Protein AF-0000000080267706 (afdb_homodimer)

Nearest PDB structures (foldseek):
  5myb-assembly1_B  TM=6.342E-01  e=4.205E-02  Homo sapiens
  1ern-assembly1_A  TM=5.333E-01  e=1.547E-02  Homo sapiens
  5e55-assembly1_A  TM=4.746E-01  e=9.035E-02  Mus musculus
  3se4-assembly1_C  TM=5.587E-01  e=3.932E-01  Homo sapiens
  5utk-assembly1_A  TM=4.740E-01  e=2.436E+00  Homo sapiens

Organism: Selenomonas ruminantium (NCBI:txid971)

pLDDT: mean 90.67, std 13.97, range [18.16, 98.81]

Radius of gyration: 34.21 Å; Cα contacts (8 Å, |Δi|>4): 1105; chains: 2; bounding box: 70×123×65 Å

Structure (mmCIF, N/CA/C/O backbone):
data_AF-0000000080267706-model_v1
#
loop_
_entity.id
_entity.type
_entity.pdbx_description
1 polymer 'Uncharacterized protein'
#
loop_
_atom_site.group_PDB
_atom_site.id
_atom_site.type_symbol
_atom_site.label_atom_id
_atom_site.label_alt_id
_atom_site.label_comp_id
_atom_site.label_asym_id
_atom_site.label_entity_id
_atom_site.label_seq_id
_atom_site.pdbx_PDB_ins_code
_atom_site.Cartn_x
_atom_site.Cartn_y
_atom_site.Cartn_z
_atom_site.occupancy
_atom_site.B_iso_or_equiv
_atom_site.auth_seq_id
_atom_site.auth_comp_id
_atom_site.auth_asym_id
_atom_site.auth_atom_id
_atom_site.pdbx_PDB_model_num
ATOM 1 N N . MET A 1 1 ? 6.094 -30.906 -29.047 1 53.06 1 MET A N 1
ATOM 2 C CA . MET A 1 1 ? 6.418 -32.312 -29.234 1 53.06 1 MET A CA 1
ATOM 3 C C . MET A 1 1 ? 5.176 -33.125 -29.609 1 53.06 1 MET A C 1
ATOM 5 O O . MET A 1 1 ? 4.113 -32.938 -29 1 53.06 1 MET A O 1
ATOM 9 N N . ASP A 1 2 ? 4.891 -33.25 -30.828 1 56.31 2 ASP A N 1
ATOM 10 C CA . ASP A 1 2 ? 3.764 -34.062 -31.297 1 56.31 2 ASP A CA 1
ATOM 11 C C . ASP A 1 2 ? 4.047 -35.531 -31.094 1 56.31 2 ASP A C 1
ATOM 13 O O . ASP A 1 2 ? 4.949 -36.094 -31.734 1 56.31 2 ASP A O 1
ATOM 17 N N . ILE A 1 3 ? 3.691 -36.031 -29.812 1 57.41 3 ILE A N 1
ATOM 18 C CA . ILE A 1 3 ? 3.918 -37.438 -29.578 1 57.41 3 ILE A CA 1
ATOM 19 C C . ILE A 1 3 ? 2.904 -38.281 -30.375 1 57.41 3 ILE A C 1
ATOM 21 O O . ILE A 1 3 ? 1.705 -38.219 -30.094 1 57.41 3 ILE A O 1
ATOM 25 N N . LYS A 1 4 ? 3.148 -38.344 -31.734 1 56.53 4 LYS A N 1
ATOM 26 C CA . LYS A 1 4 ? 2.35 -39.25 -32.562 1 56.53 4 LYS A CA 1
ATOM 27 C C . LYS A 1 4 ? 2.631 -40.719 -32.25 1 56.53 4 LYS A C 1
ATOM 29 O O . LYS A 1 4 ? 3.547 -41.031 -31.469 1 56.53 4 LYS A O 1
ATOM 34 N N . TYR A 1 5 ? 1.851 -41.469 -32.906 1 54.31 5 TYR A N 1
ATOM 35 C CA . TYR A 1 5 ? 1.945 -42.906 -32.844 1 54.31 5 TYR A CA 1
ATOM 36 C C . TYR A 1 5 ? 3.396 -43.375 -32.938 1 54.31 5 TYR A C 1
ATOM 38 O O . TYR A 1 5 ? 4.121 -43 -33.875 1 54.31 5 TYR A O 1
ATOM 46 N N . ARG A 1 6 ? 4.09 -43.594 -31.672 1 66.56 6 ARG A N 1
ATOM 47 C CA . ARG A 1 6 ? 5.418 -44.188 -31.641 1 66.56 6 ARG A CA 1
ATOM 48 C C . ARG A 1 6 ? 5.367 -45.625 -31.078 1 66.56 6 ARG A C 1
ATOM 50 O O . ARG A 1 6 ? 4.594 -45.875 -30.156 1 66.56 6 ARG A O 1
ATOM 57 N N . LEU A 1 7 ? 5.867 -46.531 -31.797 1 67.69 7 LEU A N 1
ATOM 58 C CA . LEU A 1 7 ? 6.004 -47.906 -31.281 1 67.69 7 LEU A CA 1
ATOM 59 C C . LEU A 1 7 ? 7.188 -48 -30.312 1 67.69 7 LEU A C 1
ATOM 61 O O . LEU A 1 7 ? 8.273 -47.5 -30.609 1 67.69 7 LEU A O 1
ATOM 65 N N . TYR A 1 8 ? 6.84 -48.406 -29.078 1 79.88 8 TYR A N 1
ATOM 66 C CA . TYR A 1 8 ? 7.871 -48.625 -28.078 1 79.88 8 TYR A CA 1
ATOM 67 C C . TYR A 1 8 ? 8.156 -50.125 -27.922 1 79.88 8 TYR A C 1
ATOM 69 O O . TYR A 1 8 ? 7.27 -50.969 -28.125 1 79.88 8 TYR A O 1
ATOM 77 N N . PRO A 1 9 ? 9.336 -50.5 -27.641 1 82.81 9 PRO A N 1
ATOM 78 C CA . PRO A 1 9 ? 9.68 -51.906 -27.453 1 82.81 9 PRO A CA 1
ATOM 79 C C . PRO A 1 9 ? 9.18 -52.469 -26.125 1 82.81 9 PRO A C 1
ATOM 81 O O . PRO A 1 9 ? 9.523 -53.594 -25.75 1 82.81 9 PRO A O 1
ATOM 84 N N . TYR A 1 10 ? 8.43 -51.812 -25.359 1 89.25 10 TYR A N 1
ATOM 85 C CA . TYR A 1 10 ? 7.789 -52.156 -24.094 1 89.25 10 TYR A CA 1
ATOM 86 C C . TYR A 1 10 ? 6.426 -51.5 -23.969 1 89.25 10 TYR A C 1
ATOM 88 O O . TYR A 1 10 ? 6.113 -50.562 -24.703 1 89.25 10 TYR A O 1
ATOM 96 N N . PRO A 1 11 ? 5.574 -52.094 -23.141 1 92.31 11 PRO A N 1
ATOM 97 C CA . PRO A 1 11 ? 4.227 -51.531 -23.047 1 92.31 11 PRO A CA 1
ATOM 98 C C . PRO A 1 11 ? 4.215 -50.125 -22.453 1 92.31 11 PRO A C 1
ATOM 100 O O . PRO A 1 11 ? 4.863 -49.844 -21.438 1 92.31 11 PRO A O 1
ATOM 103 N N . VAL A 1 12 ? 3.555 -49.25 -23.094 1 94.25 12 VAL A N 1
ATOM 104 C CA . VAL A 1 12 ? 3.342 -47.875 -22.656 1 94.25 12 VAL A CA 1
ATOM 105 C C . VAL A 1 12 ? 1.846 -47.562 -22.625 1 94.25 12 VAL A C 1
ATOM 107 O O . VAL A 1 12 ? 1.141 -47.781 -23.609 1 94.25 12 VAL A O 1
ATOM 110 N N . LEU A 1 13 ? 1.404 -47.094 -21.484 1 95.62 13 LEU A N 1
ATOM 111 C CA . LEU A 1 13 ? -0.002 -46.719 -21.391 1 95.62 13 LEU A CA 1
ATOM 112 C C . LEU A 1 13 ? -0.268 -45.406 -22.156 1 95.62 13 LEU A C 1
ATOM 114 O O . LEU A 1 13 ? 0.279 -44.375 -21.812 1 95.62 13 LEU A O 1
ATOM 118 N N . ALA A 1 14 ? -1.062 -45.5 -23.203 1 93.5 14 ALA A N 1
ATOM 119 C CA . ALA A 1 14 ? -1.422 -44.344 -24 1 93.5 14 ALA A CA 1
ATOM 120 C C . ALA A 1 14 ? -2.773 -44.531 -24.672 1 93.5 14 ALA A C 1
ATOM 122 O O . ALA A 1 14 ? -3.211 -45.656 -24.891 1 93.5 14 ALA A O 1
ATOM 123 N N . SER A 1 15 ? -3.363 -43.438 -25.031 1 89.88 15 SER A N 1
ATOM 124 C CA . SER A 1 15 ? -4.688 -43.531 -25.641 1 89.88 15 SER A CA 1
ATOM 125 C C . SER A 1 15 ? -4.602 -43.969 -27.094 1 89.88 15 SER A C 1
ATOM 127 O O . SER A 1 15 ? -5.586 -44.438 -27.672 1 89.88 15 SER A O 1
ATOM 129 N N . PHE A 1 16 ? -3.451 -43.844 -27.672 1 87.12 16 PHE A N 1
ATOM 130 C CA . PHE A 1 16 ? -3.338 -44.094 -29.109 1 87.12 16 PHE A CA 1
ATOM 131 C C . PHE A 1 16 ? -2.848 -45.531 -29.359 1 87.12 16 PHE A C 1
ATOM 133 O O . PHE A 1 16 ? -2.617 -45.906 -30.5 1 87.12 16 PHE A O 1
ATOM 140 N N . ASN A 1 17 ? -2.594 -46.344 -28.297 1 86.75 17 ASN A N 1
ATOM 141 C CA . ASN A 1 17 ? -2.205 -47.719 -28.453 1 86.75 17 ASN A CA 1
ATOM 142 C C . ASN A 1 17 ? -3.061 -48.656 -27.594 1 86.75 17 ASN A C 1
ATOM 144 O O . ASN A 1 17 ? -3.99 -48.188 -26.922 1 86.75 17 ASN A O 1
ATOM 148 N N . ASP A 1 18 ? -2.811 -49.969 -27.703 1 89.69 18 ASP A N 1
ATOM 149 C CA . ASP A 1 18 ? -3.613 -50.938 -26.969 1 89.69 18 ASP A CA 1
ATOM 150 C C . ASP A 1 18 ? -2.738 -51.812 -26.062 1 89.69 18 ASP A C 1
ATOM 152 O O . ASP A 1 18 ? -3.037 -52.969 -25.828 1 89.69 18 ASP A O 1
ATOM 156 N N . ASP A 1 19 ? -1.651 -51.156 -25.609 1 91.44 19 ASP A N 1
ATOM 157 C CA . ASP A 1 19 ? -0.747 -51.906 -24.734 1 91.44 19 ASP A CA 1
ATOM 158 C C . ASP A 1 19 ? -1.441 -52.281 -23.422 1 91.44 19 ASP A C 1
ATOM 160 O O . ASP A 1 19 ? -1.049 -53.25 -22.781 1 91.44 19 ASP A O 1
ATOM 164 N N . TYR A 1 20 ? -2.424 -51.562 -23.094 1 94.56 20 TYR A N 1
ATOM 165 C CA . TYR A 1 20 ? -3.258 -51.812 -21.922 1 94.56 20 TYR A CA 1
ATOM 166 C C . TYR A 1 20 ? -4.715 -52 -22.328 1 94.56 20 TYR A C 1
ATOM 168 O O . TYR A 1 20 ? -5.18 -51.406 -23.297 1 94.56 20 TYR A O 1
ATOM 176 N N . ASN A 1 21 ? -5.348 -52.844 -21.578 1 93.94 21 ASN A N 1
ATOM 177 C CA . ASN A 1 21 ? -6.711 -53.188 -21.953 1 93.94 21 ASN A CA 1
ATOM 178 C C . ASN A 1 21 ? -7.719 -52.156 -21.5 1 93.94 21 ASN A C 1
ATOM 180 O O . ASN A 1 21 ? -8.602 -51.75 -22.25 1 93.94 21 ASN A O 1
ATOM 184 N N . SER A 1 22 ? -7.699 -51.719 -20.203 1 94.19 22 SER A N 1
ATOM 185 C CA . SER A 1 22 ? -8.758 -50.875 -19.672 1 94.19 22 SER A CA 1
ATOM 186 C C . SER A 1 22 ? -8.18 -49.688 -18.938 1 94.19 22 SER A C 1
ATOM 188 O O . SER A 1 22 ? -8.914 -48.781 -18.531 1 94.19 22 SER A O 1
ATOM 190 N N . SER A 1 23 ? -6.902 -49.594 -18.781 1 96.38 23 SER A N 1
ATOM 191 C CA . SER A 1 23 ? -6.254 -48.5 -18.047 1 96.38 23 SER A CA 1
ATOM 192 C C . SER A 1 23 ? -6.32 -47.188 -18.812 1 96.38 23 SER A C 1
ATOM 194 O O . SER A 1 23 ? -6.465 -47.188 -20.031 1 96.38 23 SER A O 1
ATOM 196 N N . LYS A 1 24 ? -6.297 -46.094 -18.016 1 96.25 24 LYS A N 1
ATOM 197 C CA . LYS A 1 24 ? -6.367 -44.75 -18.609 1 96.25 24 LYS A CA 1
ATOM 198 C C . LYS A 1 24 ? -5.438 -43.781 -17.891 1 96.25 24 LYS A C 1
ATOM 200 O O . LYS A 1 24 ? -5.289 -43.844 -16.672 1 96.25 24 LYS A O 1
ATOM 205 N N . PHE A 1 25 ? -4.773 -42.969 -18.641 1 97.56 25 PHE A N 1
ATOM 206 C CA . PHE A 1 25 ? -4.016 -41.812 -18.156 1 97.56 25 PHE A CA 1
ATOM 207 C C . PHE A 1 25 ? -4.418 -40.562 -18.891 1 97.56 25 PHE A C 1
ATOM 209 O O . PHE A 1 25 ? -4.074 -40.375 -20.062 1 97.56 25 PHE A O 1
ATOM 216 N N . HIS A 1 26 ? -5.227 -39.75 -18.25 1 97.5 26 HIS A N 1
ATOM 217 C CA . HIS A 1 26 ? -5.77 -38.5 -18.828 1 97.5 26 HIS A CA 1
ATOM 218 C C . HIS A 1 26 ? -5.559 -37.344 -17.891 1 97.5 26 HIS A C 1
ATOM 220 O O . HIS A 1 26 ? -5.734 -37.469 -16.672 1 97.5 26 HIS A O 1
ATOM 226 N N . VAL A 1 27 ? -5.098 -36.188 -18.438 1 98 27 VAL A N 1
ATOM 227 C CA . VAL A 1 27 ? -4.883 -35 -17.641 1 98 27 VAL A CA 1
ATOM 228 C C . VAL A 1 27 ? -5.828 -33.906 -18.094 1 98 27 VAL A C 1
ATOM 230 O O . VAL A 1 27 ? -5.84 -33.531 -19.281 1 98 27 VAL A O 1
ATOM 233 N N . ASN A 1 28 ? -6.68 -33.5 -17.156 1 97.94 28 ASN A N 1
ATOM 234 C CA . ASN A 1 28 ? -7.445 -32.281 -17.375 1 97.94 28 ASN A CA 1
ATOM 235 C C . ASN A 1 28 ? -6.656 -31.031 -16.953 1 97.94 28 ASN A C 1
ATOM 237 O O . ASN A 1 28 ? -6.223 -30.922 -15.805 1 97.94 28 ASN A O 1
ATOM 241 N N . ALA A 1 29 ? -6.391 -30.172 -17.953 1 97.69 29 ALA A N 1
ATOM 242 C CA . ALA A 1 29 ? -5.617 -28.984 -17.609 1 97.69 29 ALA A CA 1
ATOM 243 C C . ALA A 1 29 ? -6.227 -27.734 -18.25 1 97.69 29 ALA A C 1
ATOM 245 O O . ALA A 1 29 ? -6.777 -27.797 -19.359 1 97.69 29 ALA A O 1
ATOM 246 N N . GLU A 1 30 ? -6.234 -26.703 -17.484 1 96.5 30 GLU A N 1
ATOM 247 C CA . GLU A 1 30 ? -6.672 -25.391 -17.969 1 96.5 30 GLU A CA 1
ATOM 248 C C . GLU A 1 30 ? -5.559 -24.359 -17.844 1 96.5 30 GLU A C 1
ATOM 250 O O . GLU A 1 30 ? -4.887 -24.281 -16.812 1 96.5 30 GLU A O 1
ATOM 255 N N . CYS A 1 31 ? -5.348 -23.672 -18.922 1 94.06 31 CYS A N 1
ATOM 256 C CA . CYS A 1 31 ? -4.352 -22.609 -18.953 1 94.06 31 CYS A CA 1
ATOM 257 C C . CYS A 1 31 ? -5.008 -21.25 -18.766 1 94.06 31 CYS A C 1
ATOM 259 O O . CYS A 1 31 ? -5.855 -20.844 -19.562 1 94.06 31 CYS A O 1
ATOM 261 N N . VAL A 1 32 ? -4.609 -20.547 -17.672 1 92.25 32 VAL A N 1
ATOM 262 C CA . VAL A 1 32 ? -5.23 -19.266 -17.359 1 92.25 32 VAL A CA 1
ATOM 263 C C . VAL A 1 32 ? -4.156 -18.188 -17.203 1 92.25 32 VAL A C 1
ATOM 265 O O . VAL A 1 32 ? -3.082 -18.453 -16.672 1 92.25 32 VAL A O 1
ATOM 268 N N . LEU A 1 33 ? -4.547 -17 -17.719 1 91.25 33 LEU A N 1
ATOM 269 C CA . LEU A 1 33 ? -3.674 -15.852 -17.5 1 91.25 33 LEU A CA 1
ATOM 270 C C . LEU A 1 33 ? -3.908 -15.242 -16.125 1 91.25 33 LEU A C 1
ATOM 272 O O . LEU A 1 33 ? -5.055 -15.102 -15.695 1 91.25 33 LEU A O 1
ATOM 276 N N . ASP A 1 34 ? -2.838 -14.93 -15.391 1 92.88 34 ASP A N 1
ATOM 277 C CA . ASP A 1 34 ? -2.883 -14.281 -14.078 1 92.88 34 ASP A CA 1
ATOM 278 C C . ASP A 1 34 ? -1.888 -13.125 -14 1 92.88 34 ASP A C 1
ATOM 280 O O . ASP A 1 34 ? -0.873 -13.219 -13.305 1 92.88 34 ASP A O 1
ATOM 284 N N . GLY A 1 35 ? -2.371 -12.055 -14.57 1 92.25 35 GLY A N 1
ATOM 285 C CA . GLY A 1 35 ? -1.444 -10.945 -14.727 1 92.25 35 GLY A CA 1
ATOM 286 C C . GLY A 1 35 ? -0.396 -11.188 -15.789 1 92.25 35 GLY A C 1
ATOM 287 O O . GLY A 1 35 ? -0.73 -11.406 -16.953 1 92.25 35 GLY A O 1
ATOM 288 N N . PHE A 1 36 ? 0.81 -11.266 -15.344 1 91.31 36 PHE A N 1
ATOM 289 C CA . PHE A 1 36 ? 1.905 -11.477 -16.281 1 91.31 36 PHE A CA 1
ATOM 290 C C . PHE A 1 36 ? 2.379 -12.922 -16.25 1 91.31 36 PHE A C 1
ATOM 292 O O . PHE A 1 36 ? 3.271 -13.305 -17 1 91.31 36 PHE A O 1
ATOM 299 N N . ASP A 1 37 ? 1.694 -13.672 -15.422 1 91.12 37 ASP A N 1
ATOM 300 C CA . ASP A 1 37 ? 2.037 -15.086 -15.305 1 91.12 37 ASP A CA 1
ATOM 301 C C . ASP A 1 37 ? 1.01 -15.961 -16.016 1 91.12 37 ASP A C 1
ATOM 303 O O . ASP A 1 37 ? -0.119 -15.531 -16.25 1 91.12 37 ASP A O 1
ATOM 307 N N . ILE A 1 38 ? 1.513 -17.109 -16.391 1 91.75 38 ILE A N 1
ATOM 308 C CA . ILE A 1 38 ? 0.639 -18.156 -16.922 1 91.75 38 ILE A CA 1
ATOM 309 C C . ILE A 1 38 ? 0.467 -19.266 -15.883 1 91.75 38 ILE A C 1
ATOM 311 O O . ILE A 1 38 ? 1.45 -19.766 -15.344 1 91.75 38 ILE A O 1
ATOM 315 N N . CYS A 1 39 ? -0.798 -19.609 -15.641 1 93.44 39 CYS A N 1
ATOM 316 C CA . CYS A 1 39 ? -1.1 -20.641 -14.664 1 93.44 39 CYS A CA 1
ATOM 317 C C . CYS A 1 39 ? -1.785 -21.828 -15.328 1 93.44 39 CYS A C 1
ATOM 319 O O . CYS A 1 39 ? -2.754 -21.656 -16.078 1 93.44 39 CYS A O 1
ATOM 321 N N . ILE A 1 40 ? -1.241 -22.984 -15.086 1 95.62 40 ILE A N 1
ATOM 322 C CA . ILE A 1 40 ? -1.851 -24.219 -15.578 1 95.62 40 ILE A CA 1
ATOM 323 C C . ILE A 1 40 ? -2.393 -25.031 -14.414 1 95.62 40 ILE A C 1
ATOM 325 O O . ILE A 1 40 ? -1.624 -25.562 -13.609 1 95.62 40 ILE A O 1
ATOM 329 N N . ASN A 1 41 ? -3.695 -25.094 -14.328 1 97 41 ASN A N 1
ATOM 330 C CA . ASN A 1 41 ? -4.336 -25.969 -13.352 1 97 41 ASN A CA 1
ATOM 331 C C . ASN A 1 41 ? -4.59 -27.359 -13.93 1 97 41 ASN A C 1
ATOM 333 O O . ASN A 1 41 ? -5.191 -27.5 -14.992 1 97 41 ASN A O 1
ATOM 337 N N . TYR A 1 42 ? -4.113 -28.375 -13.188 1 97.75 42 TYR A N 1
ATOM 338 C CA . TYR A 1 42 ? -4.254 -29.719 -13.766 1 97.75 42 TYR A CA 1
ATOM 339 C C . TYR A 1 42 ? -4.898 -30.672 -12.773 1 97.75 42 TYR A C 1
ATOM 341 O O . TYR A 1 42 ? -4.816 -30.469 -11.562 1 97.75 42 TYR A O 1
ATOM 349 N N . SER A 1 43 ? -5.562 -31.625 -13.281 1 98.38 43 SER A N 1
ATOM 350 C CA . SER A 1 43 ? -6.113 -32.781 -12.586 1 98.38 43 SER A CA 1
ATOM 351 C C . SER A 1 43 ? -5.84 -34.062 -13.359 1 98.38 43 SER A C 1
ATOM 353 O O . SER A 1 43 ? -6.266 -34.219 -14.508 1 98.38 43 SER A O 1
ATOM 355 N N . VAL A 1 44 ? -5.18 -34.969 -12.68 1 98 44 VAL A N 1
ATOM 356 C CA . VAL A 1 44 ? -4.742 -36.219 -13.336 1 98 44 VAL A CA 1
ATOM 357 C C . VAL A 1 44 ? -5.738 -37.344 -13.055 1 98 44 VAL A C 1
ATOM 359 O O . VAL A 1 44 ? -6.082 -37.594 -11.891 1 98 44 VAL A O 1
ATOM 362 N N . GLU A 1 45 ? -6.215 -37.906 -14.109 1 97.75 45 GLU A N 1
ATOM 363 C CA . GLU A 1 45 ? -7.004 -39.125 -14.039 1 97.75 45 GLU A CA 1
ATOM 364 C C . GLU A 1 45 ? -6.172 -40.344 -14.438 1 97.75 45 GLU A C 1
ATOM 366 O O . GLU A 1 45 ? -5.855 -40.531 -15.609 1 97.75 45 GLU A O 1
ATOM 371 N N . LEU A 1 46 ? -5.836 -41.125 -13.43 1 97.5 46 LEU A N 1
ATOM 372 C CA . LEU A 1 46 ? -5.051 -42.312 -13.648 1 97.5 46 LEU A CA 1
ATOM 373 C C . LEU A 1 46 ? -5.801 -43.562 -13.164 1 97.5 46 LEU A C 1
ATOM 375 O O . LEU A 1 46 ? -6 -43.719 -11.961 1 97.5 46 LEU A O 1
ATOM 379 N N . GLU A 1 47 ? -6.219 -44.344 -14.164 1 96.88 47 GLU A N 1
ATOM 380 C CA . GLU A 1 47 ? -6.922 -45.594 -13.852 1 96.88 47 GLU A CA 1
ATOM 381 C C . GLU A 1 47 ? -6.012 -46.812 -14.023 1 96.88 47 GLU A C 1
ATOM 383 O O . GLU A 1 47 ? -6.129 -47.531 -15.008 1 96.88 47 GLU A O 1
ATOM 388 N N . ASN A 1 48 ? -5.164 -47.125 -13.133 1 97.06 48 ASN A N 1
ATOM 389 C CA . ASN A 1 48 ? -4.246 -48.25 -13.023 1 97.06 48 ASN A CA 1
ATOM 390 C C . ASN A 1 48 ? -3.582 -48.281 -11.648 1 97.06 48 ASN A C 1
ATOM 392 O O . ASN A 1 48 ? -2.672 -47.5 -11.367 1 97.06 48 ASN A O 1
ATOM 396 N N . ASP A 1 49 ? -3.994 -49.156 -10.82 1 96.81 49 ASP A N 1
ATOM 397 C CA . ASP A 1 49 ? -3.562 -49.219 -9.43 1 96.81 49 ASP A CA 1
ATOM 398 C C . ASP A 1 49 ? -2.068 -49.5 -9.328 1 96.81 49 ASP A C 1
ATOM 400 O O . ASP A 1 49 ? -1.39 -49 -8.438 1 96.81 49 ASP A O 1
ATOM 404 N N . GLN A 1 50 ? -1.658 -50.281 -10.234 1 96.69 50 GLN A N 1
ATOM 405 C CA . GLN A 1 50 ? -0.249 -50.656 -10.164 1 96.69 50 GLN A CA 1
ATOM 406 C C . GLN A 1 50 ? 0.65 -49.469 -10.492 1 96.69 50 GLN A C 1
ATOM 408 O O . GLN A 1 50 ? 1.693 -49.281 -9.867 1 96.69 50 GLN A O 1
ATOM 413 N N . ILE A 1 51 ? 0.215 -48.719 -11.469 1 97.56 51 ILE A N 1
ATOM 414 C CA . ILE A 1 51 ? 0.98 -47.5 -11.805 1 97.56 51 ILE A CA 1
ATOM 415 C C . ILE A 1 51 ? 0.88 -46.5 -10.664 1 97.56 51 ILE A C 1
ATOM 417 O O . ILE A 1 51 ? 1.874 -45.875 -10.289 1 97.56 51 ILE A O 1
ATOM 421 N N . ARG A 1 52 ? -0.241 -46.344 -10.07 1 97.5 52 ARG A N 1
ATOM 422 C CA . ARG A 1 52 ? -0.436 -45.469 -8.93 1 97.5 52 ARG A CA 1
ATOM 423 C C . ARG A 1 52 ? 0.479 -45.844 -7.77 1 97.5 52 ARG A C 1
ATOM 425 O O . ARG A 1 52 ? 1.022 -44.969 -7.086 1 97.5 52 ARG A O 1
ATOM 432 N N . GLU A 1 53 ? 0.585 -47.094 -7.582 1 97 53 GLU A N 1
ATOM 433 C CA . GLU A 1 53 ? 1.442 -47.625 -6.516 1 97 53 GLU A CA 1
ATOM 434 C C . GLU A 1 53 ? 2.906 -47.25 -6.77 1 97 53 GLU A C 1
ATOM 436 O O . GLU A 1 53 ? 3.65 -46.969 -5.836 1 97 53 GLU A O 1
ATOM 441 N N . LEU A 1 54 ? 3.314 -47.375 -8.047 1 97.44 54 LEU A N 1
ATOM 442 C CA . LEU A 1 54 ? 4.68 -47 -8.398 1 97.44 54 LEU A CA 1
ATOM 443 C C . LEU A 1 54 ? 4.957 -45.531 -8.047 1 97.44 54 LEU A C 1
ATOM 445 O O . LEU A 1 54 ? 6.023 -45.219 -7.523 1 97.44 54 LEU A O 1
ATOM 449 N N . ILE A 1 55 ? 4.008 -44.656 -8.305 1 97.88 55 ILE A N 1
ATOM 450 C CA . ILE A 1 55 ? 4.148 -43.219 -8.016 1 97.88 55 ILE A CA 1
ATOM 451 C C . ILE A 1 55 ? 4.176 -43 -6.508 1 97.88 55 ILE A C 1
ATOM 453 O O . ILE A 1 55 ? 5.027 -42.25 -6 1 97.88 55 ILE A O 1
ATOM 457 N N . ALA A 1 56 ? 3.295 -43.688 -5.832 1 97 56 ALA A N 1
ATOM 458 C CA . ALA A 1 56 ? 3.191 -43.531 -4.383 1 97 56 ALA A CA 1
ATOM 459 C C . ALA A 1 56 ? 4.48 -43.969 -3.695 1 97 56 ALA A C 1
ATOM 461 O O . ALA A 1 56 ? 4.883 -43.406 -2.686 1 97 56 ALA A O 1
ATOM 462 N N . LYS A 1 57 ? 5.129 -45 -4.242 1 96.81 57 LYS A N 1
ATOM 463 C CA . LYS A 1 57 ? 6.352 -45.562 -3.66 1 96.81 57 LYS A CA 1
ATOM 464 C C . LYS A 1 57 ? 7.578 -44.75 -4.105 1 96.81 57 LYS A C 1
ATOM 466 O O . LYS A 1 57 ? 8.703 -45.094 -3.717 1 96.81 57 LYS A O 1
ATOM 471 N N . GLY A 1 58 ? 7.383 -43.844 -4.977 1 97.12 58 GLY A N 1
ATOM 472 C CA . GLY A 1 58 ? 8.477 -43 -5.43 1 97.12 58 GLY A CA 1
ATOM 473 C C . GLY A 1 58 ? 9.289 -43.625 -6.551 1 97.12 58 GLY A C 1
ATOM 474 O O . GLY A 1 58 ? 10.352 -43.125 -6.914 1 97.12 58 GLY A O 1
ATOM 475 N N . LYS A 1 59 ? 8.82 -44.719 -7.133 1 97.75 59 LYS A N 1
ATOM 476 C CA . LYS A 1 59 ? 9.531 -45.438 -8.195 1 97.75 59 LYS A CA 1
ATOM 477 C C . LYS A 1 59 ? 9.219 -44.812 -9.562 1 97.75 59 LYS A C 1
ATOM 479 O O . LYS A 1 59 ? 9.945 -45.031 -10.531 1 97.75 59 LYS A O 1
ATOM 484 N N . ALA A 1 60 ? 8.094 -44.094 -9.672 1 98.06 60 ALA A N 1
ATOM 485 C CA . ALA A 1 60 ? 7.68 -43.344 -10.859 1 98.06 60 ALA A CA 1
ATOM 486 C C . ALA A 1 60 ? 7.156 -41.969 -10.492 1 98.06 60 ALA A C 1
ATOM 488 O O . ALA A 1 60 ? 6.914 -41.656 -9.32 1 98.06 60 ALA A O 1
ATOM 489 N N . CYS A 1 61 ? 7.098 -41.062 -11.438 1 98.31 61 CYS A N 1
ATOM 490 C CA . CYS A 1 61 ? 6.535 -39.719 -11.195 1 98.31 61 CYS A CA 1
ATOM 491 C C . CYS A 1 61 ? 5.836 -39.188 -12.445 1 98.31 61 CYS A C 1
ATOM 493 O O . CYS A 1 61 ? 6.035 -39.719 -13.547 1 98.31 61 CYS A O 1
ATOM 495 N N . ILE A 1 62 ? 5.008 -38.312 -12.203 1 98.38 62 ILE A N 1
ATOM 496 C CA . ILE A 1 62 ? 4.375 -37.594 -13.297 1 98.38 62 ILE A CA 1
ATOM 497 C C . ILE A 1 62 ? 5.289 -36.469 -13.758 1 98.38 62 ILE A C 1
ATOM 499 O O . ILE A 1 62 ? 5.883 -35.75 -12.93 1 98.38 62 ILE A O 1
ATOM 503 N N . VAL A 1 63 ? 5.441 -36.344 -15.055 1 98 63 VAL A N 1
ATOM 504 C CA . VAL A 1 63 ? 6.238 -35.25 -15.617 1 98 63 VAL A CA 1
ATOM 505 C C . VAL A 1 63 ? 5.395 -34.469 -16.625 1 98 63 VAL A C 1
ATOM 507 O O . VAL A 1 63 ? 4.82 -35.031 -17.547 1 98 63 VAL A O 1
ATOM 510 N N . PHE A 1 64 ? 5.316 -33.188 -16.359 1 97.56 64 PHE A N 1
ATOM 511 C CA . PHE A 1 64 ? 4.703 -32.312 -17.344 1 97.56 64 PHE A CA 1
ATOM 512 C C . PHE A 1 64 ? 5.766 -31.625 -18.188 1 97.56 64 PHE A C 1
ATOM 514 O O . PHE A 1 64 ? 6.547 -30.812 -17.688 1 97.56 64 PHE A O 1
ATOM 521 N N . HIS A 1 65 ? 5.758 -32 -19.422 1 96.69 65 HIS A N 1
ATOM 522 C CA . HIS A 1 65 ? 6.664 -31.359 -20.375 1 96.69 65 HIS A CA 1
ATOM 523 C C . HIS A 1 65 ? 6.023 -30.141 -21.016 1 96.69 65 HIS A C 1
ATOM 525 O O . HIS A 1 65 ? 4.977 -30.234 -21.656 1 96.69 65 HIS A O 1
ATOM 531 N N . LEU A 1 66 ? 6.621 -28.969 -20.797 1 95.12 66 LEU A N 1
ATOM 532 C CA . LEU A 1 66 ? 6.156 -27.703 -21.344 1 95.12 66 LEU A CA 1
ATOM 533 C C . LEU A 1 66 ? 7.137 -27.172 -22.375 1 95.12 66 LEU A C 1
ATOM 535 O O . LEU A 1 66 ? 8.344 -27.141 -22.141 1 95.12 66 LEU A O 1
ATOM 539 N N . GLU A 1 67 ? 6.52 -26.797 -23.516 1 93.81 67 GLU A N 1
ATOM 540 C CA . GLU A 1 67 ? 7.398 -26.297 -24.578 1 93.81 67 GLU A CA 1
ATOM 541 C C . GLU A 1 67 ? 6.715 -25.203 -25.391 1 93.81 67 GLU A C 1
ATOM 543 O O . GLU A 1 67 ? 5.516 -25.281 -25.656 1 93.81 67 GLU A O 1
ATOM 548 N N . SER A 1 68 ? 7.434 -24.219 -25.688 1 91.19 68 SER A N 1
ATOM 549 C CA . SER A 1 68 ? 7.066 -23.203 -26.672 1 91.19 68 SER A CA 1
ATOM 550 C C . SER A 1 68 ? 8.133 -23.078 -27.75 1 91.19 68 SER A C 1
ATOM 552 O O . SER A 1 68 ? 9.203 -22.516 -27.516 1 91.19 68 SER A O 1
ATOM 554 N N . ALA A 1 69 ? 7.824 -23.5 -28.922 1 87.62 69 ALA A N 1
ATOM 555 C CA . ALA A 1 69 ? 8.797 -23.562 -30.016 1 87.62 69 ALA A CA 1
ATOM 556 C C . ALA A 1 69 ? 9.273 -22.156 -30.391 1 87.62 69 ALA A C 1
ATOM 558 O O . ALA A 1 69 ? 10.461 -21.953 -30.656 1 87.62 69 ALA A O 1
ATOM 559 N N . ARG A 1 70 ? 8.453 -21.188 -30.375 1 86.62 70 ARG A N 1
ATOM 560 C CA . ARG A 1 70 ? 8.742 -19.828 -30.812 1 86.62 70 ARG A CA 1
ATOM 561 C C . ARG A 1 70 ? 9.805 -19.188 -29.938 1 86.62 70 ARG A C 1
ATOM 563 O O . ARG A 1 70 ? 10.688 -18.469 -30.438 1 86.62 70 ARG A O 1
ATOM 570 N N . THR A 1 71 ? 9.867 -19.438 -28.656 1 87.94 71 THR A N 1
ATOM 571 C CA . THR A 1 71 ? 10.781 -18.797 -27.734 1 87.94 71 THR A CA 1
ATOM 572 C C . THR A 1 71 ? 11.898 -19.75 -27.328 1 87.94 71 THR A C 1
ATOM 574 O O . THR A 1 71 ? 12.836 -19.344 -26.625 1 87.94 71 THR A O 1
ATOM 577 N N . GLY A 1 72 ? 11.766 -20.953 -27.688 1 89.69 72 GLY A N 1
ATOM 578 C CA . GLY A 1 72 ? 12.742 -21.953 -27.266 1 89.69 72 GLY A CA 1
ATOM 579 C C . GLY A 1 72 ? 12.57 -22.375 -25.828 1 89.69 72 GLY A C 1
ATOM 580 O O . GLY A 1 72 ? 13.445 -23.047 -25.266 1 89.69 72 GLY A O 1
ATOM 581 N N . TYR A 1 73 ? 11.516 -22.031 -25.25 1 91.31 73 TYR A N 1
ATOM 582 C CA . TYR A 1 73 ? 11.227 -22.406 -23.875 1 91.31 73 TYR A CA 1
ATOM 583 C C . TYR A 1 73 ? 10.938 -23.891 -23.75 1 91.31 73 TYR A C 1
ATOM 585 O O . TYR A 1 73 ? 10.164 -24.438 -24.531 1 91.31 73 TYR A O 1
ATOM 593 N N . ARG A 1 74 ? 11.609 -24.547 -22.75 1 93.31 74 ARG A N 1
ATOM 594 C CA . ARG A 1 74 ? 11.375 -25.953 -22.422 1 93.31 74 ARG A CA 1
ATOM 595 C C . ARG A 1 74 ? 11.578 -26.219 -20.938 1 93.31 74 ARG A C 1
ATOM 597 O O . ARG A 1 74 ? 12.562 -25.766 -20.359 1 93.31 74 ARG A O 1
ATOM 604 N N . GLU A 1 75 ? 10.555 -26.844 -20.438 1 94 75 GLU A N 1
ATOM 605 C CA . GLU A 1 75 ? 10.648 -27.172 -19.016 1 94 75 GLU A CA 1
ATOM 606 C C . GLU A 1 75 ? 9.953 -28.5 -18.703 1 94 75 GLU A C 1
ATOM 608 O O . GLU A 1 75 ? 8.914 -28.812 -19.281 1 94 75 GLU A O 1
ATOM 613 N N . ALA A 1 76 ? 10.555 -29.344 -17.875 1 96 76 ALA A N 1
ATOM 614 C CA . ALA A 1 76 ? 9.953 -30.547 -17.344 1 96 76 ALA A CA 1
ATOM 615 C C . ALA A 1 76 ? 9.648 -30.406 -15.852 1 96 76 ALA A C 1
ATOM 617 O O . ALA A 1 76 ? 10.555 -30.203 -15.039 1 96 76 ALA A O 1
ATOM 618 N N . ARG A 1 77 ? 8.398 -30.484 -15.523 1 96 77 ARG A N 1
ATOM 619 C CA . ARG A 1 77 ? 7.988 -30.375 -14.133 1 96 77 ARG A CA 1
ATOM 620 C C . ARG A 1 77 ? 7.57 -31.719 -13.57 1 96 77 ARG A C 1
ATOM 622 O O . ARG A 1 77 ? 6.609 -32.344 -14.047 1 96 77 ARG A O 1
ATOM 629 N N . GLU A 1 78 ? 8.258 -32.156 -12.539 1 96.94 78 GLU A N 1
ATOM 630 C CA . GLU A 1 78 ? 7.957 -33.438 -11.914 1 96.94 78 GLU A CA 1
ATOM 631 C C . GLU A 1 78 ? 7.012 -33.25 -10.734 1 96.94 78 GLU A C 1
ATOM 633 O O . GLU A 1 78 ? 7.109 -32.281 -9.992 1 96.94 78 GLU A O 1
ATOM 638 N N . THR A 1 79 ? 6.105 -34.188 -10.617 1 96.75 79 THR A N 1
ATOM 639 C CA . THR A 1 79 ? 5.215 -34.156 -9.461 1 96.75 79 THR A CA 1
ATOM 640 C C . THR A 1 79 ? 4.676 -35.531 -9.148 1 96.75 79 THR A C 1
ATOM 642 O O . THR A 1 79 ? 4.719 -36.438 -9.992 1 96.75 79 THR A O 1
ATOM 645 N N . ASP A 1 80 ? 4.32 -35.75 -7.934 1 96.44 80 ASP A N 1
ATOM 646 C CA . ASP A 1 80 ? 3.625 -36.969 -7.523 1 96.44 80 ASP A CA 1
ATOM 647 C C . ASP A 1 80 ? 2.17 -36.688 -7.164 1 96.44 80 ASP A C 1
ATOM 649 O O . ASP A 1 80 ? 1.435 -37.594 -6.758 1 96.44 80 ASP A O 1
ATOM 653 N N . LYS A 1 81 ? 1.81 -35.375 -7.414 1 94.88 81 LYS A N 1
ATOM 654 C CA . LYS A 1 81 ? 0.458 -34.969 -7.055 1 94.88 81 LYS A CA 1
ATOM 655 C C . LYS A 1 81 ? -0.496 -35.125 -8.242 1 94.88 81 LYS A C 1
ATOM 657 O O . LYS A 1 81 ? -0.127 -34.812 -9.383 1 94.88 81 LYS A O 1
ATOM 662 N N . LEU A 1 82 ? -1.721 -35.531 -7.926 1 96 82 LEU A N 1
ATOM 663 C CA . LEU A 1 82 ? -2.719 -35.75 -8.969 1 96 82 LEU A CA 1
ATOM 664 C C . LEU A 1 82 ? -3.455 -34.469 -9.297 1 96 82 LEU A C 1
ATOM 666 O O . LEU A 1 82 ? -4.133 -34.375 -10.32 1 96 82 LEU A O 1
ATOM 670 N N . ASN A 1 83 ? -3.385 -33.562 -8.406 1 96.75 83 ASN A N 1
ATOM 671 C CA . ASN A 1 83 ? -3.928 -32.219 -8.633 1 96.75 83 ASN A CA 1
ATOM 672 C C . ASN A 1 83 ? -2.932 -31.141 -8.227 1 96.75 83 ASN A C 1
ATOM 674 O O . ASN A 1 83 ? -2.143 -31.328 -7.301 1 96.75 83 ASN A O 1
ATOM 678 N N . GLY A 1 84 ? -2.973 -30.062 -9.016 1 95.75 84 GLY A N 1
ATOM 679 C CA . GLY A 1 84 ? -2.07 -28.984 -8.648 1 95.75 84 GLY A CA 1
ATOM 680 C C . GLY A 1 84 ? -2.061 -27.844 -9.648 1 95.75 84 GLY A C 1
ATOM 681 O O . GLY A 1 84 ? -3.006 -27.688 -10.422 1 95.75 84 GLY A O 1
ATOM 682 N N . LYS A 1 85 ? -1.024 -26.984 -9.43 1 95.56 85 LYS A N 1
ATOM 683 C CA . LYS A 1 85 ? -0.897 -25.781 -10.234 1 95.56 85 LYS A CA 1
ATOM 684 C C . LYS A 1 85 ? 0.551 -25.547 -10.656 1 95.56 85 LYS A C 1
ATOM 686 O O . LYS A 1 85 ? 1.473 -25.75 -9.859 1 95.56 85 LYS A O 1
ATOM 691 N N . ILE A 1 86 ? 0.709 -25.203 -11.961 1 94.69 86 ILE A N 1
ATOM 692 C CA . ILE A 1 86 ? 2.01 -24.812 -12.492 1 94.69 86 ILE A CA 1
ATOM 693 C C . ILE A 1 86 ? 1.981 -23.344 -12.898 1 94.69 86 ILE A C 1
ATOM 695 O O . ILE A 1 86 ? 1.065 -22.891 -13.594 1 94.69 86 ILE A O 1
ATOM 699 N N . VAL A 1 87 ? 2.936 -22.609 -12.406 1 93.38 87 VAL A N 1
ATOM 700 C CA . VAL A 1 87 ? 3 -21.188 -12.75 1 93.38 87 VAL A CA 1
ATOM 701 C C . VAL A 1 87 ? 4.258 -20.906 -13.57 1 93.38 87 VAL A C 1
ATOM 703 O O . VAL A 1 87 ? 5.355 -21.328 -13.195 1 93.38 87 VAL A O 1
ATOM 706 N N . ILE A 1 88 ? 4.07 -20.297 -14.703 1 91.06 88 ILE A N 1
ATOM 707 C CA . ILE A 1 88 ? 5.168 -19.891 -15.578 1 91.06 88 ILE A CA 1
ATOM 708 C C . ILE A 1 88 ? 5.234 -18.359 -15.656 1 91.06 88 ILE A C 1
ATOM 710 O O . ILE A 1 88 ? 4.234 -17.703 -15.961 1 91.06 88 ILE A O 1
ATOM 714 N N . LYS A 1 89 ? 6.395 -17.812 -15.43 1 82.19 89 LYS A N 1
ATOM 715 C CA . LYS A 1 89 ? 6.566 -16.375 -15.508 1 82.19 89 LYS A CA 1
ATOM 716 C C . LYS A 1 89 ? 6.562 -15.891 -16.953 1 82.19 89 LYS A C 1
ATOM 718 O O . LYS A 1 89 ? 7.062 -16.578 -17.844 1 82.19 89 LYS A O 1
ATOM 723 N N . ASP A 1 90 ? 5.773 -14.875 -17.328 1 68.88 90 ASP A N 1
ATOM 724 C CA . ASP A 1 90 ? 5.461 -14.391 -18.672 1 68.88 90 ASP A CA 1
ATOM 725 C C . ASP A 1 90 ? 6.738 -14.102 -19.469 1 68.88 90 ASP A C 1
ATOM 727 O O . ASP A 1 90 ? 6.797 -14.344 -20.672 1 68.88 90 ASP A O 1
ATOM 731 N N . SER A 1 91 ? 7.676 -13.844 -18.891 1 64.94 91 SER A N 1
ATOM 732 C CA . SER A 1 91 ? 8.781 -13.312 -19.688 1 64.94 91 SER A CA 1
ATOM 733 C C . SER A 1 91 ? 9.289 -14.336 -20.688 1 64.94 91 SER A C 1
ATOM 735 O O . SER A 1 91 ? 9.906 -13.977 -21.703 1 64.94 91 SER A O 1
ATOM 737 N N . VAL A 1 92 ? 8.688 -15.445 -20.672 1 69.25 92 VAL A N 1
ATOM 738 C CA . VAL A 1 92 ? 9.438 -16.438 -21.422 1 69.25 92 VAL A CA 1
ATOM 739 C C . VAL A 1 92 ? 8.539 -17.078 -22.469 1 69.25 92 VAL A C 1
ATOM 741 O O . VAL A 1 92 ? 8.977 -17.953 -23.234 1 69.25 92 VAL A O 1
ATOM 744 N N . LEU A 1 93 ? 7.316 -16.609 -22.594 1 81.81 93 LEU A N 1
ATOM 745 C CA . LEU A 1 93 ? 6.422 -17.375 -23.453 1 81.81 93 LEU A CA 1
ATOM 746 C C . LEU A 1 93 ? 5.793 -16.469 -24.516 1 81.81 93 LEU A C 1
ATOM 748 O O . LEU A 1 93 ? 5.363 -15.352 -24.203 1 81.81 93 LEU A O 1
ATOM 752 N N . ASN A 1 94 ? 5.957 -16.812 -25.703 1 83.31 94 ASN A N 1
ATOM 753 C CA . ASN A 1 94 ? 5.25 -16.234 -26.844 1 83.31 94 ASN A CA 1
ATOM 754 C C . ASN A 1 94 ? 4.898 -17.281 -27.875 1 83.31 94 ASN A C 1
ATOM 756 O O . ASN A 1 94 ? 5.75 -18.094 -28.266 1 83.31 94 ASN A O 1
ATOM 760 N N . GLY A 1 95 ? 3.617 -17.312 -28.219 1 87.75 95 GLY A N 1
ATOM 761 C CA . GLY A 1 95 ? 3.168 -18.328 -29.156 1 87.75 95 GLY A CA 1
ATOM 762 C C . GLY A 1 95 ? 2.518 -19.516 -28.484 1 87.75 95 GLY A C 1
ATOM 763 O O . GLY A 1 95 ? 1.996 -19.406 -27.375 1 87.75 95 GLY A O 1
ATOM 764 N N . ASP A 1 96 ? 2.637 -20.625 -29.172 1 92.31 96 ASP A N 1
ATOM 765 C CA . ASP A 1 96 ? 1.951 -21.828 -28.703 1 92.31 96 ASP A CA 1
ATOM 766 C C . ASP A 1 96 ? 2.711 -22.469 -27.547 1 92.31 96 ASP A C 1
ATOM 768 O O . ASP A 1 96 ? 3.936 -22.609 -27.594 1 92.31 96 ASP A O 1
ATOM 772 N N . LEU A 1 97 ? 2.039 -22.75 -2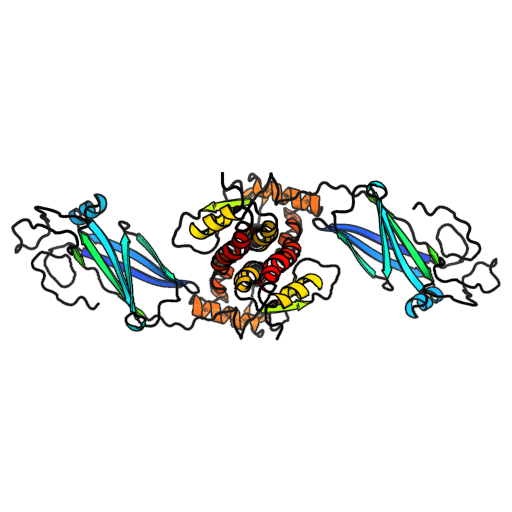6.5 1 93.75 97 LEU A N 1
ATOM 773 C CA . LEU A 1 97 ? 2.574 -23.531 -25.391 1 93.75 97 LEU A CA 1
ATOM 774 C C . LEU A 1 97 ? 2.057 -24.953 -25.422 1 93.75 97 LEU A C 1
ATOM 776 O O . LEU A 1 97 ? 0.852 -25.188 -25.312 1 93.75 97 LEU A O 1
ATOM 780 N N . SER A 1 98 ? 2.943 -25.844 -25.625 1 95.12 98 SER A N 1
ATOM 781 C CA . SER A 1 98 ? 2.605 -27.266 -25.641 1 95.12 98 SER A CA 1
ATOM 782 C C . SER A 1 98 ? 2.742 -27.875 -24.25 1 95.12 98 SER A C 1
ATOM 784 O O . SER A 1 98 ? 3.725 -27.625 -23.547 1 95.12 98 SER A O 1
ATOM 786 N N . PHE A 1 99 ? 1.739 -28.578 -23.859 1 96.25 99 PHE A N 1
ATOM 787 C CA . PHE A 1 99 ? 1.671 -29.266 -22.578 1 96.25 99 PHE A CA 1
ATOM 788 C C . PHE A 1 99 ? 1.503 -30.766 -22.797 1 96.25 99 PHE A C 1
ATOM 790 O O . PHE A 1 99 ? 0.471 -31.219 -23.297 1 96.25 99 PHE A O 1
ATOM 797 N N . CYS A 1 100 ? 2.562 -31.531 -22.391 1 96 100 CYS A N 1
ATOM 798 C CA . CYS A 1 100 ? 2.561 -32.969 -22.625 1 96 100 CYS A CA 1
ATOM 799 C C . CYS A 1 100 ? 2.809 -33.75 -21.328 1 96 100 CYS A C 1
ATOM 801 O O . CYS A 1 100 ? 3.947 -33.812 -20.859 1 96 100 CYS A O 1
ATOM 803 N N . PRO A 1 101 ? 1.821 -34.375 -20.828 1 97.56 101 PRO A N 1
ATOM 804 C CA . PRO A 1 101 ? 1.982 -35.156 -19.594 1 97.56 101 PRO A CA 1
ATOM 805 C C . PRO A 1 101 ? 2.592 -36.562 -19.859 1 97.56 101 PRO A C 1
ATOM 807 O O . PRO A 1 101 ? 2.242 -37.219 -20.844 1 97.56 101 PRO A O 1
ATOM 810 N N . PHE A 1 102 ? 3.48 -36.969 -18.938 1 97.38 102 PHE A N 1
ATOM 811 C CA . PHE A 1 102 ? 4.09 -38.281 -18.953 1 97.38 102 PHE A CA 1
ATOM 812 C C . PHE A 1 102 ? 4.141 -38.875 -17.562 1 97.38 102 PHE A C 1
ATOM 814 O O . PHE A 1 102 ? 3.994 -38.156 -16.562 1 97.38 102 PHE A O 1
ATOM 821 N N . ILE A 1 103 ? 4.203 -40.156 -17.516 1 97.94 103 ILE A N 1
ATOM 822 C CA . ILE A 1 103 ? 4.676 -40.875 -16.344 1 97.94 103 ILE A CA 1
ATOM 823 C C . ILE A 1 103 ? 5.984 -41.562 -16.656 1 97.94 103 ILE A C 1
ATOM 825 O O . ILE A 1 103 ? 6.062 -42.344 -17.625 1 97.94 103 ILE A O 1
ATOM 829 N N . ILE A 1 104 ? 6.992 -41.312 -15.812 1 97.56 104 ILE A N 1
ATOM 830 C CA . ILE A 1 104 ? 8.312 -41.844 -16.109 1 97.56 104 ILE A CA 1
ATOM 831 C C . ILE A 1 104 ? 8.836 -42.625 -14.914 1 97.56 104 ILE A C 1
ATOM 833 O O . ILE A 1 104 ? 8.453 -42.375 -13.773 1 97.56 104 ILE A O 1
ATOM 837 N N . ALA A 1 105 ? 9.711 -43.625 -15.219 1 97.62 105 ALA A N 1
ATOM 838 C CA . ALA A 1 105 ? 10.383 -44.375 -14.164 1 97.62 105 ALA A CA 1
ATOM 839 C C . ALA A 1 105 ? 11.5 -43.562 -13.523 1 97.62 105 ALA A C 1
ATOM 841 O O . ALA A 1 105 ? 12.367 -43.031 -14.227 1 97.62 105 ALA A O 1
ATOM 842 N N . LYS A 1 106 ? 11.461 -43.406 -12.242 1 97.56 106 LYS A N 1
ATOM 843 C CA . LYS A 1 106 ? 12.477 -42.625 -11.523 1 97.56 106 LYS A CA 1
ATOM 844 C C . LYS A 1 106 ? 13.688 -43.5 -11.195 1 97.56 106 LYS A C 1
ATOM 846 O O . LYS A 1 106 ? 14.758 -42.969 -10.883 1 97.56 106 LYS A O 1
ATOM 851 N N . GLU A 1 107 ? 13.539 -44.781 -11.219 1 97.56 107 GLU A N 1
ATOM 852 C CA . GLU A 1 107 ? 14.586 -45.781 -11.008 1 97.56 107 GLU A CA 1
ATOM 853 C C . GLU A 1 107 ? 14.344 -47.031 -11.859 1 97.56 107 GLU A C 1
ATOM 855 O O . GLU A 1 107 ? 13.312 -47.125 -12.523 1 97.56 107 GLU A O 1
ATOM 860 N N . ASN A 1 108 ? 15.312 -47.906 -11.852 1 97.25 108 ASN A N 1
ATOM 861 C CA . ASN A 1 108 ? 15.094 -49.188 -12.508 1 97.25 108 ASN A CA 1
ATOM 862 C C . ASN A 1 108 ? 14.023 -50 -11.805 1 97.25 108 ASN A C 1
ATOM 864 O O . ASN A 1 108 ? 14.039 -50.125 -10.578 1 97.25 108 ASN A O 1
ATOM 868 N N . ILE A 1 109 ? 13.055 -50.5 -12.578 1 96.5 109 ILE A N 1
ATOM 869 C CA . ILE A 1 109 ? 11.977 -51.344 -12.062 1 96.5 109 ILE A CA 1
ATOM 870 C C . ILE A 1 109 ? 12.023 -52.719 -12.719 1 96.5 109 ILE A C 1
ATOM 872 O O . ILE A 1 109 ? 11.422 -52.938 -13.773 1 96.5 109 ILE A O 1
ATOM 876 N N . PRO A 1 110 ? 12.68 -53.594 -12.031 1 95.25 110 PRO A N 1
ATOM 877 C CA . PRO A 1 110 ? 12.812 -54.906 -12.617 1 95.25 110 PRO A CA 1
ATOM 878 C C . PRO A 1 110 ? 11.547 -55.75 -12.484 1 95.25 110 PRO A C 1
ATOM 880 O O . PRO A 1 110 ? 10.852 -55.656 -11.469 1 95.25 110 PRO A O 1
ATOM 883 N N . GLY A 1 111 ? 11.328 -56.594 -13.484 1 94.06 111 GLY A N 1
ATOM 884 C CA . GLY A 1 111 ? 10.273 -57.594 -13.438 1 94.06 111 GLY A CA 1
ATOM 885 C C . GLY A 1 111 ? 8.883 -57 -13.297 1 94.06 111 GLY A C 1
ATOM 886 O O . GLY A 1 111 ? 8.055 -57.5 -12.547 1 94.06 111 GLY A O 1
ATOM 887 N N . TYR A 1 112 ? 8.641 -55.875 -13.969 1 94.94 112 TYR A N 1
ATOM 888 C CA . TYR A 1 112 ? 7.344 -55.219 -13.867 1 94.94 112 TYR A CA 1
ATOM 889 C C . TYR A 1 112 ? 6.301 -55.938 -14.711 1 94.94 112 TYR A C 1
ATOM 891 O O . TYR A 1 112 ? 6.555 -56.281 -15.867 1 94.94 112 TYR A O 1
ATOM 899 N N . PHE A 1 113 ? 5.262 -56.281 -14.086 1 94.56 113 PHE A N 1
ATOM 900 C CA . PHE A 1 113 ? 4.109 -56.844 -14.789 1 94.56 11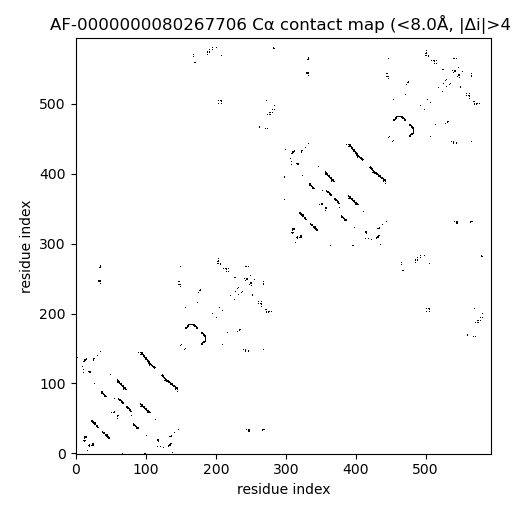3 PHE A CA 1
ATOM 901 C C . PHE A 1 113 ? 2.826 -56.125 -14.375 1 94.56 113 PHE A C 1
ATOM 903 O O . PHE A 1 113 ? 2.666 -55.75 -13.211 1 94.56 113 PHE A O 1
ATOM 910 N N . ASN A 1 114 ? 1.98 -55.875 -15.352 1 95.69 114 ASN A N 1
ATOM 911 C CA . ASN A 1 114 ? 0.695 -55.25 -15.102 1 95.69 114 ASN A CA 1
ATOM 912 C C . ASN A 1 114 ? -0.47 -56.125 -15.516 1 95.69 114 ASN A C 1
ATOM 914 O O . ASN A 1 114 ? -0.498 -56.656 -16.625 1 95.69 114 ASN A O 1
ATOM 918 N N . ASN A 1 115 ? -1.356 -56.25 -14.625 1 94.12 115 ASN A N 1
ATOM 919 C CA . ASN A 1 115 ? -2.477 -57.156 -14.844 1 94.12 115 ASN A CA 1
ATOM 920 C C . ASN A 1 115 ? -3.334 -56.719 -16.031 1 94.12 115 ASN A C 1
ATOM 922 O O . ASN A 1 115 ? -4.094 -57.5 -16.578 1 94.12 115 ASN A O 1
ATOM 926 N N . ASP A 1 116 ? -3.143 -55.438 -16.406 1 95.81 116 ASP A N 1
ATOM 927 C CA . ASP A 1 116 ? -4 -54.906 -17.453 1 95.81 116 ASP A CA 1
ATOM 928 C C . ASP A 1 116 ? -3.285 -54.906 -18.812 1 95.81 116 ASP A C 1
ATOM 930 O O . ASP A 1 116 ? -3.777 -54.312 -19.781 1 95.81 116 ASP A O 1
ATOM 934 N N . PHE A 1 117 ? -2.154 -55.531 -18.844 1 94.12 117 PHE A N 1
ATOM 935 C CA . PHE A 1 117 ? -1.429 -55.625 -20.094 1 94.12 117 PHE A CA 1
ATOM 936 C C . PHE A 1 117 ? -2.262 -56.344 -21.156 1 94.12 117 PHE A C 1
ATOM 938 O O . PHE A 1 117 ? -3.02 -57.25 -20.844 1 94.12 117 PHE A O 1
ATOM 945 N N . ASN A 1 118 ? -2.064 -55.844 -22.344 1 92.69 118 ASN A N 1
ATOM 946 C CA . ASN A 1 118 ? -2.596 -56.594 -23.484 1 92.69 118 ASN A CA 1
ATOM 947 C C . ASN A 1 118 ? -2.045 -58.031 -23.516 1 92.69 118 ASN A C 1
ATOM 949 O O . ASN A 1 118 ? -0.944 -58.281 -23.016 1 92.69 118 ASN A O 1
ATOM 953 N N . GLU A 1 119 ? -2.752 -58.938 -24.156 1 90.31 119 GLU A N 1
ATOM 954 C CA . GLU A 1 119 ? -2.418 -60.375 -24.172 1 90.31 119 GLU A CA 1
ATOM 955 C C . GLU A 1 119 ? -1.081 -60.594 -24.875 1 90.31 119 GLU A C 1
ATOM 957 O O . GLU A 1 119 ? -0.43 -61.625 -24.641 1 90.31 119 GLU A O 1
ATOM 962 N N . ASP A 1 120 ? -0.712 -59.594 -25.641 1 88.06 120 ASP A N 1
ATOM 963 C CA . ASP A 1 120 ? 0.549 -59.719 -26.375 1 88.06 120 ASP A CA 1
ATOM 964 C C . ASP A 1 120 ? 1.74 -59.625 -25.422 1 88.06 120 ASP A C 1
ATOM 966 O O . ASP A 1 120 ? 2.844 -60.062 -25.75 1 88.06 120 ASP A O 1
ATOM 970 N N . TYR A 1 121 ? 1.429 -59.125 -24.25 1 89.12 121 TYR A N 1
ATOM 971 C CA . TYR A 1 121 ? 2.482 -59 -23.25 1 89.12 121 TYR A CA 1
ATOM 972 C C . TYR A 1 121 ? 2.316 -60.031 -22.141 1 89.12 121 TYR A C 1
ATOM 974 O O . TYR A 1 121 ? 1.572 -59.781 -21.188 1 89.12 121 TYR A O 1
ATOM 982 N N . THR A 1 122 ? 3.061 -61.094 -22.203 1 86 122 THR A N 1
ATOM 983 C CA . THR A 1 122 ? 2.848 -62.219 -21.281 1 86 122 THR A CA 1
ATOM 984 C C . THR A 1 122 ? 3.959 -62.281 -20.25 1 86 122 THR A C 1
ATOM 986 O O . THR A 1 122 ? 3.816 -62.938 -19.219 1 86 122 THR A O 1
ATOM 989 N N . GLU A 1 123 ? 5.039 -61.562 -20.531 1 88.62 123 GLU A N 1
ATOM 990 C CA . GLU A 1 123 ? 6.176 -61.625 -19.625 1 88.62 123 GLU A CA 1
ATOM 991 C C . GLU A 1 123 ? 6.434 -60.25 -18.984 1 88.62 123 GLU A C 1
ATOM 993 O O . GLU A 1 123 ? 6.094 -59.219 -19.562 1 88.62 123 GLU A O 1
ATOM 998 N N . PRO A 1 124 ? 6.992 -60.406 -17.812 1 92.44 124 PRO A N 1
ATOM 999 C CA . PRO A 1 124 ? 7.367 -59.125 -17.172 1 92.44 124 PRO A CA 1
ATOM 1000 C C . PRO A 1 124 ? 8.43 -58.375 -17.969 1 92.44 124 PRO A C 1
ATOM 1002 O O . PRO A 1 124 ? 9.148 -58.969 -18.766 1 92.44 124 PRO A O 1
ATOM 1005 N N . PHE A 1 125 ? 8.445 -57.062 -17.719 1 91.88 125 PHE A N 1
ATOM 1006 C CA . PHE A 1 125 ? 9.414 -56.188 -18.375 1 91.88 125 PHE A CA 1
ATOM 1007 C C . PHE A 1 125 ? 10.258 -55.438 -17.344 1 91.88 125 PHE A C 1
ATOM 1009 O O . PHE A 1 125 ? 9.828 -55.25 -16.203 1 91.88 125 PHE A O 1
ATOM 1016 N N . ASN A 1 126 ? 11.453 -55.062 -17.812 1 93.31 126 ASN A N 1
ATOM 1017 C CA . ASN A 1 126 ? 12.32 -54.219 -17 1 93.31 126 ASN A CA 1
ATOM 1018 C C . ASN A 1 126 ? 12.289 -52.781 -17.469 1 93.31 126 ASN A C 1
ATOM 1020 O O . ASN A 1 126 ? 12.797 -52.469 -18.547 1 93.31 126 ASN A O 1
ATOM 1024 N N . PHE A 1 127 ? 11.664 -51.969 -16.594 1 93.88 127 PHE A N 1
ATOM 1025 C CA . PHE A 1 127 ? 11.742 -50.531 -16.906 1 93.88 127 PHE A CA 1
ATOM 1026 C C . PHE A 1 127 ? 13.078 -49.938 -16.453 1 93.88 127 PHE A C 1
ATOM 1028 O O . PHE A 1 127 ? 13.461 -50.094 -15.289 1 93.88 127 PHE A O 1
ATOM 1035 N N . GLU A 1 128 ? 13.781 -49.281 -17.359 1 95.19 128 GLU A N 1
ATOM 1036 C CA . GLU A 1 128 ? 14.969 -48.531 -16.953 1 95.19 128 GLU A CA 1
ATOM 1037 C C . GLU A 1 128 ? 14.594 -47.125 -16.5 1 95.19 128 GLU A C 1
ATOM 1039 O O . GLU A 1 128 ? 13.555 -46.594 -16.891 1 95.19 128 GLU A O 1
ATOM 1044 N N . LYS A 1 129 ? 15.508 -46.562 -15.664 1 96.44 129 LYS A N 1
ATOM 1045 C CA . LYS A 1 129 ? 15.305 -45.156 -15.258 1 96.44 129 LYS A CA 1
ATOM 1046 C C . LYS A 1 129 ? 15.117 -44.281 -16.469 1 96.44 129 LYS A C 1
ATOM 1048 O O . LYS A 1 129 ? 15.875 -44.375 -17.438 1 96.44 129 LYS A O 1
ATOM 1053 N N . GLY A 1 130 ? 14.094 -43.438 -16.406 1 95.06 130 GLY A N 1
ATOM 1054 C CA . GLY A 1 130 ? 13.844 -42.5 -17.484 1 95.06 130 GLY A CA 1
ATOM 1055 C C . GLY A 1 130 ? 12.875 -43.031 -18.531 1 95.06 130 GLY A C 1
ATOM 1056 O O . GLY A 1 130 ? 12.391 -42.281 -19.375 1 95.06 130 GLY A O 1
ATOM 1057 N N . TYR A 1 131 ? 12.516 -44.344 -18.484 1 94.94 131 TYR A N 1
ATOM 1058 C CA . TYR A 1 131 ? 11.586 -44.938 -19.453 1 94.94 131 TYR A CA 1
ATOM 1059 C C . TYR A 1 131 ? 10.18 -44.375 -19.266 1 94.94 131 TYR A C 1
ATOM 1061 O O . TYR A 1 131 ? 9.758 -44.125 -18.125 1 94.94 131 TYR A O 1
ATOM 1069 N N . LEU A 1 132 ? 9.414 -44.312 -20.375 1 95.5 132 LEU A N 1
ATOM 1070 C CA . LEU A 1 132 ? 8.023 -43.875 -20.359 1 95.5 132 LEU A CA 1
ATOM 1071 C C . LEU A 1 132 ? 7.098 -45 -19.938 1 95.5 132 LEU A C 1
ATOM 1073 O O . LEU A 1 132 ? 7.098 -46.062 -20.562 1 95.5 132 LEU A O 1
ATOM 1077 N N . ILE A 1 133 ? 6.418 -44.688 -18.922 1 96.38 133 ILE A N 1
ATOM 1078 C CA . ILE A 1 133 ? 5.434 -45.656 -18.453 1 96.38 133 ILE A CA 1
ATOM 1079 C C . ILE A 1 133 ? 4.066 -45.344 -19.062 1 96.38 133 ILE A C 1
ATOM 1081 O O . ILE A 1 133 ? 3.32 -46.25 -19.438 1 96.38 133 ILE A O 1
ATOM 1085 N N . ALA A 1 134 ? 3.785 -44.094 -19.109 1 96.69 134 ALA A N 1
ATOM 1086 C CA . ALA A 1 134 ? 2.516 -43.656 -19.672 1 96.69 134 ALA A CA 1
ATOM 1087 C C . ALA A 1 134 ? 2.672 -42.312 -20.375 1 96.69 134 ALA A C 1
ATOM 1089 O O . ALA A 1 134 ? 3.555 -41.531 -20.031 1 96.69 134 ALA A O 1
ATOM 1090 N N . ILE A 1 135 ? 1.881 -42.094 -21.359 1 95.69 135 ILE A N 1
ATOM 1091 C CA . ILE A 1 135 ? 1.799 -40.844 -22.094 1 95.69 135 ILE A CA 1
ATOM 1092 C C . ILE A 1 135 ? 0.365 -40.312 -22.062 1 95.69 135 ILE A C 1
ATOM 1094 O O . ILE A 1 135 ? -0.566 -41 -22.484 1 95.69 135 ILE A O 1
ATOM 1098 N N . GLY A 1 136 ? 0.256 -39.062 -21.531 1 95.31 136 GLY A N 1
ATOM 1099 C CA . GLY A 1 136 ? -1.063 -38.438 -21.453 1 95.31 136 GLY A CA 1
ATOM 1100 C C . GLY A 1 136 ? -1.438 -37.656 -22.688 1 95.31 136 GLY A C 1
ATOM 1101 O O . GLY A 1 136 ? -0.695 -37.656 -23.672 1 95.31 136 GLY A O 1
ATOM 1102 N N . ASN A 1 137 ? -2.725 -37.125 -22.672 1 95.19 137 ASN A N 1
ATOM 1103 C CA . ASN A 1 137 ? -3.193 -36.312 -23.781 1 95.19 137 ASN A CA 1
ATOM 1104 C C . ASN A 1 137 ? -2.412 -35 -23.891 1 95.19 137 ASN A C 1
ATOM 1106 O O . ASN A 1 137 ? -2.121 -34.375 -22.875 1 95.19 137 ASN A O 1
ATOM 1110 N N . GLN A 1 138 ? -2.082 -34.688 -25.047 1 94.44 138 GLN A N 1
ATOM 1111 C CA . GLN A 1 138 ? -1.358 -33.438 -25.297 1 94.44 138 GLN A CA 1
ATOM 1112 C C . GLN A 1 138 ? -2.32 -32.281 -25.469 1 94.44 138 GLN A C 1
ATOM 1114 O O . GLN A 1 138 ? -3.422 -32.438 -26 1 94.44 138 GLN A O 1
ATOM 1119 N N . MET A 1 139 ? -1.909 -31.156 -24.953 1 95.94 139 MET A N 1
ATOM 1120 C CA . MET A 1 139 ? -2.67 -29.922 -25.125 1 95.94 139 MET A CA 1
ATOM 1121 C C . MET A 1 139 ? -1.772 -28.797 -25.625 1 95.94 139 MET A C 1
ATOM 1123 O O . MET A 1 139 ? -0.571 -28.781 -25.359 1 95.94 139 MET A O 1
ATOM 1127 N N . VAL A 1 140 ? -2.381 -27.938 -26.406 1 95.19 140 VAL A N 1
ATOM 1128 C CA . VAL A 1 140 ? -1.675 -26.75 -26.891 1 95.19 140 VAL A CA 1
ATOM 1129 C C . VAL A 1 140 ? -2.527 -25.5 -26.672 1 95.19 140 VAL A C 1
ATOM 1131 O O . VAL A 1 140 ? -3.723 -25.5 -26.984 1 95.19 140 VAL A O 1
ATOM 1134 N N . TRP A 1 141 ? -1.909 -24.516 -26.062 1 94.12 141 TRP A N 1
ATOM 1135 C CA . TRP A 1 141 ? -2.6 -23.25 -25.844 1 94.12 141 TRP A CA 1
ATOM 1136 C C . TRP A 1 141 ? -1.874 -22.109 -26.547 1 94.12 141 TRP A C 1
ATOM 1138 O O . TRP A 1 141 ? -0.647 -22 -26.469 1 94.12 141 TRP A O 1
ATOM 1148 N N . PRO A 1 142 ? -2.648 -21.312 -27.266 1 92.19 142 PRO A N 1
ATOM 1149 C CA . PRO A 1 142 ? -2.029 -20.109 -27.812 1 92.19 142 PRO A CA 1
ATOM 1150 C C . PRO A 1 142 ? -1.788 -19.031 -26.766 1 92.19 142 PRO A C 1
ATOM 1152 O O . PRO A 1 142 ? -2.713 -18.656 -26.031 1 92.19 142 PRO A O 1
ATOM 1155 N N . ILE A 1 143 ? -0.532 -18.641 -26.656 1 88.94 143 ILE A N 1
ATOM 1156 C CA . ILE A 1 143 ? -0.159 -17.578 -25.719 1 88.94 143 ILE A CA 1
ATOM 1157 C C . ILE A 1 143 ? 0.224 -16.312 -26.5 1 88.94 143 ILE A C 1
ATOM 1159 O O . ILE A 1 143 ? 1.088 -16.359 -27.391 1 88.94 143 ILE A O 1
ATOM 1163 N N . THR A 1 144 ? -0.498 -15.258 -26.281 1 81.38 144 THR A N 1
ATOM 1164 C CA . THR A 1 144 ? -0.169 -13.984 -26.922 1 81.38 144 THR A CA 1
ATOM 1165 C C . THR A 1 144 ? 0.398 -13 -25.891 1 81.38 144 THR A C 1
ATOM 1167 O O . THR A 1 144 ? -0.137 -12.867 -24.797 1 81.38 144 THR A O 1
ATOM 1170 N N . LYS A 1 145 ? 1.555 -12.445 -26.203 1 75.94 145 LYS A N 1
ATOM 1171 C CA . LYS A 1 145 ? 2.18 -11.453 -25.328 1 75.94 145 LYS A CA 1
ATOM 1172 C C . LYS A 1 145 ? 1.574 -10.07 -25.547 1 75.94 145 LYS A C 1
ATOM 1174 O O . LYS A 1 145 ? 2.176 -9.219 -26.219 1 75.94 145 LYS A O 1
ATOM 1179 N N . ASN A 1 146 ? 0.388 -9.805 -25.266 1 79.44 146 ASN A N 1
ATOM 1180 C CA . ASN A 1 146 ? -0.232 -8.492 -25.406 1 79.44 146 ASN A CA 1
ATOM 1181 C C . ASN A 1 146 ? -0.655 -7.922 -24.062 1 79.44 146 ASN A C 1
ATOM 1183 O O . ASN A 1 146 ? -1.695 -7.27 -23.953 1 79.44 146 ASN A O 1
ATOM 1187 N N . ASN A 1 147 ? 0.227 -8.258 -23.141 1 84 147 ASN A N 1
ATOM 1188 C CA . ASN A 1 147 ? -0.077 -7.746 -21.812 1 84 147 ASN A CA 1
ATOM 1189 C C . ASN A 1 147 ? 0.11 -6.23 -21.734 1 84 147 ASN A C 1
ATOM 1191 O O . ASN A 1 147 ? 0.938 -5.668 -22.453 1 84 147 ASN A O 1
ATOM 1195 N N . ILE A 1 148 ? -0.691 -5.699 -20.984 1 87.31 148 ILE A N 1
ATOM 1196 C CA . ILE A 1 148 ? -0.571 -4.266 -20.734 1 87.31 148 ILE A CA 1
ATOM 1197 C C . ILE A 1 148 ? 0.198 -4.031 -19.438 1 87.31 148 ILE A C 1
ATOM 1199 O O . ILE A 1 148 ? -0.199 -4.523 -18.375 1 87.31 148 ILE A O 1
ATOM 1203 N N . ASP A 1 149 ? 1.29 -3.393 -19.562 1 90.88 149 ASP A N 1
ATOM 1204 C CA . ASP A 1 149 ? 2.105 -2.979 -18.438 1 90.88 149 ASP A CA 1
ATOM 1205 C C . ASP A 1 149 ? 1.749 -1.563 -17.984 1 90.88 149 ASP A C 1
ATOM 1207 O O . ASP A 1 149 ? 2.119 -0.588 -18.641 1 90.88 149 ASP A O 1
ATOM 1211 N N . LEU A 1 150 ? 1.173 -1.423 -16.812 1 95 150 LEU A N 1
ATOM 1212 C CA . LEU A 1 150 ? 0.655 -0.146 -16.328 1 95 150 LEU A CA 1
ATOM 1213 C C . LEU A 1 150 ? 1.791 0.771 -15.891 1 95 150 LEU A C 1
ATOM 1215 O O . LEU A 1 150 ? 1.589 1.975 -15.711 1 95 150 LEU A O 1
ATOM 1219 N N . LEU A 1 151 ? 2.982 0.322 -15.75 1 91.19 151 LEU A N 1
ATOM 1220 C CA . LEU A 1 151 ? 4.098 1.113 -15.242 1 91.19 151 LEU A CA 1
ATOM 1221 C C . LEU A 1 151 ? 4.902 1.717 -16.391 1 91.19 151 LEU A C 1
ATOM 1223 O O . LEU A 1 151 ? 5.82 2.508 -16.156 1 91.19 151 LEU A O 1
ATOM 1227 N N . ASN A 1 152 ? 4.555 1.592 -17.562 1 84 152 ASN A N 1
ATOM 1228 C CA . ASN A 1 152 ? 5.328 2.061 -18.719 1 84 152 ASN A CA 1
ATOM 1229 C C . ASN A 1 152 ? 4.688 3.285 -19.359 1 84 152 ASN A C 1
ATOM 1231 O O . ASN A 1 152 ? 3.902 3.99 -18.719 1 84 152 ASN A O 1
ATOM 1235 N N . SER A 1 153 ? 5 3.727 -20.516 1 69.25 153 SER A N 1
ATOM 1236 C CA . SER A 1 153 ? 4.797 5.008 -21.188 1 69.25 153 SER A CA 1
ATOM 1237 C C . SER A 1 153 ? 3.324 5.406 -21.172 1 69.25 153 SER A C 1
ATOM 1239 O O . SER A 1 153 ? 2.998 6.594 -21.078 1 69.25 153 SER A O 1
ATOM 1241 N N . SER A 1 154 ? 2.441 4.637 -21.141 1 83.69 154 SER A N 1
ATOM 1242 C CA . SER A 1 154 ? 1.041 5.027 -21.016 1 83.69 154 SER A CA 1
ATOM 1243 C C . SER A 1 154 ? 0.484 4.652 -19.656 1 83.69 154 SER A C 1
ATOM 1245 O O . SER A 1 154 ? -0.611 4.098 -19.547 1 83.69 154 SER A O 1
ATOM 1247 N N . SER A 1 155 ? 1.307 5.18 -18.781 1 91.38 155 SER A N 1
ATOM 1248 C CA . SER A 1 155 ? 0.964 4.812 -17.406 1 91.38 155 SER A CA 1
ATOM 1249 C C . SER A 1 155 ? -0.248 5.598 -16.906 1 91.38 155 SER A C 1
ATOM 1251 O O . SER A 1 155 ? -0.347 6.805 -17.141 1 91.38 155 SER A O 1
ATOM 1253 N N . PRO A 1 156 ? -1.172 4.98 -16.297 1 97.38 156 PRO A N 1
ATOM 1254 C CA . PRO A 1 156 ? -2.326 5.68 -15.719 1 97.38 156 PRO A CA 1
ATOM 1255 C C . PRO A 1 156 ? -1.978 6.461 -14.453 1 97.38 156 PRO A C 1
ATOM 1257 O O . PRO A 1 156 ? -2.85 7.098 -13.859 1 97.38 156 PRO A O 1
ATOM 1260 N N . PHE A 1 157 ? -0.714 6.5 -14.047 1 97.81 157 PHE A N 1
ATOM 1261 C CA . PHE A 1 157 ? -0.315 7.137 -12.797 1 97.81 157 PHE A CA 1
ATOM 1262 C C . PHE A 1 157 ? 0.462 8.422 -13.07 1 97.81 157 PHE A C 1
ATOM 1264 O O . PHE A 1 157 ? 1.195 8.508 -14.055 1 97.81 157 PHE A O 1
ATOM 1271 N N . LYS A 1 158 ? 0.268 9.336 -12.258 1 96.75 158 LYS A N 1
ATOM 1272 C CA . LYS A 1 158 ? 1.058 10.562 -12.258 1 96.75 158 LYS A CA 1
ATOM 1273 C C . LYS A 1 158 ? 1.432 10.969 -10.836 1 96.75 158 LYS A C 1
ATOM 1275 O O . LYS A 1 158 ? 0.564 11.07 -9.961 1 96.75 158 LYS A O 1
ATOM 1280 N N . ILE A 1 159 ? 2.688 11.094 -10.57 1 97.69 159 ILE A N 1
ATOM 1281 C CA . ILE A 1 159 ? 3.162 11.531 -9.258 1 97.69 159 ILE A CA 1
ATOM 1282 C C . ILE A 1 159 ? 3.404 13.039 -9.273 1 97.69 159 ILE A C 1
ATOM 1284 O O . ILE A 1 159 ? 4.008 13.57 -10.211 1 97.69 159 ILE A O 1
ATOM 1288 N N . GLY A 1 160 ? 2.855 13.727 -8.305 1 97.81 160 GLY A N 1
ATOM 1289 C CA . GLY A 1 160 ? 2.982 15.18 -8.289 1 97.81 160 GLY A CA 1
ATOM 1290 C C . GLY A 1 160 ? 2.977 15.758 -6.887 1 97.81 160 GLY A C 1
ATOM 1291 O O . GLY A 1 160 ? 3.064 15.023 -5.902 1 97.81 160 GLY A O 1
ATOM 1292 N N . LEU A 1 161 ? 2.898 17.078 -6.855 1 98.25 161 LEU A N 1
ATOM 1293 C CA . LEU A 1 161 ? 2.996 17.828 -5.613 1 98.25 161 LEU A CA 1
ATOM 1294 C C . LEU A 1 161 ? 1.636 17.938 -4.93 1 98.25 161 LEU A C 1
ATOM 1296 O O . LEU A 1 161 ? 0.626 18.203 -5.586 1 98.25 161 LEU A O 1
ATOM 1300 N N . ASN A 1 162 ? 1.568 17.609 -3.67 1 97.94 162 ASN A N 1
ATOM 1301 C CA . ASN A 1 162 ? 0.427 18 -2.852 1 97.94 162 ASN A CA 1
ATOM 1302 C C . ASN A 1 162 ? 0.508 19.469 -2.451 1 97.94 162 ASN A C 1
ATOM 1304 O O . ASN A 1 162 ? 1.422 19.875 -1.729 1 97.94 162 ASN A O 1
ATOM 1308 N N . PRO A 1 163 ? -0.421 20.234 -2.885 1 94.88 163 PRO A N 1
ATOM 1309 C CA . PRO A 1 163 ? -0.351 21.656 -2.568 1 94.88 163 PRO A CA 1
ATOM 1310 C C . PRO A 1 163 ? -0.585 21.953 -1.087 1 94.88 163 PRO A C 1
ATOM 1312 O O . PRO A 1 163 ? -0.213 23.016 -0.596 1 94.88 163 PRO A O 1
ATOM 1315 N N . ASP A 1 164 ? -1.235 21.031 -0.396 1 93.81 164 ASP A N 1
ATOM 1316 C CA . ASP A 1 164 ? -1.464 21.219 1.035 1 93.81 164 ASP A CA 1
ATOM 1317 C C . ASP A 1 164 ? -0.214 20.859 1.839 1 93.81 164 ASP A C 1
ATOM 1319 O O . ASP A 1 164 ? 0.059 19.688 2.09 1 93.81 164 ASP A O 1
ATOM 1323 N N . GLU A 1 165 ? 0.44 21.828 2.381 1 90.62 165 GLU A N 1
ATOM 1324 C CA . GLU A 1 165 ? 1.724 21.656 3.057 1 90.62 165 GLU A CA 1
ATOM 1325 C C . GLU A 1 165 ? 1.546 21 4.422 1 90.62 165 GLU A C 1
ATOM 1327 O O . GLU A 1 165 ? 2.518 20.547 5.027 1 90.62 165 GLU A O 1
ATOM 1332 N N . THR A 1 166 ? 0.345 20.969 4.883 1 89.56 166 THR A N 1
ATOM 1333 C CA . THR A 1 166 ? 0.098 20.406 6.207 1 89.56 166 THR A CA 1
ATOM 1334 C C . THR A 1 166 ? -0 18.891 6.141 1 89.56 166 THR A C 1
ATOM 1336 O O . THR A 1 166 ? -0.003 18.203 7.172 1 89.56 166 THR A O 1
ATOM 1339 N N . ILE A 1 167 ? -0.033 18.344 4.918 1 94 167 ILE A N 1
ATOM 1340 C CA . ILE A 1 167 ? -0.184 16.906 4.715 1 94 167 ILE A CA 1
ATOM 1341 C C . ILE A 1 167 ? 1.161 16.297 4.328 1 94 167 ILE A C 1
ATOM 1343 O O . ILE A 1 167 ? 1.767 16.688 3.33 1 94 167 ILE A O 1
ATOM 1347 N N . SER A 1 168 ? 1.603 15.359 5.16 1 93.44 168 SER A N 1
ATOM 1348 C CA . SER A 1 168 ? 2.912 14.766 4.895 1 93.44 168 SER A CA 1
ATOM 1349 C C . SER A 1 168 ? 2.779 13.391 4.258 1 93.44 168 SER A C 1
ATOM 1351 O O . SER A 1 168 ? 3.721 12.898 3.635 1 93.44 168 SER A O 1
ATOM 1353 N N . ASN A 1 169 ? 1.641 12.742 4.496 1 97.31 169 ASN A N 1
ATOM 1354 C CA . ASN A 1 169 ? 1.423 11.43 3.895 1 97.31 169 ASN A CA 1
ATOM 1355 C C . ASN A 1 169 ? 1.089 11.547 2.41 1 97.31 169 ASN A C 1
ATOM 1357 O O . ASN A 1 169 ? 0.762 12.633 1.925 1 97.31 169 ASN A O 1
ATOM 1361 N N . MET A 1 170 ? 1.173 10.453 1.676 1 98.5 170 MET A N 1
ATOM 1362 C CA . MET A 1 170 ? 0.735 10.43 0.283 1 98.5 170 MET A CA 1
ATOM 1363 C C . MET A 1 170 ? -0.784 10.523 0.188 1 98.5 170 MET A C 1
ATOM 1365 O O . MET A 1 170 ? -1.499 9.961 1.017 1 98.5 170 MET A O 1
ATOM 1369 N N . VAL A 1 171 ? -1.203 11.203 -0.799 1 98.56 171 VAL A N 1
ATOM 1370 C CA . VAL A 1 171 ? -2.625 11.344 -1.097 1 98.56 171 VAL A CA 1
ATOM 1371 C C . VAL A 1 171 ? -2.895 10.93 -2.541 1 98.56 171 VAL A C 1
ATOM 1373 O O . VAL A 1 171 ? -2.078 11.188 -3.43 1 98.56 171 VAL A O 1
ATOM 1376 N N . VAL A 1 172 ? -4.031 10.258 -2.752 1 98.69 172 VAL A N 1
ATOM 1377 C CA . VAL A 1 172 ? -4.395 9.828 -4.098 1 98.69 172 VAL A CA 1
ATOM 1378 C C . VAL A 1 172 ? -5.633 10.586 -4.566 1 98.69 172 VAL A C 1
ATOM 1380 O O . VAL A 1 172 ? -6.637 10.648 -3.852 1 98.69 172 VAL A O 1
ATOM 1383 N N . ASP A 1 173 ? -5.488 11.234 -5.641 1 97.88 173 ASP A N 1
ATOM 1384 C CA . ASP A 1 173 ? -6.578 11.945 -6.309 1 97.88 173 ASP A CA 1
ATOM 1385 C C . ASP A 1 173 ? -6.875 11.336 -7.676 1 97.88 173 ASP A C 1
ATOM 1387 O O . ASP A 1 173 ? -6.062 11.43 -8.594 1 97.88 173 ASP A O 1
ATOM 1391 N N . PHE A 1 174 ? -8.164 10.727 -7.816 1 97.62 174 PHE A N 1
ATOM 1392 C CA . PHE A 1 174 ? -8.383 10.008 -9.07 1 97.62 174 PHE A CA 1
ATOM 1393 C C . PHE A 1 174 ? -9.805 10.227 -9.57 1 97.62 174 PHE A C 1
ATOM 1395 O O . PHE A 1 174 ? -10.086 10.023 -10.758 1 97.62 174 PHE A O 1
ATOM 1402 N N . GLU A 1 175 ? -10.758 10.609 -8.805 1 94.81 175 GLU A N 1
ATOM 1403 C CA . GLU A 1 175 ? -12.188 10.586 -9.102 1 94.81 175 GLU A CA 1
ATOM 1404 C C . GLU A 1 175 ? -12.516 11.469 -10.305 1 94.81 175 GLU A C 1
ATOM 1406 O O . GLU A 1 175 ? -13.391 11.141 -11.102 1 94.81 175 GLU A O 1
ATOM 1411 N N . SER A 1 176 ? -11.859 12.602 -10.414 1 93.62 176 SER A N 1
ATOM 1412 C CA . SER A 1 176 ? -12.18 13.508 -11.508 1 93.62 176 SER A CA 1
ATOM 1413 C C . SER A 1 176 ? -10.938 13.828 -12.336 1 93.62 176 SER A C 1
ATOM 1415 O O . SER A 1 176 ? -10.883 14.859 -13.016 1 93.62 176 SER A O 1
ATOM 1417 N N . GLN A 1 177 ? -9.969 12.969 -12.305 1 94 177 GLN A N 1
ATOM 1418 C CA . GLN A 1 177 ? -8.711 13.195 -13.008 1 94 177 GLN A CA 1
ATOM 1419 C C . GLN A 1 177 ? -8.516 12.18 -14.125 1 94 177 GLN A C 1
ATOM 1421 O O . GLN A 1 177 ? -8.984 11.039 -14.023 1 94 177 GLN A O 1
ATOM 1426 N N . PRO A 1 178 ? -7.879 12.602 -15.195 1 96.44 178 PRO A N 1
ATOM 1427 C CA . PRO A 1 178 ? -7.602 11.641 -16.266 1 96.44 178 PRO A CA 1
ATOM 1428 C C . PRO A 1 178 ? -6.637 10.539 -15.828 1 96.44 178 PRO A C 1
ATOM 1430 O O . PRO A 1 178 ? -6.672 9.43 -16.375 1 96.44 178 PRO A O 1
ATOM 1433 N N . LYS A 1 179 ? -5.793 10.852 -14.875 1 97.75 179 LYS A N 1
ATOM 1434 C CA . LYS A 1 179 ? -4.84 9.891 -14.32 1 97.75 179 LYS A CA 1
ATOM 1435 C C . LYS A 1 179 ? -4.988 9.773 -12.812 1 97.75 179 LYS A C 1
ATOM 1437 O O . LYS A 1 179 ? -5.566 10.656 -12.164 1 97.75 179 LYS A O 1
ATOM 1442 N N . ILE A 1 180 ? -4.57 8.664 -12.297 1 98.5 180 ILE A N 1
ATOM 1443 C CA . ILE A 1 180 ? -4.453 8.516 -10.844 1 98.5 180 ILE A CA 1
ATOM 1444 C C . ILE A 1 180 ? -3.289 9.359 -10.336 1 98.5 180 ILE A C 1
ATOM 1446 O O . ILE A 1 180 ? -2.123 9.016 -10.547 1 98.5 180 ILE A O 1
ATOM 1450 N N . ARG A 1 181 ? -3.588 10.406 -9.672 1 98.38 181 ARG A N 1
ATOM 1451 C CA . ARG A 1 181 ? -2.549 11.297 -9.164 1 98.38 181 ARG A CA 1
ATOM 1452 C C . ARG A 1 181 ? -2.121 10.906 -7.758 1 98.38 181 ARG A C 1
ATOM 1454 O O . ARG A 1 181 ? -2.947 10.852 -6.844 1 98.38 181 ARG A O 1
ATOM 1461 N N . ILE A 1 182 ? -0.883 10.594 -7.617 1 98.69 182 ILE A N 1
ATOM 1462 C CA . ILE A 1 182 ? -0.283 10.352 -6.309 1 98.69 182 ILE A CA 1
ATOM 1463 C C . ILE A 1 182 ? 0.458 11.609 -5.848 1 98.69 182 ILE A C 1
ATOM 1465 O O . ILE A 1 182 ? 1.491 11.969 -6.414 1 98.69 182 ILE A O 1
ATOM 1469 N N . LEU A 1 183 ? -0.033 12.227 -4.84 1 98.81 183 LEU A N 1
ATOM 1470 C CA . LEU A 1 183 ? 0.466 13.523 -4.402 1 98.81 183 LEU A CA 1
ATOM 1471 C C . LEU A 1 183 ? 1.398 13.375 -3.205 1 98.81 183 LEU A C 1
ATOM 1473 O O . LEU A 1 183 ? 1.044 12.734 -2.213 1 98.81 183 LEU A O 1
ATOM 1477 N N . LEU A 1 184 ? 2.539 13.938 -3.355 1 98.5 184 LEU A N 1
ATOM 1478 C CA . LEU A 1 184 ? 3.578 13.883 -2.332 1 98.5 184 LEU A CA 1
ATOM 1479 C C . LEU A 1 184 ? 3.869 15.273 -1.778 1 98.5 184 LEU A C 1
ATOM 1481 O O . LEU A 1 184 ? 3.555 16.281 -2.418 1 98.5 184 LEU A O 1
ATOM 1485 N N . SER A 1 185 ? 4.414 15.305 -0.538 1 97.25 185 SER A N 1
ATOM 1486 C CA . SER A 1 185 ? 4.93 16.562 -0.024 1 97.25 185 SER A CA 1
ATOM 1487 C C . SER A 1 185 ? 6.055 17.109 -0.901 1 97.25 185 SER A C 1
ATOM 1489 O O . SER A 1 185 ? 6.648 16.359 -1.683 1 97.25 185 SER A O 1
ATOM 1491 N N . ALA A 1 186 ? 6.391 18.328 -0.748 1 97 186 ALA A N 1
ATOM 1492 C CA . ALA A 1 186 ? 7.434 18.953 -1.56 1 97 186 ALA A CA 1
ATOM 1493 C C . ALA A 1 186 ? 8.773 18.234 -1.377 1 97 186 ALA A C 1
ATOM 1495 O O . ALA A 1 186 ? 9.469 17.953 -2.354 1 97 186 ALA A O 1
ATOM 1496 N N . LYS A 1 187 ? 9.055 17.984 -0.2 1 96.38 187 LYS A N 1
ATOM 1497 C CA . LYS A 1 187 ? 10.312 17.312 0.104 1 96.38 187 LYS A CA 1
ATOM 1498 C C . LYS A 1 187 ? 10.352 15.914 -0.521 1 96.38 187 LYS A C 1
ATOM 1500 O O . LYS A 1 187 ? 11.336 15.547 -1.17 1 96.38 187 LYS A O 1
ATOM 1505 N N . ASP A 1 188 ? 9.344 15.172 -0.348 1 97.75 188 ASP A N 1
ATOM 1506 C CA . ASP A 1 188 ? 9.281 13.812 -0.867 1 97.75 188 ASP A CA 1
ATOM 1507 C C . ASP A 1 188 ? 9.305 13.805 -2.393 1 97.75 188 ASP A C 1
ATOM 1509 O O . ASP A 1 188 ? 9.938 12.945 -3.004 1 97.75 188 ASP A O 1
ATOM 1513 N N . LEU A 1 189 ? 8.586 14.742 -2.949 1 98.06 189 LEU A N 1
ATOM 1514 C CA . LEU A 1 189 ? 8.562 14.82 -4.406 1 98.06 189 LEU A CA 1
ATOM 1515 C C . LEU A 1 189 ? 9.953 15.102 -4.957 1 98.06 189 LEU A C 1
ATOM 1517 O O . LEU A 1 189 ? 10.352 14.523 -5.977 1 98.06 189 LEU A O 1
ATOM 1521 N N . SER A 1 190 ? 10.641 16 -4.309 1 97.19 190 SER A N 1
ATOM 1522 C CA . SER A 1 190 ? 12.008 16.297 -4.719 1 97.19 190 SER A CA 1
ATOM 1523 C C . SER A 1 190 ? 12.875 15.047 -4.684 1 97.19 190 SER A C 1
ATOM 1525 O O . SER A 1 190 ? 13.648 14.789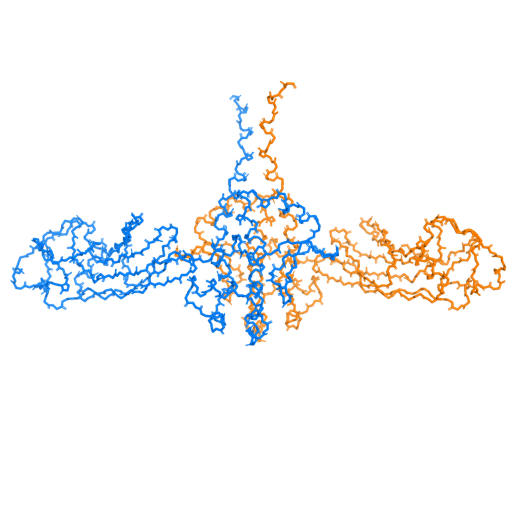 -5.609 1 97.19 190 SER A O 1
ATOM 1527 N N . CYS A 1 191 ? 12.766 14.266 -3.668 1 96.44 191 CYS A N 1
ATOM 1528 C CA . CYS A 1 191 ? 13.492 13.008 -3.562 1 96.44 191 CYS A CA 1
ATOM 1529 C C . CYS A 1 191 ? 13.094 12.055 -4.68 1 96.44 191 CYS A C 1
ATOM 1531 O O . CYS A 1 191 ? 13.953 11.469 -5.34 1 96.44 191 CYS A O 1
ATOM 1533 N N . TYR A 1 192 ? 11.844 11.969 -4.902 1 96.88 192 TYR A N 1
ATOM 1534 C CA . TYR A 1 192 ? 11.312 11.07 -5.918 1 96.88 192 TYR A CA 1
ATOM 1535 C C . TYR A 1 192 ? 11.859 11.414 -7.297 1 96.88 192 TYR A C 1
ATOM 1537 O O . TYR A 1 192 ? 12.305 10.539 -8.039 1 96.88 192 TYR A O 1
ATOM 1545 N N . ILE A 1 193 ? 11.797 12.695 -7.629 1 95.25 193 ILE A N 1
ATOM 1546 C CA . ILE A 1 193 ? 12.227 13.156 -8.945 1 95.25 193 ILE A CA 1
ATOM 1547 C C . ILE A 1 193 ? 13.703 12.82 -9.156 1 95.25 193 ILE A C 1
ATOM 1549 O O . ILE A 1 193 ? 14.102 12.438 -10.258 1 95.25 193 ILE A O 1
ATOM 1553 N N . ASN A 1 194 ? 14.422 12.852 -8.133 1 92.75 194 ASN A N 1
ATOM 1554 C CA . ASN A 1 194 ? 15.859 12.602 -8.219 1 92.75 194 ASN A CA 1
ATOM 1555 C C . ASN A 1 194 ? 16.156 11.117 -8.398 1 92.75 194 ASN A C 1
ATOM 1557 O O . ASN A 1 194 ? 17.234 10.758 -8.875 1 92.75 194 ASN A O 1
ATOM 1561 N N . MET A 1 195 ? 15.148 10.312 -8.062 1 93.62 195 MET A N 1
ATOM 1562 C CA . MET A 1 195 ? 15.438 8.883 -8.008 1 93.62 195 MET A CA 1
ATOM 1563 C C . MET A 1 195 ? 14.656 8.125 -9.078 1 93.62 195 MET A C 1
ATOM 1565 O O . MET A 1 195 ? 15 6.996 -9.43 1 93.62 195 MET A O 1
ATOM 1569 N N . LYS A 1 196 ? 13.656 8.656 -9.633 1 90.12 196 LYS A N 1
ATOM 1570 C CA . LYS A 1 196 ? 12.656 7.953 -10.43 1 90.12 196 LYS A CA 1
ATOM 1571 C C . LYS A 1 196 ? 13.297 7.316 -11.664 1 90.12 196 LYS A C 1
ATOM 1573 O O . LYS A 1 196 ? 12.789 6.324 -12.188 1 90.12 196 LYS A O 1
ATOM 1578 N N . ASN A 1 197 ? 14.438 7.832 -12.125 1 89.44 197 ASN A N 1
ATOM 1579 C CA . ASN A 1 197 ? 15.062 7.316 -13.336 1 89.44 197 ASN A CA 1
ATOM 1580 C C . ASN A 1 197 ? 16.188 6.344 -13.016 1 89.44 197 ASN A C 1
ATOM 1582 O O . ASN A 1 197 ? 16.844 5.824 -13.922 1 89.44 197 ASN A O 1
ATOM 1586 N N . THR A 1 198 ? 16.453 6.086 -11.75 1 90 198 THR A N 1
ATOM 1587 C CA . THR A 1 198 ? 17.422 5.078 -11.344 1 90 198 THR A CA 1
ATOM 1588 C C . THR A 1 198 ? 16.812 3.682 -11.406 1 90 198 THR A C 1
ATOM 1590 O O . THR A 1 198 ? 15.898 3.361 -10.656 1 90 198 THR A O 1
ATOM 1593 N N . PRO A 1 199 ? 17.328 2.842 -12.227 1 89.62 199 PRO A N 1
ATOM 1594 C CA . PRO A 1 199 ? 16.703 1.54 -12.484 1 89.62 199 PRO A CA 1
ATOM 1595 C C . PRO A 1 199 ? 16.578 0.693 -11.219 1 89.62 199 PRO A C 1
ATOM 1597 O O . PRO A 1 199 ? 15.531 0.073 -11 1 89.62 199 PRO A O 1
ATOM 1600 N N . GLU A 1 200 ? 17.578 0.732 -10.344 1 88.94 200 GLU A N 1
ATOM 1601 C CA . GLU A 1 200 ? 17.594 -0.108 -9.148 1 88.94 200 GLU A CA 1
ATOM 1602 C C . GLU A 1 200 ? 16.562 0.363 -8.125 1 88.94 200 GLU A C 1
ATOM 1604 O O . GLU A 1 200 ? 16.219 -0.371 -7.199 1 88.94 200 GLU A O 1
ATOM 1609 N N . LEU A 1 201 ? 16.094 1.585 -8.367 1 94.5 201 LEU A N 1
ATOM 1610 C CA . LEU A 1 201 ? 15.195 2.145 -7.371 1 94.5 201 LEU A CA 1
ATOM 1611 C C . LEU A 1 201 ? 13.75 2.086 -7.855 1 94.5 201 LEU A C 1
ATOM 1613 O O . LEU A 1 201 ? 12.82 2.266 -7.066 1 94.5 201 LEU A O 1
ATOM 1617 N N . LYS A 1 202 ? 13.539 1.76 -9.094 1 94.62 202 LYS A N 1
ATOM 1618 C CA . LYS A 1 202 ? 12.211 1.765 -9.703 1 94.62 202 LYS A CA 1
ATOM 1619 C C . LYS A 1 202 ? 11.289 0.748 -9.031 1 94.62 202 LYS A C 1
ATOM 1621 O O . LYS A 1 202 ? 10.148 1.06 -8.711 1 94.62 202 LYS A O 1
ATOM 1626 N N . SER A 1 203 ? 11.812 -0.465 -8.867 1 96.69 203 SER A N 1
ATOM 1627 C CA . SER A 1 203 ? 11.008 -1.519 -8.258 1 96.69 203 SER A CA 1
ATOM 1628 C C . SER A 1 203 ? 10.625 -1.158 -6.824 1 96.69 203 SER A C 1
ATOM 1630 O O . SER A 1 203 ? 9.508 -1.446 -6.391 1 96.69 203 SER A O 1
ATOM 1632 N N . ILE A 1 204 ? 11.508 -0.49 -6.133 1 97.12 204 ILE A N 1
ATOM 1633 C CA . ILE A 1 204 ? 11.281 -0.084 -4.75 1 97.12 204 ILE A CA 1
ATOM 1634 C C . ILE A 1 204 ? 10.211 1.007 -4.703 1 97.12 204 ILE A C 1
ATOM 1636 O O . ILE A 1 204 ? 9.258 0.914 -3.93 1 97.12 204 ILE A O 1
ATOM 1640 N N . LEU A 1 205 ? 10.367 1.997 -5.582 1 97.44 205 LEU A N 1
ATOM 1641 C CA . LEU A 1 205 ? 9.414 3.102 -5.645 1 97.44 205 LEU A CA 1
ATOM 1642 C C . LEU A 1 205 ? 8.039 2.605 -6.066 1 97.44 205 LEU A C 1
ATOM 1644 O O . LEU A 1 205 ? 7.023 3.016 -5.492 1 97.44 205 LEU A O 1
ATOM 1648 N N . ASN A 1 206 ? 7.98 1.741 -7.016 1 97.75 206 ASN A N 1
ATOM 1649 C CA . ASN A 1 206 ? 6.703 1.178 -7.441 1 97.75 206 ASN A CA 1
ATOM 1650 C C . ASN A 1 206 ? 6.031 0.396 -6.32 1 97.75 206 ASN A C 1
ATOM 1652 O O . ASN A 1 206 ? 4.816 0.496 -6.129 1 97.75 206 ASN A O 1
ATOM 1656 N N . SER A 1 207 ? 6.797 -0.37 -5.547 1 98.31 207 SER A N 1
ATOM 1657 C CA . SER A 1 207 ? 6.262 -1.182 -4.461 1 98.31 207 SER A CA 1
ATOM 1658 C C . SER A 1 207 ? 5.738 -0.308 -3.324 1 98.31 207 SER A C 1
ATOM 1660 O O . SER A 1 207 ? 4.699 -0.606 -2.732 1 98.31 207 SER A O 1
ATOM 1662 N N . ALA A 1 208 ? 6.445 0.805 -3.068 1 98.31 208 ALA A N 1
ATOM 1663 C CA . ALA A 1 208 ? 6.152 1.61 -1.886 1 98.31 208 ALA A CA 1
ATOM 1664 C C . ALA A 1 208 ? 5.141 2.707 -2.207 1 98.31 208 ALA A C 1
ATOM 1666 O O . ALA A 1 208 ? 4.453 3.209 -1.314 1 98.31 208 ALA A O 1
ATOM 1667 N N . VAL A 1 209 ? 5.023 3.104 -3.467 1 98.44 209 VAL A N 1
ATOM 1668 C CA . VAL A 1 209 ? 4.227 4.277 -3.818 1 98.44 209 VAL A CA 1
ATOM 1669 C C . VAL A 1 209 ? 3.066 3.863 -4.719 1 98.44 209 VAL A C 1
ATOM 1671 O O . VAL A 1 209 ? 1.901 4.082 -4.379 1 98.44 209 VAL A O 1
ATOM 1674 N N . VAL A 1 210 ? 3.357 3.129 -5.758 1 98.44 210 VAL A N 1
ATOM 1675 C CA . VAL A 1 210 ? 2.367 2.922 -6.809 1 98.44 210 VAL A CA 1
ATOM 1676 C C . VAL A 1 210 ? 1.437 1.774 -6.422 1 98.44 210 VAL A C 1
ATOM 1678 O O . VAL A 1 210 ? 0.221 1.861 -6.613 1 98.44 210 VAL A O 1
ATOM 1681 N N . VAL A 1 211 ? 1.981 0.686 -5.852 1 98.69 211 VAL A N 1
ATOM 1682 C CA . VAL A 1 211 ? 1.182 -0.485 -5.512 1 98.69 211 VAL A CA 1
ATOM 1683 C C . VAL A 1 211 ? 0.112 -0.1 -4.488 1 98.69 211 VAL A C 1
ATOM 1685 O O . VAL A 1 211 ? -1.077 -0.348 -4.703 1 98.69 211 VAL A O 1
ATOM 1688 N N . PRO A 1 212 ? 0.484 0.576 -3.396 1 98.69 212 PRO A N 1
ATOM 1689 C CA . PRO A 1 212 ? -0.574 0.946 -2.453 1 98.69 212 PRO A CA 1
ATOM 1690 C C . PRO A 1 212 ? -1.576 1.934 -3.047 1 98.69 212 PRO A C 1
ATOM 1692 O O . PRO A 1 212 ? -2.762 1.896 -2.707 1 98.69 212 PRO A O 1
ATOM 1695 N N . ALA A 1 213 ? -1.143 2.838 -3.908 1 98.62 213 ALA A N 1
ATOM 1696 C CA . ALA A 1 213 ? -2.062 3.764 -4.562 1 98.62 213 ALA A CA 1
ATOM 1697 C C . ALA A 1 213 ? -3.078 3.014 -5.418 1 98.62 213 ALA A C 1
ATOM 1699 O O . ALA A 1 213 ? -4.281 3.285 -5.352 1 98.62 213 ALA A O 1
ATOM 1700 N N . LEU A 1 214 ? -2.572 2.084 -6.227 1 98.62 214 LEU A N 1
ATOM 1701 C CA . LEU A 1 214 ? -3.471 1.286 -7.055 1 98.62 214 LEU A CA 1
ATOM 1702 C C . LEU A 1 214 ? -4.426 0.469 -6.191 1 98.62 214 LEU A C 1
ATOM 1704 O O . LEU A 1 214 ? -5.609 0.351 -6.508 1 98.62 214 LEU A O 1
ATOM 1708 N N . MET A 1 215 ? -3.9 -0.158 -5.16 1 98.5 215 MET A N 1
ATOM 1709 C CA . MET A 1 215 ? -4.727 -0.915 -4.223 1 98.5 215 MET A CA 1
ATOM 1710 C C . MET A 1 215 ? -5.887 -0.067 -3.713 1 98.5 215 MET A C 1
ATOM 1712 O O . MET A 1 215 ? -7.02 -0.544 -3.627 1 98.5 215 MET A O 1
ATOM 1716 N N . TYR A 1 216 ? -5.582 1.168 -3.34 1 98.38 216 TYR A N 1
ATOM 1717 C CA . TYR A 1 216 ? -6.605 2.078 -2.84 1 98.38 216 TYR A CA 1
ATOM 1718 C C . TYR A 1 216 ? -7.676 2.326 -3.895 1 98.38 216 TYR A C 1
ATOM 1720 O O . TYR A 1 216 ? -8.875 2.234 -3.609 1 98.38 216 TYR A O 1
ATOM 1728 N N . VAL A 1 217 ? -7.266 2.656 -5.102 1 98.25 217 VAL A N 1
ATOM 1729 C CA . VAL A 1 217 ? -8.195 2.943 -6.191 1 98.25 217 VAL A CA 1
ATOM 1730 C C . VAL A 1 217 ? -9.078 1.724 -6.457 1 98.25 217 VAL A C 1
ATOM 1732 O O . VAL A 1 217 ? -10.289 1.849 -6.605 1 98.25 217 VAL A O 1
ATOM 1735 N N . LEU A 1 218 ? -8.453 0.505 -6.488 1 97.88 218 LEU A N 1
ATOM 1736 C CA . LEU A 1 218 ? -9.211 -0.723 -6.711 1 97.88 218 LEU A CA 1
ATOM 1737 C C . LEU A 1 218 ? -10.219 -0.953 -5.59 1 97.88 218 LEU A C 1
ATOM 1739 O O . LEU A 1 218 ? -11.336 -1.411 -5.84 1 97.88 218 LEU A O 1
ATOM 1743 N N . SER A 1 219 ? -9.828 -0.656 -4.367 1 96.62 219 SER A N 1
ATOM 1744 C CA . SER A 1 219 ? -10.742 -0.793 -3.234 1 96.62 219 SER A CA 1
ATOM 1745 C C . SER A 1 219 ? -11.93 0.145 -3.369 1 96.62 219 SER A C 1
ATOM 1747 O O . SER A 1 219 ? -13.062 -0.229 -3.049 1 96.62 219 SER A O 1
ATOM 1749 N N . GLU A 1 220 ? -11.695 1.388 -3.814 1 95 220 GLU A N 1
ATOM 1750 C CA . GLU A 1 220 ? -12.766 2.354 -4.031 1 95 220 GLU A CA 1
ATOM 1751 C C . GLU A 1 220 ? -13.688 1.907 -5.16 1 95 220 GLU A C 1
ATOM 1753 O O . GLU A 1 220 ? -14.906 2.068 -5.074 1 95 220 GLU A O 1
ATOM 1758 N N . LEU A 1 221 ? -13.086 1.351 -6.203 1 96.06 221 LEU A N 1
ATOM 1759 C CA . LEU A 1 221 ? -13.875 0.837 -7.32 1 96.06 221 LEU A CA 1
ATOM 1760 C C . LEU A 1 221 ? -14.797 -0.293 -6.863 1 96.06 221 LEU A C 1
ATOM 1762 O O . LEU A 1 221 ? -15.945 -0.376 -7.293 1 96.06 221 LEU A O 1
ATOM 1766 N N . LYS A 1 222 ? -14.227 -1.15 -6.004 1 93.19 222 LYS A N 1
ATOM 1767 C CA . LYS A 1 222 ? -14.992 -2.281 -5.48 1 93.19 222 LYS A CA 1
ATOM 1768 C C . LYS A 1 222 ? -16.25 -1.812 -4.754 1 93.19 222 LYS A C 1
ATOM 1770 O O . LYS A 1 222 ? -17.266 -2.51 -4.746 1 93.19 222 LYS A O 1
ATOM 1775 N N . GLN A 1 223 ? -16.219 -0.624 -4.199 1 89.44 223 GLN A N 1
ATOM 1776 C CA . GLN A 1 223 ? -17.328 -0.077 -3.426 1 89.44 223 GLN A CA 1
ATOM 1777 C C . GLN A 1 223 ? -18.281 0.727 -4.312 1 89.44 223 GLN A C 1
ATOM 1779 O O . GLN A 1 223 ? -19.375 1.093 -3.889 1 89.44 223 GLN A O 1
ATOM 1784 N N . CYS A 1 224 ? -17.828 0.96 -5.535 1 91.12 224 CYS A N 1
ATOM 1785 C CA . CYS A 1 224 ? -18.625 1.769 -6.453 1 91.12 224 CYS A CA 1
ATOM 1786 C C . CYS A 1 224 ? -19.719 0.934 -7.109 1 91.12 224 CYS A C 1
ATOM 1788 O O . CYS A 1 224 ? -19.438 -0.129 -7.668 1 91.12 224 CYS A O 1
ATOM 1790 N N . GLU A 1 225 ? -20.938 1.334 -7.059 1 88 225 GLU A N 1
ATOM 1791 C CA . GLU A 1 225 ? -22.062 0.588 -7.609 1 88 225 GLU A CA 1
ATOM 1792 C C . GLU A 1 225 ? -22.016 0.557 -9.133 1 88 225 GLU A C 1
ATOM 1794 O O . GLU A 1 225 ? -22.25 -0.487 -9.75 1 88 225 GLU A O 1
ATOM 1799 N N . ASP A 1 226 ? -21.75 1.704 -9.742 1 93.31 226 ASP A N 1
ATOM 1800 C CA . ASP A 1 226 ? -21.688 1.8 -11.203 1 93.31 226 ASP A CA 1
ATOM 1801 C C . ASP A 1 226 ? -20.391 2.475 -11.641 1 93.31 226 ASP A C 1
ATOM 1803 O O . ASP A 1 226 ? -20.375 3.67 -11.945 1 93.31 226 ASP A O 1
ATOM 1807 N N . MET A 1 227 ? -19.406 1.669 -11.875 1 94 227 MET A N 1
ATOM 1808 C CA . MET A 1 227 ? -18.078 2.162 -12.195 1 94 227 MET A CA 1
ATOM 1809 C C . MET A 1 227 ? -18.062 2.842 -13.562 1 94 227 MET A C 1
ATOM 1811 O O . MET A 1 227 ? -17.375 3.85 -13.75 1 94 227 MET A O 1
ATOM 1815 N N . GLU A 1 228 ? -18.812 2.307 -14.516 1 94.44 228 GLU A N 1
ATOM 1816 C CA . GLU A 1 228 ? -18.812 2.828 -15.875 1 94.44 228 GLU A CA 1
ATOM 1817 C C . GLU A 1 228 ? -19.375 4.246 -15.93 1 94.44 228 GLU A C 1
ATOM 1819 O O . GLU A 1 228 ? -18.844 5.102 -16.641 1 94.44 228 GLU A O 1
ATOM 1824 N N . THR A 1 229 ? -20.406 4.461 -15.18 1 95.31 229 THR A N 1
ATOM 1825 C CA . THR A 1 229 ? -21.016 5.785 -15.125 1 95.31 229 THR A CA 1
ATOM 1826 C C . THR A 1 229 ? -20.109 6.762 -14.375 1 95.31 229 THR A C 1
ATOM 1828 O O . THR A 1 229 ? -19.969 7.914 -14.789 1 95.31 229 THR A O 1
ATOM 1831 N N . ALA A 1 230 ? -19.484 6.293 -13.312 1 95.62 230 ALA A N 1
ATOM 1832 C CA . ALA A 1 230 ? -18.688 7.164 -12.453 1 95.62 230 ALA A CA 1
ATOM 1833 C C . ALA A 1 230 ? -17.344 7.5 -13.094 1 95.62 230 ALA A C 1
ATOM 1835 O O . ALA A 1 230 ? -16.875 8.641 -13.008 1 95.62 230 ALA A O 1
ATOM 1836 N N . PHE A 1 231 ? -16.734 6.441 -13.82 1 96.81 231 PHE A N 1
ATOM 1837 C CA . PHE A 1 231 ? -15.344 6.633 -14.203 1 96.81 231 PHE A CA 1
ATOM 1838 C C . PHE A 1 231 ? -15.125 6.27 -15.664 1 96.81 231 PHE A C 1
ATOM 1840 O O . PHE A 1 231 ? -14.023 6.422 -16.188 1 96.81 231 PHE A O 1
ATOM 1847 N N . GLY A 1 232 ? -16.094 5.848 -16.422 1 95.75 232 GLY A N 1
ATOM 1848 C CA . GLY A 1 232 ? -15.992 5.246 -17.734 1 95.75 232 GLY A CA 1
ATOM 1849 C C . GLY A 1 232 ? -15.328 6.156 -18.766 1 95.75 232 GLY A C 1
ATOM 1850 O O . GLY A 1 232 ? -14.82 5.688 -19.781 1 95.75 232 GLY A O 1
ATOM 1851 N N . SER A 1 233 ? -15.297 7.461 -18.578 1 95.81 233 SER A N 1
ATOM 1852 C CA . SER A 1 233 ? -14.727 8.406 -19.531 1 95.81 233 SER A CA 1
ATOM 1853 C C . SER A 1 233 ? -13.297 8.766 -19.156 1 95.81 233 SER A C 1
ATOM 1855 O O . SER A 1 233 ? -12.609 9.477 -19.891 1 95.81 233 SER A O 1
ATOM 1857 N N . LEU A 1 234 ? -12.828 8.328 -18 1 96.88 234 LEU A N 1
ATOM 1858 C CA . LEU A 1 234 ? -11.5 8.703 -17.516 1 96.88 234 LEU A CA 1
ATOM 1859 C C . LEU A 1 234 ? -10.438 7.738 -18.047 1 96.88 234 LEU A C 1
ATOM 1861 O O . LEU A 1 234 ? -10.648 6.523 -18.062 1 96.88 234 LEU A O 1
ATOM 1865 N N . SER A 1 235 ? -9.312 8.266 -18.438 1 97.12 235 SER A N 1
ATOM 1866 C CA . SER A 1 235 ? -8.258 7.496 -19.078 1 97.12 235 SER A CA 1
ATOM 1867 C C . SER A 1 235 ? -7.688 6.43 -18.156 1 97.12 235 SER A C 1
ATOM 1869 O O . SER A 1 235 ? -7.391 5.312 -18.578 1 97.12 235 SER A O 1
ATOM 1871 N N . TRP A 1 236 ? -7.512 6.801 -16.891 1 97.94 236 TRP A N 1
ATOM 1872 C CA . TRP A 1 236 ? -6.926 5.828 -15.984 1 97.94 236 TRP A CA 1
ATOM 1873 C C . TRP A 1 236 ? -7.828 4.605 -15.844 1 97.94 236 TRP A C 1
ATOM 1875 O O . TRP A 1 236 ? -7.34 3.473 -15.773 1 97.94 236 TRP A O 1
ATOM 1885 N N . TYR A 1 237 ? -9.133 4.793 -15.836 1 97.81 237 TYR A N 1
ATOM 1886 C CA . TYR A 1 237 ? -10.086 3.699 -15.695 1 97.81 237 TYR A CA 1
ATOM 1887 C C . TYR A 1 237 ? -10.047 2.779 -16.906 1 97.81 237 TYR A C 1
ATOM 1889 O O . TYR A 1 237 ? -10.039 1.554 -16.766 1 97.81 237 TYR A O 1
ATOM 1897 N N . LEU A 1 238 ? -9.977 3.393 -18.031 1 97 238 LEU A N 1
ATOM 1898 C CA . LEU A 1 238 ? -9.914 2.627 -19.266 1 97 238 LEU A CA 1
ATOM 1899 C C . LEU A 1 238 ? -8.641 1.786 -19.312 1 97 238 LEU A C 1
ATOM 1901 O O . LEU A 1 238 ? -8.672 0.637 -19.766 1 97 238 LEU A O 1
ATOM 1905 N N . SER A 1 239 ? -7.578 2.348 -18.859 1 96.75 239 SER A N 1
ATOM 1906 C CA . SER A 1 239 ? -6.312 1.627 -18.828 1 96.75 239 SER A CA 1
ATOM 1907 C C . SER A 1 239 ? -6.379 0.424 -17.891 1 96.75 239 SER A C 1
ATOM 1909 O O . SER A 1 239 ? -5.914 -0.664 -18.234 1 96.75 239 SER A O 1
ATOM 1911 N N . ILE A 1 240 ? -6.934 0.598 -16.719 1 97.12 240 ILE A N 1
ATOM 1912 C CA . ILE A 1 240 ? -7.062 -0.471 -15.734 1 97.12 240 ILE A CA 1
ATOM 1913 C C . ILE A 1 240 ? -7.996 -1.557 -16.266 1 97.12 240 ILE A C 1
ATOM 1915 O O . ILE A 1 240 ? -7.688 -2.748 -16.172 1 97.12 240 ILE A O 1
ATOM 1919 N N . LYS A 1 241 ? -9.117 -1.097 -16.828 1 96.81 241 LYS A N 1
ATOM 1920 C CA . LYS A 1 241 ? -10.094 -2.012 -17.406 1 96.81 241 LYS A CA 1
ATOM 1921 C C . LYS A 1 241 ? -9.469 -2.865 -18.516 1 96.81 241 LYS A C 1
ATOM 1923 O O . LYS A 1 241 ? -9.641 -4.086 -18.531 1 96.81 241 LYS A O 1
ATOM 1928 N N . GLU A 1 242 ? -8.727 -2.227 -19.359 1 95.81 242 GLU A N 1
ATOM 1929 C CA . GLU A 1 242 ? -8.078 -2.936 -20.453 1 95.81 242 GLU A CA 1
ATOM 1930 C C . GLU A 1 242 ? -7.016 -3.9 -19.938 1 95.81 242 GLU A C 1
ATOM 1932 O O . GLU A 1 242 ? -6.91 -5.031 -20.422 1 95.81 242 GLU A O 1
ATOM 1937 N N . SER A 1 243 ? -6.191 -3.461 -19.031 1 95.62 243 SER A N 1
ATOM 1938 C CA . SER A 1 243 ? -5.168 -4.316 -18.438 1 95.62 243 SER A CA 1
ATOM 1939 C C . SER A 1 243 ? -5.789 -5.547 -17.781 1 95.62 243 SER A C 1
ATOM 1941 O O . SER A 1 243 ? -5.285 -6.66 -17.938 1 95.62 243 SER A O 1
ATOM 1943 N N . TYR A 1 244 ? -6.879 -5.32 -17.062 1 96.38 244 TYR A N 1
ATOM 1944 C CA . TYR A 1 244 ? -7.574 -6.402 -16.375 1 96.38 244 TYR A CA 1
ATOM 1945 C C . TYR A 1 244 ? -8.117 -7.418 -17.375 1 96.38 244 TYR A C 1
ATOM 1947 O O . TYR A 1 244 ? -8 -8.625 -17.172 1 96.38 244 TYR A O 1
ATOM 1955 N N . LEU A 1 245 ? -8.656 -6.926 -18.438 1 95.38 245 LEU A N 1
ATOM 1956 C CA . LEU A 1 245 ? -9.219 -7.773 -19.484 1 95.38 245 LEU A CA 1
ATOM 1957 C C . LEU A 1 245 ? -8.117 -8.547 -20.203 1 95.38 245 LEU A C 1
ATOM 1959 O O . LEU A 1 245 ? -8.227 -9.758 -20.391 1 95.38 245 LEU A O 1
ATOM 1963 N N . LYS A 1 246 ? -7.09 -7.902 -20.547 1 93.44 246 LYS A N 1
ATOM 1964 C CA . LYS A 1 246 ? -6.047 -8.508 -21.359 1 93.44 246 LYS A CA 1
ATOM 1965 C C . LYS A 1 246 ? -5.16 -9.43 -20.531 1 93.44 246 LYS A C 1
ATOM 1967 O O . LYS A 1 246 ? -4.77 -10.508 -21 1 93.44 246 LYS A O 1
ATOM 1972 N N . ASN A 1 247 ? -4.84 -9.008 -19.328 1 93.69 247 ASN A N 1
ATOM 1973 C CA . ASN A 1 247 ? -3.859 -9.742 -18.531 1 93.69 247 ASN A CA 1
ATOM 1974 C C . ASN A 1 247 ? -4.516 -10.852 -17.719 1 93.69 247 ASN A C 1
ATOM 1976 O O . ASN A 1 247 ? -3.846 -11.797 -17.312 1 93.69 247 ASN A O 1
ATOM 1980 N N . PHE A 1 248 ? -5.824 -10.727 -17.484 1 94.06 248 PHE A N 1
ATOM 1981 C CA . PHE A 1 248 ? -6.477 -11.695 -16.609 1 94.06 248 PHE A CA 1
ATOM 1982 C C . PHE A 1 248 ? -7.672 -12.336 -17.312 1 94.06 248 PHE A C 1
ATOM 1984 O O . PHE A 1 248 ? -8.266 -13.289 -16.797 1 94.06 248 PHE A O 1
ATOM 1991 N N . LYS A 1 249 ? -8.047 -11.805 -18.469 1 92.88 249 LYS A N 1
ATOM 1992 C CA . LYS A 1 249 ? -9.219 -12.242 -19.219 1 92.88 249 LYS A CA 1
ATOM 1993 C C . LYS A 1 249 ? -10.484 -12.141 -18.375 1 92.88 249 LYS A C 1
ATOM 1995 O O . LYS A 1 249 ? -11.312 -13.055 -18.359 1 92.88 249 LYS A O 1
ATOM 2000 N N . LYS A 1 250 ? -10.547 -11.047 -17.656 1 95.44 250 LYS A N 1
ATOM 2001 C CA . LYS A 1 250 ? -11.688 -10.797 -16.766 1 95.44 250 LYS A CA 1
ATOM 2002 C C . LYS A 1 250 ? -12.258 -9.398 -17 1 95.44 250 LYS A C 1
ATOM 2004 O O . LYS A 1 250 ? -11.578 -8.523 -17.531 1 95.44 250 LYS A O 1
ATOM 2009 N N . ASP A 1 251 ? -13.484 -9.273 -16.672 1 96.44 251 ASP A N 1
ATOM 2010 C CA . ASP A 1 251 ? -14.18 -7.992 -16.75 1 96.44 251 ASP A CA 1
ATOM 2011 C C . ASP A 1 251 ? -14.25 -7.312 -15.383 1 96.44 251 ASP A C 1
ATOM 2013 O O . ASP A 1 251 ? -14.867 -7.832 -14.453 1 96.44 251 ASP A O 1
ATOM 2017 N N . ILE A 1 252 ? -13.695 -6.199 -15.25 1 96.06 252 ILE A N 1
ATOM 2018 C CA . ILE A 1 252 ? -13.531 -5.523 -13.969 1 96.06 252 ILE A CA 1
ATOM 2019 C C . ILE A 1 252 ? -14.906 -5.223 -13.367 1 96.06 252 ILE A C 1
ATOM 2021 O O . ILE A 1 252 ? -15.07 -5.246 -12.148 1 96.06 252 ILE A O 1
ATOM 2025 N N . THR A 1 253 ? -15.953 -4.926 -14.195 1 94.94 253 THR A N 1
ATOM 2026 C CA . THR A 1 253 ? -17.281 -4.566 -13.711 1 94.94 253 THR A CA 1
ATOM 2027 C C . THR A 1 253 ? -17.984 -5.773 -13.086 1 94.94 253 THR A C 1
ATOM 2029 O O . THR A 1 253 ? -18.875 -5.617 -12.266 1 94.94 253 THR A O 1
ATOM 2032 N N . VAL A 1 254 ? -17.5 -6.961 -13.422 1 94.75 254 VAL A N 1
ATOM 2033 C CA . VAL A 1 254 ? -18.156 -8.18 -12.969 1 94.75 254 VAL A CA 1
ATOM 2034 C C . VAL A 1 254 ? -17.266 -8.891 -11.945 1 94.75 254 VAL A C 1
ATOM 2036 O O . VAL A 1 254 ? -17.75 -9.312 -10.891 1 94.75 254 VAL A O 1
ATOM 2039 N N . ASP A 1 255 ? -15.977 -8.914 -12.18 1 95.94 255 ASP A N 1
ATOM 2040 C CA . ASP A 1 255 ? -15.094 -9.844 -11.477 1 95.94 255 ASP A CA 1
ATOM 2041 C C . ASP A 1 255 ? -14.422 -9.172 -10.289 1 95.94 255 ASP A C 1
ATOM 2043 O O . ASP A 1 255 ? -13.953 -9.844 -9.367 1 95.94 255 ASP A O 1
ATOM 2047 N N . LEU A 1 256 ? -14.383 -7.832 -10.242 1 96.56 256 LEU A N 1
ATOM 2048 C CA . LEU A 1 256 ? -13.609 -7.129 -9.227 1 96.56 256 LEU A CA 1
ATOM 2049 C C . LEU A 1 256 ? -14.188 -7.367 -7.84 1 96.56 256 LEU A C 1
ATOM 2051 O O . LEU A 1 256 ? -13.445 -7.43 -6.855 1 96.56 256 LEU A O 1
ATOM 2055 N N . ALA A 1 257 ? -15.508 -7.52 -7.723 1 92.62 257 ALA A N 1
ATOM 2056 C CA . ALA A 1 257 ? -16.203 -7.676 -6.445 1 92.62 257 ALA A CA 1
ATOM 2057 C C . ALA A 1 257 ? -15.633 -8.844 -5.652 1 92.62 257 ALA A C 1
ATOM 2059 O O . ALA A 1 257 ? -15.602 -8.812 -4.418 1 92.62 257 ALA A O 1
ATOM 2060 N N . ASN A 1 258 ? -15.109 -9.82 -6.301 1 92.81 258 ASN A N 1
ATOM 2061 C CA . ASN A 1 258 ? -14.641 -11.031 -5.633 1 92.81 258 ASN A CA 1
ATOM 2062 C C . ASN A 1 258 ? -13.117 -11.086 -5.57 1 92.81 258 ASN A C 1
ATOM 2064 O O . ASN A 1 258 ? -12.547 -12.07 -5.086 1 92.81 258 ASN A O 1
ATOM 2068 N N . GLU A 1 259 ? -12.492 -10.039 -5.965 1 95.81 259 GLU A N 1
ATOM 2069 C CA . GLU A 1 259 ? -11.031 -10.039 -6.031 1 95.81 259 GLU A CA 1
ATOM 2070 C C . GLU A 1 259 ? -10.422 -9.625 -4.699 1 95.81 259 GLU A C 1
ATOM 2072 O O . GLU A 1 259 ? -11.008 -8.828 -3.963 1 95.81 259 GLU A O 1
ATOM 2077 N N . ASN A 1 260 ? -9.336 -10.219 -4.359 1 96.81 260 ASN A N 1
ATOM 2078 C CA . ASN A 1 260 ? -8.422 -9.68 -3.354 1 96.81 260 ASN A CA 1
ATOM 2079 C C . ASN A 1 260 ? -7.594 -8.523 -3.908 1 96.81 260 ASN A C 1
ATOM 2081 O O . ASN A 1 260 ? -6.637 -8.742 -4.652 1 96.81 260 ASN A O 1
ATOM 2085 N N . VAL A 1 261 ? -7.922 -7.312 -3.508 1 96.94 261 VAL A N 1
ATOM 2086 C CA . VAL A 1 261 ? -7.359 -6.125 -4.145 1 96.94 261 VAL A CA 1
ATOM 2087 C C . VAL A 1 261 ? -5.871 -6.02 -3.816 1 96.94 261 VAL A C 1
ATOM 2089 O O . VAL A 1 261 ? -5.098 -5.449 -4.59 1 96.94 261 VAL A O 1
ATOM 2092 N N . PHE A 1 262 ? -5.473 -6.57 -2.654 1 98.38 262 PHE A N 1
ATOM 2093 C CA . PHE A 1 262 ? -4.066 -6.559 -2.271 1 98.38 262 PHE A CA 1
ATOM 2094 C C . PHE A 1 262 ? -3.232 -7.367 -3.256 1 98.38 262 PHE A C 1
ATOM 2096 O O . PHE A 1 262 ? -2.201 -6.895 -3.738 1 98.38 262 PHE A O 1
ATOM 2103 N N . GLU A 1 263 ? -3.623 -8.516 -3.58 1 98.06 263 GLU A N 1
ATOM 2104 C CA . GLU A 1 263 ? -2.922 -9.391 -4.516 1 98.06 263 GLU A CA 1
ATOM 2105 C C . GLU A 1 263 ? -3.053 -8.883 -5.949 1 98.06 263 GLU A C 1
ATOM 2107 O O . GLU A 1 263 ? -2.08 -8.891 -6.703 1 98.06 263 GLU A O 1
ATOM 2112 N N . LEU A 1 264 ? -4.266 -8.469 -6.301 1 98.12 264 LEU A N 1
ATOM 2113 C CA . LEU A 1 264 ? -4.543 -8.008 -7.656 1 98.12 264 LEU A CA 1
ATOM 2114 C C . LEU A 1 264 ? -3.652 -6.824 -8.023 1 98.12 264 LEU A C 1
ATOM 2116 O O . LEU A 1 264 ? -3.068 -6.789 -9.109 1 98.12 264 LEU A O 1
ATOM 2120 N N . ALA A 1 265 ? -3.537 -5.812 -7.109 1 98.5 265 ALA A N 1
ATOM 2121 C CA . ALA A 1 265 ? -2.736 -4.621 -7.383 1 98.5 265 ALA A CA 1
ATOM 2122 C C . ALA A 1 265 ? -1.282 -4.992 -7.664 1 98.5 265 ALA A C 1
ATOM 2124 O O . ALA A 1 265 ? -0.655 -4.426 -8.562 1 98.5 265 ALA A O 1
ATOM 2125 N N . GLN A 1 266 ? -0.79 -5.891 -6.898 1 98.25 266 GLN A N 1
ATOM 2126 C CA . GLN A 1 266 ? 0.582 -6.34 -7.113 1 98.25 266 GLN A CA 1
ATOM 2127 C C . GLN A 1 266 ? 0.744 -6.969 -8.492 1 98.25 266 GLN A C 1
ATOM 2129 O O . GLN A 1 266 ? 1.643 -6.594 -9.25 1 98.25 266 GLN A O 1
ATOM 2134 N N . LYS A 1 267 ? -0.122 -7.891 -8.828 1 96.5 267 LYS A N 1
ATOM 2135 C CA . LYS A 1 267 ? -0.027 -8.648 -10.078 1 96.5 267 LYS A CA 1
ATOM 2136 C C . LYS A 1 267 ? -0.211 -7.738 -11.289 1 96.5 267 LYS A C 1
ATOM 2138 O O . LYS A 1 267 ? 0.447 -7.922 -12.312 1 96.5 267 LYS A O 1
ATOM 2143 N N . MET A 1 268 ? -1.109 -6.762 -11.141 1 96.81 268 MET A N 1
ATOM 2144 C CA . MET A 1 268 ? -1.356 -5.832 -12.242 1 96.81 268 MET A CA 1
ATOM 2145 C C . MET A 1 268 ? -0.109 -5.012 -12.555 1 96.81 268 MET A C 1
ATOM 2147 O O . MET A 1 268 ? 0.051 -4.516 -13.672 1 96.81 268 MET A O 1
ATOM 2151 N N . LEU A 1 269 ? 0.746 -4.918 -11.531 1 96.69 269 LEU A N 1
ATOM 2152 C CA . LEU A 1 269 ? 1.955 -4.121 -11.711 1 96.69 269 LEU A CA 1
ATOM 2153 C C . LEU A 1 269 ? 3.189 -5.012 -11.773 1 96.69 269 LEU A C 1
ATOM 2155 O O . LEU A 1 269 ? 4.289 -4.582 -11.414 1 96.69 269 LEU A O 1
ATOM 2159 N N . LYS A 1 270 ? 3.021 -6.227 -12.078 1 93.75 270 LYS A N 1
ATOM 2160 C CA . LYS A 1 270 ? 4.09 -7.199 -12.297 1 93.75 270 LYS A CA 1
ATOM 2161 C C . LYS A 1 270 ? 4.84 -7.492 -11.008 1 93.75 270 LYS A C 1
ATOM 2163 O O . LYS A 1 270 ? 6.055 -7.715 -11.023 1 93.75 270 LYS A O 1
ATOM 2168 N N . THR A 1 271 ? 4.191 -7.309 -9.844 1 96 271 THR A N 1
ATOM 2169 C CA . THR A 1 271 ? 4.676 -7.66 -8.516 1 96 271 THR A CA 1
ATOM 2170 C C . THR A 1 271 ? 6.07 -7.09 -8.273 1 96 271 THR A C 1
ATOM 2172 O O . THR A 1 271 ? 7.016 -7.832 -8.008 1 96 271 THR A O 1
ATOM 2175 N N . PRO A 1 272 ? 6.141 -5.824 -8.25 1 97.06 272 PRO A N 1
ATOM 2176 C CA . PRO A 1 272 ? 7.461 -5.191 -8.195 1 97.06 272 PRO A CA 1
ATOM 2177 C C . PRO A 1 272 ? 8.211 -5.5 -6.898 1 97.06 272 PRO A C 1
ATOM 2179 O O . PRO A 1 272 ? 9.43 -5.324 -6.824 1 97.06 272 PRO A O 1
ATOM 2182 N N . ILE A 1 273 ? 7.523 -5.98 -5.855 1 98 273 ILE A N 1
ATOM 2183 C CA . ILE A 1 273 ? 8.133 -6.195 -4.543 1 98 273 ILE A CA 1
ATOM 2184 C C . ILE A 1 273 ? 9.25 -7.23 -4.652 1 98 273 ILE A C 1
ATOM 2186 O O . ILE A 1 273 ? 10.234 -7.168 -3.916 1 98 273 ILE A O 1
ATOM 2190 N N . ASN A 1 274 ? 9.125 -8.18 -5.59 1 96.75 274 ASN A N 1
ATOM 2191 C CA . ASN A 1 274 ? 10.156 -9.195 -5.766 1 96.75 274 ASN A CA 1
ATOM 2192 C C . ASN A 1 274 ? 11.484 -8.578 -6.195 1 96.75 274 ASN A C 1
ATOM 2194 O O . ASN A 1 274 ? 12.523 -8.852 -5.594 1 96.75 274 ASN A O 1
ATOM 2198 N N . ASP A 1 275 ? 11.391 -7.727 -7.215 1 96.25 275 ASP A N 1
ATOM 2199 C CA . ASP A 1 275 ? 12.586 -7.035 -7.684 1 96.25 275 ASP A CA 1
ATOM 2200 C C . ASP A 1 275 ? 13.094 -6.047 -6.637 1 96.25 275 ASP A C 1
ATOM 2202 O O . ASP A 1 275 ? 14.305 -5.84 -6.508 1 96.25 275 ASP A O 1
ATOM 2206 N N . ALA A 1 276 ? 12.164 -5.469 -5.922 1 97.12 276 ALA A N 1
ATOM 2207 C CA . ALA A 1 276 ? 12.547 -4.504 -4.895 1 97.12 276 ALA A CA 1
ATOM 2208 C C . ALA A 1 276 ? 13.43 -5.156 -3.834 1 97.12 276 ALA A C 1
ATOM 2210 O O . ALA A 1 276 ? 14.438 -4.582 -3.422 1 97.12 276 ALA A O 1
ATOM 2211 N N . PHE A 1 277 ? 13.047 -6.324 -3.404 1 97.12 277 PHE A N 1
ATOM 2212 C CA . PHE A 1 277 ? 13.836 -7.043 -2.414 1 97.12 277 PHE A CA 1
ATOM 2213 C C . PHE A 1 277 ? 15.242 -7.324 -2.943 1 97.12 277 PHE A C 1
ATOM 2215 O O . PHE A 1 277 ? 16.234 -7.148 -2.227 1 97.12 277 PHE A O 1
ATOM 2222 N N . GLU A 1 278 ? 15.328 -7.699 -4.152 1 94.94 278 GLU A N 1
ATOM 2223 C CA . GLU A 1 278 ? 16.625 -7.98 -4.762 1 94.94 278 GLU A CA 1
ATOM 2224 C C . GLU A 1 278 ? 17.469 -6.711 -4.879 1 94.94 278 GLU A C 1
ATOM 2226 O O . GLU A 1 278 ? 18.656 -6.715 -4.555 1 94.94 278 GLU A O 1
ATOM 2231 N N . ASP A 1 279 ? 16.828 -5.68 -5.34 1 94.38 279 ASP A N 1
ATOM 2232 C CA . ASP A 1 279 ? 17.5 -4.402 -5.527 1 94.38 279 ASP A CA 1
ATOM 2233 C C . ASP A 1 279 ? 18.016 -3.85 -4.199 1 94.38 279 ASP A C 1
ATOM 2235 O O . ASP A 1 279 ? 19.125 -3.318 -4.125 1 94.38 279 ASP A O 1
ATOM 2239 N N . LEU A 1 280 ? 17.234 -3.98 -3.168 1 93.88 280 LEU A N 1
ATOM 2240 C CA . LEU A 1 280 ? 17.625 -3.486 -1.849 1 93.88 280 LEU A CA 1
ATOM 2241 C C . LEU A 1 280 ? 18.812 -4.258 -1.299 1 93.88 280 LEU A C 1
ATOM 2243 O O . LEU A 1 280 ? 19.672 -3.686 -0.627 1 93.88 280 LEU A O 1
ATOM 2247 N N . THR A 1 281 ? 18.797 -5.559 -1.541 1 89.94 281 THR A N 1
ATOM 2248 C CA . THR A 1 281 ? 19.922 -6.379 -1.1 1 89.94 281 THR A CA 1
ATOM 2249 C C . THR A 1 281 ? 21.219 -5.926 -1.765 1 89.94 281 THR A C 1
ATOM 2251 O O . THR A 1 281 ? 22.281 -5.93 -1.137 1 89.94 281 THR A O 1
ATOM 2254 N N . THR A 1 282 ? 21.125 -5.527 -2.947 1 84.38 282 THR A N 1
ATOM 2255 C CA . THR A 1 282 ? 22.297 -5.066 -3.693 1 84.38 282 THR A CA 1
ATOM 2256 C C . THR A 1 282 ? 22.75 -3.705 -3.186 1 84.38 282 THR A C 1
ATOM 2258 O O . THR A 1 282 ? 23.953 -3.445 -3.098 1 84.38 282 THR A O 1
ATOM 2261 N N . LEU A 1 283 ? 21.828 -2.875 -2.846 1 80.81 283 LEU A N 1
ATOM 2262 C CA . LEU A 1 283 ? 22.141 -1.534 -2.355 1 80.81 283 LEU A CA 1
ATOM 2263 C C . LEU A 1 283 ? 22.719 -1.589 -0.949 1 80.81 283 LEU A C 1
ATOM 2265 O O . LEU A 1 283 ? 23.625 -0.814 -0.616 1 80.81 283 LEU A O 1
ATOM 2269 N N . GLY A 1 284 ? 22.141 -2.445 -0.001 1 67.25 284 GLY A N 1
ATOM 2270 C CA . GLY A 1 284 ? 22.594 -2.561 1.378 1 67.25 284 GLY A CA 1
ATOM 2271 C C . GLY A 1 284 ? 23.906 -3.307 1.517 1 67.25 284 GLY A C 1
ATOM 2272 O O . GLY A 1 284 ? 24.625 -3.115 2.492 1 67.25 284 GLY A O 1
ATOM 2273 N N . GLY A 1 285 ? 24.344 -4.41 0.79 1 59.41 285 GLY A N 1
ATOM 2274 C CA . GLY A 1 285 ? 25.609 -5.133 0.815 1 59.41 285 GLY A CA 1
ATOM 2275 C C . GLY A 1 285 ? 26.797 -4.27 0.454 1 59.41 285 GLY A C 1
ATOM 2276 O O . GLY A 1 285 ? 27.938 -4.625 0.747 1 59.41 285 GLY A O 1
ATOM 2277 N N . HIS A 1 286 ? 26.75 -3.291 -0.262 1 50.94 286 HIS A N 1
ATOM 2278 C CA . HIS A 1 286 ? 27.906 -2.475 -0.627 1 50.94 286 HIS A CA 1
ATOM 2279 C C . HIS A 1 286 ? 28.406 -1.668 0.566 1 50.94 286 HIS A C 1
ATOM 2281 O O . HIS A 1 286 ? 29.484 -1.083 0.512 1 50.94 286 HIS A O 1
ATOM 2287 N N . GLY A 1 287 ? 27.844 -1.615 1.663 1 44.22 287 GLY A N 1
ATOM 2288 C CA . GLY A 1 287 ? 28.422 -0.879 2.777 1 44.22 287 GLY A CA 1
ATOM 2289 C C . GLY A 1 287 ? 29.391 -1.705 3.602 1 44.22 287 GLY A C 1
ATOM 2290 O O . GLY A 1 287 ? 30.203 -1.156 4.359 1 44.22 287 GLY A O 1
ATOM 2291 N N . ASP A 1 288 ? 29.344 -3.066 3.768 1 41.97 288 ASP A N 1
ATOM 2292 C CA . ASP A 1 288 ? 30.188 -3.809 4.688 1 41.97 288 ASP A CA 1
ATOM 2293 C C . ASP A 1 288 ? 31.578 -4.051 4.082 1 41.97 288 ASP A C 1
ATOM 2295 O O . ASP A 1 288 ? 32.5 -4.5 4.773 1 41.97 288 ASP A O 1
ATOM 2299 N N . ASP A 1 289 ? 31.875 -4.117 2.814 1 40.84 289 ASP A N 1
ATOM 2300 C CA . ASP A 1 289 ? 33.188 -4.57 2.393 1 40.84 289 ASP A CA 1
ATOM 2301 C C . ASP A 1 289 ? 34.25 -3.549 2.758 1 40.84 289 ASP A C 1
ATOM 2303 O O . ASP A 1 289 ? 35.469 -3.789 2.545 1 40.84 289 ASP A O 1
ATOM 2307 N N . GLU A 1 290 ? 34.156 -2.322 3.025 1 37.16 290 GLU A N 1
ATOM 2308 C CA . GLU A 1 290 ? 35.375 -1.555 3.15 1 37.16 290 GLU A CA 1
ATOM 2309 C C . GLU A 1 290 ? 36.031 -1.756 4.523 1 37.16 290 GLU A C 1
ATOM 2311 O O . GLU A 1 290 ? 37.125 -1.237 4.789 1 37.16 290 GLU A O 1
ATOM 2316 N N . GLU A 1 291 ? 35.406 -2.277 5.578 1 37 291 GLU A N 1
ATOM 2317 C CA . GLU A 1 291 ? 36.188 -2.15 6.801 1 37 291 GLU A CA 1
ATOM 2318 C C . GLU A 1 291 ? 37.094 -3.359 7 1 37 291 GLU A C 1
ATOM 2320 O O . GLU A 1 291 ? 37.875 -3.416 7.965 1 37 291 GLU A O 1
ATOM 2325 N N . ASP A 1 292 ? 36.938 -4.523 6.293 1 34.94 292 ASP A N 1
ATOM 2326 C CA . ASP A 1 292 ? 37.719 -5.617 6.852 1 34.94 292 ASP A CA 1
ATOM 2327 C C . ASP A 1 292 ? 39.156 -5.574 6.336 1 34.94 292 ASP A C 1
ATOM 2329 O O . ASP A 1 292 ? 39.938 -6.516 6.539 1 34.94 292 ASP A O 1
ATOM 2333 N N . ASP A 1 293 ? 39.656 -4.727 5.484 1 32.06 293 ASP A N 1
ATOM 2334 C CA . ASP A 1 293 ? 41 -5.059 5.047 1 32.06 293 ASP A CA 1
ATOM 2335 C C . ASP A 1 293 ? 42 -4.867 6.176 1 32.06 293 ASP A C 1
ATOM 2337 O O . ASP A 1 293 ? 43.156 -5.293 6.066 1 32.06 293 ASP A O 1
ATOM 2341 N N . ASP A 1 294 ? 42 -3.881 7.051 1 30.64 294 ASP A N 1
ATOM 2342 C CA . ASP A 1 294 ? 43.312 -3.535 7.574 1 30.64 294 ASP A CA 1
ATOM 2343 C C . ASP A 1 294 ? 43.75 -4.488 8.688 1 30.64 294 ASP A C 1
ATOM 2345 O O . ASP A 1 294 ? 44.781 -4.305 9.305 1 30.64 294 ASP A O 1
ATOM 2349 N N . ASN A 1 295 ? 42.844 -5.301 9.406 1 25.12 295 ASN A N 1
ATOM 2350 C CA . ASN A 1 295 ? 43.531 -5.812 10.594 1 25.12 295 ASN A CA 1
ATOM 2351 C C . ASN A 1 295 ? 44.344 -7.055 10.281 1 25.12 295 ASN A C 1
ATOM 2353 O O . ASN A 1 295 ? 43.844 -8.18 10.352 1 25.12 295 ASN A O 1
ATOM 2357 N N . GLU A 1 296 ? 45.125 -7.168 9.148 1 22.59 296 GLU A N 1
ATOM 2358 C CA . GLU A 1 296 ? 46.281 -8.062 9.266 1 22.59 296 GLU A CA 1
ATOM 2359 C C . GLU A 1 296 ? 47.156 -7.66 10.438 1 22.59 296 GLU A C 1
ATOM 2361 O O . GLU A 1 296 ? 47.719 -6.559 10.453 1 22.59 296 GLU A O 1
ATOM 2366 N N . ILE A 1 297 ? 46.781 -8.016 11.68 1 18.16 297 ILE A N 1
ATOM 2367 C CA . ILE A 1 297 ? 47.812 -8.375 12.648 1 18.16 297 ILE A CA 1
ATOM 2368 C C . ILE A 1 297 ? 48.312 -9.797 12.375 1 18.16 297 ILE A C 1
ATOM 2370 O O . ILE A 1 297 ? 47.5 -10.703 12.117 1 18.16 297 ILE A O 1
ATOM 2374 N N . MET B 1 1 ? 2.977 30.922 28.156 1 53.12 1 MET B N 1
ATOM 2375 C CA . MET B 1 1 ? 3.045 32.375 28.281 1 53.12 1 MET B CA 1
ATOM 2376 C C . MET B 1 1 ? 1.723 32.938 28.797 1 53.12 1 MET B C 1
ATOM 2378 O O . MET B 1 1 ? 0.654 32.562 28.312 1 53.12 1 MET B O 1
ATOM 2382 N N . ASP B 1 2 ? 1.574 33.062 30.047 1 56.16 2 ASP B N 1
ATOM 2383 C CA . ASP B 1 2 ? 0.373 33.656 30.625 1 56.16 2 ASP B CA 1
ATOM 2384 C C . ASP B 1 2 ? 0.342 35.188 30.406 1 56.16 2 ASP B C 1
ATOM 2386 O O . ASP B 1 2 ? 1.198 35.906 30.922 1 56.16 2 ASP B O 1
ATOM 2390 N N . ILE B 1 3 ? -0.264 35.562 29.188 1 57.81 3 ILE B N 1
ATOM 2391 C CA . ILE B 1 3 ? -0.342 37 28.938 1 57.81 3 ILE B CA 1
ATOM 2392 C C . ILE B 1 3 ? -1.406 37.625 29.828 1 57.81 3 ILE B C 1
ATOM 2394 O O . ILE B 1 3 ? -2.598 37.344 29.672 1 57.81 3 ILE B O 1
ATOM 2398 N N . LYS B 1 4 ? -1.071 37.781 31.141 1 56.66 4 LYS B N 1
ATOM 2399 C CA . LYS B 1 4 ? -1.93 38.5 32.062 1 56.66 4 LYS B CA 1
ATOM 2400 C C . LYS B 1 4 ? -1.969 40 31.734 1 56.66 4 LYS B C 1
ATOM 2402 O O . LYS B 1 4 ? -1.223 40.469 30.875 1 56.66 4 LYS B O 1
ATOM 2407 N N . TYR B 1 5 ? -2.783 40.562 32.5 1 53.78 5 TYR B N 1
ATOM 2408 C CA . TYR B 1 5 ? -2.973 42 32.469 1 53.78 5 TYR B CA 1
ATOM 2409 C C . TYR B 1 5 ? -1.633 42.719 32.406 1 53.78 5 TYR B C 1
ATOM 2411 O O . TYR B 1 5 ? -0.761 42.5 33.25 1 53.78 5 TYR B O 1
ATOM 2419 N N . ARG B 1 6 ? -1.113 43 31.062 1 66.31 6 ARG B N 1
ATOM 2420 C CA . ARG B 1 6 ? 0.068 43.844 30.891 1 66.31 6 ARG B CA 1
ATOM 2421 C C . ARG B 1 6 ? -0.309 45.219 30.344 1 66.31 6 ARG B C 1
ATOM 2423 O O . ARG B 1 6 ? -1.223 45.344 29.516 1 66.31 6 ARG B O 1
ATOM 2430 N N . LEU B 1 7 ? 0.111 46.25 30.984 1 67.62 7 LEU B N 1
ATOM 2431 C CA . LEU B 1 7 ? -0.069 47.594 30.484 1 67.62 7 LEU B CA 1
ATOM 2432 C C . LEU B 1 7 ? 0.959 47.906 29.406 1 67.62 7 LEU B C 1
ATOM 2434 O O . LEU B 1 7 ? 2.145 47.594 29.562 1 67.62 7 LEU B O 1
ATOM 2438 N N . TYR B 1 8 ? 0.405 48.219 28.188 1 79.94 8 TYR B N 1
ATOM 2439 C CA . TYR B 1 8 ? 1.258 48.656 27.078 1 79.94 8 TYR B CA 1
ATOM 2440 C C . TYR B 1 8 ? 1.233 50.156 26.922 1 79.94 8 TYR B C 1
ATOM 2442 O O . TYR B 1 8 ? 0.227 50.812 27.219 1 79.94 8 TYR B O 1
ATOM 2450 N N . PRO B 1 9 ? 2.295 50.75 26.531 1 82.94 9 PRO B N 1
ATOM 2451 C CA . PRO B 1 9 ? 2.338 52.188 26.312 1 82.94 9 PRO B CA 1
ATOM 2452 C C . PRO B 1 9 ? 1.608 52.625 25.047 1 82.94 9 PRO B C 1
ATOM 2454 O O . PRO B 1 9 ? 1.7 53.781 24.641 1 82.94 9 PRO B O 1
ATOM 2457 N N . TYR B 1 10 ? 0.916 51.812 24.359 1 89.38 10 TYR B N 1
ATOM 2458 C CA . TYR B 1 10 ? 0.09 52.031 23.188 1 89.38 10 TYR B CA 1
ATOM 2459 C C . TYR B 1 10 ? -1.124 51.094 23.188 1 89.38 10 TYR B C 1
ATOM 2461 O O . TYR B 1 10 ? -1.169 50.125 23.938 1 89.38 10 TYR B O 1
ATOM 2469 N N . PRO B 1 11 ? -2.156 51.5 22.453 1 92.38 11 PRO B N 1
ATOM 2470 C CA . PRO B 1 11 ? -3.375 50.688 22.484 1 92.38 11 PRO B CA 1
ATOM 2471 C C . PRO B 1 11 ? -3.172 49.312 21.906 1 92.38 11 PRO B C 1
ATOM 2473 O O . PRO B 1 11 ? -2.59 49.156 20.828 1 92.38 11 PRO B O 1
ATOM 2476 N N . VAL B 1 12 ? -3.596 48.312 22.594 1 94.31 12 VAL B N 1
ATOM 2477 C CA . VAL B 1 12 ? -3.586 46.938 22.156 1 94.31 12 VAL B CA 1
ATOM 2478 C C . VAL B 1 12 ? -4.988 46.344 22.281 1 94.31 12 VAL B C 1
ATOM 2480 O O . VAL B 1 12 ? -5.617 46.438 23.344 1 94.31 12 VAL B O 1
ATOM 2483 N N . LEU B 1 13 ? -5.441 45.781 21.188 1 95.62 13 LEU B N 1
ATOM 2484 C CA . LEU B 1 13 ? -6.75 45.156 21.234 1 95.62 13 LEU B CA 1
ATOM 2485 C C . LEU B 1 13 ? -6.68 43.844 22.016 1 95.62 13 LEU B C 1
ATOM 2487 O O . LEU B 1 13 ? -5.965 42.906 21.609 1 95.62 13 LEU B O 1
ATOM 2491 N N . ALA B 1 14 ? -7.379 43.781 23.141 1 93.5 14 ALA B N 1
ATOM 2492 C CA . ALA B 1 14 ? -7.422 42.562 23.953 1 93.5 14 ALA B CA 1
ATOM 2493 C C . ALA B 1 14 ? -8.711 42.5 24.781 1 93.5 14 ALA B C 1
ATOM 2495 O O . ALA B 1 14 ? -9.328 43.531 25.047 1 93.5 14 ALA B O 1
ATOM 2496 N N . SER B 1 15 ? -9.039 41.344 25.188 1 89.88 15 SER B N 1
ATOM 2497 C CA . SER B 1 15 ? -10.273 41.156 25.938 1 89.88 15 SER B CA 1
ATOM 2498 C C . SER B 1 15 ? -10.125 41.625 27.391 1 89.88 15 SER B C 1
ATOM 2500 O O . SER B 1 15 ? -11.109 41.906 28.062 1 89.88 15 SER B O 1
ATOM 2502 N N . PHE B 1 16 ? -8.914 41.75 27.828 1 87.19 16 PHE B N 1
ATOM 2503 C CA . PHE B 1 16 ? -8.703 42.031 29.25 1 87.19 16 PHE B CA 1
ATOM 2504 C C . PHE B 1 16 ? -8.469 43.531 29.453 1 87.19 16 PHE B C 1
ATOM 2506 O O . PHE B 1 16 ? -8.188 43.969 30.578 1 87.19 16 PHE B O 1
ATOM 2513 N N . ASN B 1 17 ? -8.484 44.344 28.375 1 86.88 17 ASN B N 1
ATOM 2514 C CA . ASN B 1 17 ? -8.359 45.812 28.516 1 86.88 17 ASN B CA 1
ATOM 2515 C C . ASN B 1 17 ? -9.461 46.531 27.75 1 86.88 17 ASN B C 1
ATOM 2517 O O . ASN B 1 17 ? -10.359 45.906 27.188 1 86.88 17 ASN B O 1
ATOM 2521 N N . ASP B 1 18 ? -9.453 47.875 27.844 1 89.69 18 ASP B N 1
ATOM 2522 C CA . ASP B 1 18 ? -10.5 48.656 27.203 1 89.69 18 ASP B CA 1
ATOM 2523 C C . ASP B 1 18 ? -9.906 49.656 26.219 1 89.69 18 ASP B C 1
ATOM 2525 O O . ASP B 1 18 ? -10.438 50.75 26.031 1 89.69 18 ASP B O 1
ATOM 2529 N N . ASP B 1 19 ? -8.773 49.219 25.656 1 91.38 19 ASP B N 1
ATOM 2530 C CA . ASP B 1 19 ? -8.125 50.125 24.703 1 91.38 19 ASP B CA 1
ATOM 2531 C C . ASP B 1 19 ? -9.008 50.344 23.469 1 91.38 19 ASP B C 1
ATOM 2533 O O . ASP B 1 19 ? -8.875 51.375 22.797 1 91.38 19 ASP B O 1
ATOM 2537 N N . TYR B 1 20 ? -9.859 49.438 23.234 1 94.56 20 TYR B N 1
ATOM 2538 C CA . TYR B 1 20 ? -10.844 49.531 22.156 1 94.56 20 TYR B CA 1
ATOM 2539 C C . TYR B 1 20 ? -12.258 49.438 22.703 1 94.56 20 TYR B C 1
ATOM 2541 O O . TYR B 1 20 ? -12.5 48.781 23.719 1 94.56 20 TYR B O 1
ATOM 2549 N N . ASN B 1 21 ? -13.102 50.094 22.031 1 93.75 21 ASN B N 1
ATOM 2550 C CA . ASN B 1 21 ? -14.461 50.219 22.547 1 93.75 21 ASN B CA 1
ATOM 2551 C C . ASN B 1 21 ? -15.297 49 22.188 1 93.75 21 ASN B C 1
ATOM 2553 O O . ASN B 1 21 ? -16 48.438 23.031 1 93.75 21 ASN B O 1
ATOM 2557 N N . SER B 1 22 ? -15.328 48.562 20.906 1 94.06 22 SER B N 1
ATOM 2558 C CA . SER B 1 22 ? -16.25 47.531 20.484 1 94.06 22 SER B CA 1
ATOM 2559 C C . SER B 1 22 ? -15.531 46.438 19.688 1 94.06 22 SER B C 1
ATOM 2561 O O . SER B 1 22 ? -16.109 45.406 19.359 1 94.06 22 SER B O 1
ATOM 2563 N N . SER B 1 23 ? -14.297 46.594 19.391 1 96.25 23 SER B N 1
ATOM 2564 C CA . SER B 1 23 ? -13.539 45.656 18.578 1 96.25 23 SER B CA 1
ATOM 2565 C C . SER B 1 23 ? -13.273 44.375 19.344 1 96.25 23 SER B C 1
ATOM 2567 O O . SER B 1 23 ? -13.289 44.344 20.562 1 96.25 23 SER B O 1
ATOM 2569 N N . LYS B 1 24 ? -13.125 43.281 18.531 1 96.19 24 LYS B N 1
ATOM 2570 C CA . LYS B 1 24 ? -12.875 41.969 19.125 1 96.19 24 LYS B CA 1
ATOM 2571 C C . LYS B 1 24 ? -11.852 41.188 18.312 1 96.19 24 LYS B C 1
ATOM 2573 O O . LYS B 1 24 ? -11.844 41.25 17.078 1 96.19 24 LYS B O 1
ATOM 2578 N N . PHE B 1 25 ? -10.969 40.531 18.969 1 97.56 25 PHE B N 1
ATOM 2579 C CA . PHE B 1 25 ? -10.062 39.531 18.391 1 97.56 25 PHE B CA 1
ATOM 2580 C C . PHE B 1 25 ? -10.133 38.219 19.156 1 97.56 25 PHE B C 1
ATOM 2582 O O . PHE B 1 25 ? -9.648 38.125 20.281 1 97.56 25 PHE B O 1
ATOM 2589 N N . HIS B 1 26 ? -10.828 37.281 18.578 1 97.5 26 HIS B N 1
ATOM 2590 C CA . HIS B 1 26 ? -11.062 35.969 19.203 1 97.5 26 HIS B CA 1
ATOM 2591 C C . HIS B 1 26 ? -10.727 34.844 18.234 1 97.5 26 HIS B C 1
ATOM 2593 O O . HIS B 1 26 ? -11.047 34.906 17.047 1 97.5 26 HIS B O 1
ATOM 2599 N N . VAL B 1 27 ? -10 33.812 18.734 1 98 27 VAL B N 1
ATOM 2600 C CA . VAL B 1 27 ? -9.648 32.688 17.906 1 98 27 VAL B CA 1
ATOM 2601 C C . VAL B 1 27 ? -10.305 31.406 18.453 1 98 27 VAL B C 1
ATOM 2603 O O . VAL B 1 27 ? -10.109 31.062 19.609 1 98 27 VAL B O 1
ATOM 2606 N N . ASN B 1 28 ? -11.156 30.844 17.594 1 97.94 28 ASN B N 1
ATOM 2607 C CA . ASN B 1 28 ? -11.641 29.5 17.875 1 97.94 28 ASN B CA 1
ATOM 2608 C C . ASN B 1 28 ? -10.672 28.438 17.359 1 97.94 28 ASN B C 1
ATOM 2610 O O . ASN B 1 28 ? -10.352 28.406 16.172 1 97.94 28 ASN B O 1
ATOM 2614 N N . ALA B 1 29 ? -10.141 27.656 18.312 1 97.62 29 ALA B N 1
ATOM 2615 C CA . ALA B 1 29 ? -9.195 26.641 17.891 1 97.62 29 ALA B CA 1
ATOM 2616 C C . ALA B 1 29 ? -9.484 25.297 18.578 1 97.62 29 ALA B C 1
ATOM 2618 O O . ALA B 1 29 ? -9.914 25.266 19.734 1 97.62 29 ALA B O 1
ATOM 2619 N N . GLU B 1 30 ? -9.359 24.281 17.812 1 96.44 30 GLU B N 1
ATOM 2620 C CA . GLU B 1 30 ? -9.484 22.922 18.328 1 96.44 30 GLU B CA 1
ATOM 2621 C C . GLU B 1 30 ? -8.211 22.109 18.078 1 96.44 30 GLU B C 1
ATOM 2623 O O . GLU B 1 30 ? -7.645 22.172 16.984 1 96.44 30 GLU B O 1
ATOM 2628 N N . CYS B 1 31 ? -7.766 21.5 19.109 1 94.06 31 CYS B N 1
ATOM 2629 C CA . CYS B 1 31 ? -6.586 20.641 19.031 1 94.06 31 CYS B CA 1
ATOM 2630 C C . CYS B 1 31 ? -6.984 19.188 18.906 1 94.06 31 CYS B C 1
ATOM 2632 O O . CYS B 1 31 ? -7.656 18.641 19.781 1 94.06 31 CYS B O 1
ATOM 2634 N N . VAL B 1 32 ? -6.566 18.578 17.766 1 92.25 32 VAL B N 1
ATOM 2635 C CA . VAL B 1 32 ? -6.965 17.188 17.5 1 92.25 32 VAL B CA 1
ATOM 2636 C C . VAL B 1 32 ? -5.723 16.344 17.234 1 92.25 32 VAL B C 1
ATOM 2638 O O . VAL B 1 32 ? -4.777 16.797 16.578 1 92.25 32 VAL B O 1
ATOM 2641 N N . LEU B 1 33 ? -5.824 15.102 17.766 1 91.25 33 LEU B N 1
ATOM 2642 C CA . LEU B 1 33 ? -4.773 14.133 17.438 1 91.25 33 LEU B CA 1
ATOM 2643 C C . LEU B 1 33 ? -5.023 13.484 16.094 1 91.25 33 LEU B C 1
ATOM 2645 O O . LEU B 1 33 ? -6.156 13.125 15.766 1 91.25 33 LEU B O 1
ATOM 2649 N N . ASP B 1 34 ? -3.992 13.367 15.25 1 92.81 34 ASP B N 1
ATOM 2650 C CA . ASP B 1 34 ? -4.047 12.719 13.938 1 92.81 34 ASP B CA 1
ATOM 2651 C C . ASP B 1 34 ? -2.863 11.773 13.75 1 92.81 34 ASP B C 1
ATOM 2653 O O . ASP B 1 34 ? -1.965 12.055 12.945 1 92.81 34 ASP B O 1
ATOM 2657 N N . GLY B 1 35 ? -3.074 10.633 14.352 1 92.25 35 GLY B N 1
ATOM 2658 C CA . GLY B 1 35 ? -1.941 9.719 14.398 1 92.25 35 GLY B CA 1
ATOM 2659 C C . GLY B 1 35 ? -0.854 10.172 15.359 1 92.25 35 GLY B C 1
ATOM 2660 O O . GLY B 1 35 ? -1.102 10.336 16.547 1 92.25 35 GLY B O 1
ATOM 2661 N N . PHE B 1 36 ? 0.274 10.469 14.781 1 91.38 36 PHE B N 1
ATOM 2662 C CA . PHE B 1 36 ? 1.4 10.891 15.602 1 91.38 36 PHE B CA 1
ATOM 2663 C C . PHE B 1 36 ? 1.58 12.398 15.539 1 91.38 36 PHE B C 1
ATOM 2665 O O . PHE B 1 36 ? 2.453 12.961 16.203 1 91.38 36 PHE B O 1
ATOM 2672 N N . ASP B 1 37 ? 0.682 13 14.797 1 91.19 37 ASP B N 1
ATOM 2673 C CA . ASP B 1 37 ? 0.732 14.453 14.656 1 91.19 37 ASP B CA 1
ATOM 2674 C C . ASP B 1 37 ? -0.368 15.117 15.477 1 91.19 37 ASP B C 1
ATOM 2676 O O . ASP B 1 37 ? -1.352 14.477 15.844 1 91.19 37 ASP B O 1
ATOM 2680 N N . ILE B 1 38 ? -0.067 16.344 15.82 1 91.75 38 ILE B N 1
ATOM 2681 C CA . ILE B 1 38 ? -1.064 17.203 16.453 1 91.75 38 ILE B CA 1
ATOM 2682 C C . ILE B 1 38 ? -1.55 18.25 15.453 1 91.75 38 ILE B C 1
ATOM 2684 O O . ILE B 1 38 ? -0.742 18.938 14.82 1 91.75 38 ILE B O 1
ATOM 2688 N N . CYS B 1 39 ? -2.867 18.344 15.328 1 93.44 39 CYS B N 1
ATOM 2689 C CA . CYS B 1 39 ? -3.461 19.297 14.398 1 93.44 39 CYS B CA 1
ATOM 2690 C C . CYS B 1 39 ? -4.289 20.344 15.148 1 93.44 39 CYS B C 1
ATOM 2692 O O . CYS B 1 39 ? -5.137 20 15.977 1 93.44 39 CYS B O 1
ATOM 2694 N N . ILE B 1 40 ? -4.016 21.578 14.867 1 95.62 40 ILE B N 1
ATOM 2695 C CA . ILE B 1 40 ? -4.797 22.672 15.438 1 95.62 40 ILE B CA 1
ATOM 2696 C C . ILE B 1 40 ? -5.605 23.359 14.336 1 95.62 40 ILE B C 1
ATOM 2698 O O . ILE B 1 40 ? -5.039 24.031 13.469 1 95.62 40 ILE B O 1
ATOM 2702 N N . ASN B 1 41 ? -6.895 23.172 14.383 1 97 41 ASN B N 1
ATOM 2703 C CA . ASN B 1 41 ? -7.793 23.891 13.484 1 97 41 ASN B CA 1
ATOM 2704 C C . ASN B 1 41 ? -8.25 25.203 14.102 1 97 41 ASN B C 1
ATOM 2706 O O . ASN B 1 41 ? -8.75 25.234 15.219 1 97 41 ASN B O 1
ATOM 2710 N N . TYR B 1 42 ? -8.062 26.281 13.32 1 97.75 42 TYR B N 1
ATOM 2711 C CA . TYR B 1 42 ? -8.398 27.578 13.922 1 97.75 42 TYR B CA 1
ATOM 2712 C C . TYR B 1 42 ? -9.312 28.375 13.008 1 97.75 42 TYR B C 1
ATOM 2714 O O . TYR B 1 42 ? -9.32 28.188 11.789 1 97.75 42 TYR B O 1
ATOM 2722 N N . SER B 1 43 ? -10.094 29.188 13.594 1 98.38 43 SER B N 1
ATOM 2723 C CA . SER B 1 43 ? -10.93 30.219 12.969 1 98.38 43 SER B CA 1
ATOM 2724 C C . SER B 1 43 ? -10.836 31.531 13.727 1 98.38 43 SER B C 1
ATOM 2726 O O . SER B 1 43 ? -11.164 31.609 14.914 1 98.38 43 SER B O 1
ATOM 2728 N N . VAL B 1 44 ? -10.453 32.531 13 1 98 44 VAL B N 1
ATOM 2729 C CA . VAL B 1 44 ? -10.195 33.844 13.617 1 98 44 VAL B CA 1
ATOM 2730 C C . VAL B 1 44 ? -11.414 34.75 13.445 1 98 44 VAL B C 1
ATOM 2732 O O . VAL B 1 44 ? -11.914 34.906 12.336 1 98 44 VAL B O 1
ATOM 2735 N N . GLU B 1 45 ? -11.867 35.219 14.555 1 97.75 45 GLU B N 1
ATOM 2736 C CA . GLU B 1 45 ? -12.875 36.281 14.578 1 97.75 45 GLU B CA 1
ATOM 2737 C C . GLU B 1 45 ? -12.258 37.625 14.898 1 97.75 45 GLU B C 1
ATOM 2739 O O . GLU B 1 45 ? -11.867 37.906 16.031 1 97.75 45 GLU B O 1
ATOM 2744 N N . LEU B 1 46 ? -12.188 38.469 13.875 1 97.5 46 LEU B N 1
ATOM 2745 C CA . LEU B 1 46 ? -11.625 39.781 14.023 1 97.5 46 LEU B CA 1
ATOM 2746 C C . LEU B 1 46 ? -12.648 40.844 13.625 1 97.5 46 LEU B C 1
ATOM 2748 O O . LEU B 1 46 ? -13 40.969 12.445 1 97.5 46 LEU B O 1
ATOM 2752 N N . GLU B 1 47 ? -13.102 41.562 14.68 1 96.75 47 GLU B N 1
ATOM 2753 C CA . GLU B 1 47 ? -14.062 42.656 14.453 1 96.75 47 GLU B CA 1
ATOM 2754 C C . GLU B 1 47 ? -13.391 44 14.539 1 96.75 47 GLU B C 1
ATOM 2756 O O . GLU B 1 47 ? -13.555 44.719 15.523 1 96.75 47 GLU B O 1
ATOM 2761 N N . ASN B 1 48 ? -12.703 44.469 13.562 1 97 48 ASN B N 1
ATOM 2762 C CA . ASN B 1 48 ? -12.039 45.75 13.367 1 97 48 ASN B CA 1
ATOM 2763 C C . ASN B 1 48 ? -11.539 45.906 11.93 1 97 48 ASN B C 1
ATOM 2765 O O . ASN B 1 48 ? -10.531 45.312 11.555 1 97 48 ASN B O 1
ATOM 2769 N N . ASP B 1 49 ? -12.195 46.688 11.172 1 96.75 49 ASP B N 1
ATOM 2770 C CA . ASP B 1 49 ? -11.93 46.812 9.742 1 96.75 49 ASP B CA 1
ATOM 2771 C C . ASP B 1 49 ? -10.539 47.375 9.492 1 96.75 49 ASP B C 1
ATOM 2773 O O . ASP B 1 49 ? -9.875 47 8.523 1 96.75 49 ASP B O 1
ATOM 2777 N N . GLN B 1 50 ? -10.188 48.219 10.352 1 96.62 50 GLN B N 1
ATOM 2778 C CA . GLN B 1 50 ? -8.891 48.844 10.148 1 96.62 50 GLN B CA 1
ATOM 2779 C C . GLN B 1 50 ? -7.75 47.875 10.367 1 96.62 50 GLN B C 1
ATOM 2781 O O . GLN B 1 50 ? -6.758 47.875 9.633 1 96.62 50 GLN B O 1
ATOM 2786 N N . ILE B 1 51 ? -7.926 47.062 11.375 1 97.56 51 ILE B N 1
ATOM 2787 C CA . ILE B 1 51 ? -6.914 46.031 11.617 1 97.56 51 ILE B CA 1
ATOM 2788 C C . ILE B 1 51 ? -6.938 45 10.477 1 97.56 51 ILE B C 1
ATOM 2790 O O . ILE B 1 51 ? -5.887 44.562 10 1 97.56 51 ILE B O 1
ATOM 2794 N N . ARG B 1 52 ? -8.062 44.625 9.992 1 97.5 52 ARG B N 1
ATOM 2795 C CA . ARG B 1 52 ? -8.203 43.719 8.867 1 97.5 52 ARG B CA 1
ATOM 2796 C C . ARG B 1 52 ? -7.504 44.25 7.629 1 97.5 52 ARG B C 1
ATOM 2798 O O . ARG B 1 52 ? -6.883 43.5 6.879 1 97.5 52 ARG B O 1
ATOM 2805 N N . GLU B 1 53 ? -7.664 45.531 7.441 1 97 53 GLU B N 1
ATOM 2806 C CA . GLU B 1 53 ? -7.035 46.156 6.293 1 97 53 GLU B CA 1
ATOM 2807 C C . GLU B 1 53 ? -5.512 46.125 6.395 1 97 53 GLU B C 1
ATOM 2809 O O . GLU B 1 53 ? -4.824 45.938 5.387 1 97 53 GLU B O 1
ATOM 2814 N N . LEU B 1 54 ? -4.988 46.312 7.629 1 97.44 54 LEU B N 1
ATOM 2815 C CA . LEU B 1 54 ? -3.549 46.188 7.836 1 97.44 54 LEU B CA 1
ATOM 2816 C C . LEU B 1 54 ? -3.037 44.812 7.441 1 97.44 54 LEU B C 1
ATOM 2818 O O . LEU B 1 54 ? -1.988 44.688 6.805 1 97.44 54 LEU B O 1
ATOM 2822 N N . ILE B 1 55 ? -3.773 43.781 7.785 1 97.81 55 ILE B N 1
ATOM 2823 C CA . ILE B 1 55 ? -3.393 42.406 7.477 1 97.81 55 ILE B CA 1
ATOM 2824 C C . ILE B 1 55 ? -3.479 42.156 5.969 1 97.81 55 ILE B C 1
ATOM 2826 O O . ILE B 1 55 ? -2.559 41.594 5.367 1 97.81 55 ILE B O 1
ATOM 2830 N N . ALA B 1 56 ? -4.543 42.656 5.391 1 97 56 ALA B N 1
ATOM 2831 C CA . ALA B 1 56 ? -4.766 42.469 3.959 1 97 56 ALA B CA 1
ATOM 2832 C C . ALA B 1 56 ? -3.662 43.125 3.146 1 97 56 ALA B C 1
ATOM 2834 O O . ALA B 1 56 ? -3.266 42.625 2.092 1 97 56 ALA B O 1
ATOM 2835 N N . LYS B 1 57 ? -3.172 44.281 3.635 1 96.75 57 LYS B N 1
ATOM 2836 C CA . LYS B 1 57 ? -2.146 45.031 2.938 1 96.75 57 LYS B CA 1
ATOM 2837 C C . LYS B 1 57 ? -0.751 44.5 3.246 1 96.75 57 LYS B C 1
ATOM 2839 O O . LYS B 1 57 ? 0.245 45.031 2.74 1 96.75 57 LYS B O 1
ATOM 2844 N N . GLY B 1 58 ? -0.668 43.594 4.125 1 97.06 58 GLY B N 1
ATOM 2845 C CA . GLY B 1 58 ? 0.61 42.969 4.457 1 97.06 58 GLY B CA 1
ATOM 2846 C C . GLY B 1 58 ? 1.391 43.781 5.496 1 97.06 58 GLY B C 1
ATOM 2847 O O . GLY B 1 58 ? 2.562 43.469 5.746 1 97.06 58 GLY B O 1
ATOM 2848 N N . LYS B 1 59 ? 0.794 44.75 6.133 1 97.69 59 LYS B N 1
ATOM 2849 C CA . LYS B 1 59 ? 1.457 45.594 7.125 1 97.69 59 LYS B CA 1
ATOM 2850 C C . LYS B 1 59 ? 1.412 44.938 8.508 1 97.69 59 LYS B C 1
ATOM 2852 O O . LYS B 1 59 ? 2.184 45.312 9.398 1 97.69 59 LYS B O 1
ATOM 2857 N N . ALA B 1 60 ? 0.46 44 8.719 1 98 60 ALA B N 1
ATOM 2858 C CA . ALA B 1 60 ? 0.315 43.219 9.945 1 98 60 ALA B CA 1
ATOM 2859 C C . ALA B 1 60 ? 0.033 41.75 9.617 1 98 60 ALA B C 1
ATOM 2861 O O . ALA B 1 60 ? -0.266 41.406 8.469 1 98 60 ALA B O 1
ATOM 2862 N N . CYS B 1 61 ? 0.231 40.875 10.562 1 98.31 61 CYS B N 1
ATOM 2863 C CA . CYS B 1 61 ? -0.088 39.469 10.367 1 98.31 61 CYS B CA 1
ATOM 2864 C C . CYS B 1 61 ? -0.54 38.812 11.672 1 98.31 61 CYS B C 1
ATOM 2866 O O . CYS B 1 61 ? -0.331 39.375 12.75 1 98.31 61 CYS B O 1
ATOM 2868 N N . ILE B 1 62 ? -1.197 37.781 11.508 1 98.38 62 ILE B N 1
ATOM 2869 C CA . ILE B 1 62 ? -1.562 36.969 12.656 1 98.38 62 ILE B CA 1
ATOM 2870 C C . ILE B 1 62 ? -0.405 36.031 13 1 98.38 62 ILE B C 1
ATOM 2872 O O . ILE B 1 62 ? 0.218 35.438 12.117 1 98.38 62 ILE B O 1
ATOM 2876 N N . VAL B 1 63 ? -0.087 35.969 14.266 1 98 63 VAL B N 1
ATOM 2877 C CA . VAL B 1 63 ? 0.956 35.062 14.734 1 98 63 VAL B CA 1
ATOM 2878 C C . VAL B 1 63 ? 0.392 34.125 15.812 1 98 63 VAL B C 1
ATOM 2880 O O . VAL B 1 63 ? -0.178 34.594 16.812 1 98 63 VAL B O 1
ATOM 2883 N N . PHE B 1 64 ? 0.535 32.875 15.562 1 97.56 64 PHE B N 1
ATOM 2884 C CA . PHE B 1 64 ? 0.21 31.891 16.594 1 97.56 64 PHE B CA 1
ATOM 2885 C C . PHE B 1 64 ? 1.468 31.438 17.328 1 97.56 64 PHE B C 1
ATOM 2887 O O . PHE B 1 64 ? 2.336 30.797 16.734 1 97.56 64 PHE B O 1
ATOM 2894 N N . HIS B 1 65 ? 1.511 31.828 18.562 1 96.62 65 HIS B N 1
ATOM 2895 C CA . HIS B 1 65 ? 2.619 31.391 19.391 1 96.62 65 HIS B CA 1
ATOM 2896 C C . HIS B 1 65 ? 2.299 30.062 20.094 1 96.62 65 HIS B C 1
ATOM 2898 O O . HIS B 1 65 ? 1.327 29.969 20.844 1 96.62 65 HIS B O 1
ATOM 2904 N N . LEU B 1 66 ? 3.078 29.031 19.766 1 95.12 66 LEU B N 1
ATOM 2905 C CA . LEU B 1 66 ? 2.926 27.703 20.359 1 95.12 66 LEU B CA 1
ATOM 2906 C C . LEU B 1 66 ? 4.094 27.391 21.281 1 95.12 66 LEU B C 1
ATOM 2908 O O . LEU B 1 66 ? 5.254 27.594 20.922 1 95.12 66 LEU B O 1
ATOM 2912 N N . GLU B 1 67 ? 3.686 26.922 22.469 1 93.81 67 GLU B N 1
ATOM 2913 C CA . GLU B 1 67 ? 4.746 26.609 23.438 1 93.81 67 GLU B CA 1
ATOM 2914 C C . GLU B 1 67 ? 4.371 25.422 24.312 1 93.81 67 GLU B C 1
ATOM 2916 O O . GLU B 1 67 ? 3.213 25.281 24.703 1 93.81 67 GLU B O 1
ATOM 2921 N N . SER B 1 68 ? 5.285 24.578 24.516 1 91.31 68 SER B N 1
ATOM 2922 C CA . SER B 1 68 ? 5.219 23.516 25.516 1 91.31 68 SER B CA 1
ATOM 2923 C C . SER B 1 68 ? 6.395 23.594 26.469 1 91.31 68 SER B C 1
ATOM 2925 O O . SER B 1 68 ? 7.523 23.25 26.125 1 91.31 68 SER B O 1
ATOM 2927 N N . ALA B 1 69 ? 6.141 23.984 27.688 1 87.19 69 ALA B N 1
ATOM 2928 C CA . ALA B 1 69 ? 7.191 24.234 28.672 1 87.19 69 ALA B CA 1
ATOM 2929 C C . ALA B 1 69 ? 7.957 22.953 28.984 1 87.19 69 ALA B C 1
ATOM 2931 O O . ALA B 1 69 ? 9.18 22.969 29.141 1 87.19 69 ALA B O 1
ATOM 2932 N N . ARG B 1 70 ? 7.316 21.844 29.031 1 88.31 70 ARG B N 1
ATOM 2933 C CA . ARG B 1 70 ? 7.902 20.562 29.422 1 88.31 70 ARG B CA 1
ATOM 2934 C C . ARG B 1 70 ? 8.969 20.125 28.422 1 88.31 70 ARG B C 1
ATOM 2936 O O . ARG B 1 70 ? 10.008 19.594 28.812 1 88.31 70 ARG B O 1
ATOM 2943 N N . THR B 1 71 ? 8.852 20.359 27.156 1 88.12 71 THR B N 1
ATOM 2944 C CA . THR B 1 71 ? 9.773 19.891 26.125 1 88.12 71 THR B CA 1
ATOM 2945 C C . THR B 1 71 ? 10.648 21.047 25.609 1 88.12 71 THR B C 1
ATOM 2947 O O . THR B 1 71 ? 11.57 20.828 24.828 1 88.12 71 THR B O 1
ATOM 2950 N N . GLY B 1 72 ? 10.344 22.219 26.016 1 89.69 72 GLY B N 1
ATOM 2951 C CA . GLY B 1 72 ? 11.062 23.375 25.516 1 89.69 72 GLY B CA 1
ATOM 2952 C C . GLY B 1 72 ? 10.664 23.75 24.094 1 89.69 72 GLY B C 1
ATOM 2953 O O . GLY B 1 72 ? 11.336 24.562 23.453 1 89.69 72 GLY B O 1
ATOM 2954 N N . TYR B 1 73 ? 9.648 23.188 23.625 1 91.38 73 TYR B N 1
ATOM 2955 C CA . TYR B 1 73 ? 9.156 23.484 22.281 1 91.38 73 TYR B CA 1
ATOM 2956 C C . TYR B 1 73 ? 8.57 24.891 22.219 1 91.38 73 TYR B C 1
ATOM 2958 O O . TYR B 1 73 ? 7.785 25.281 23.078 1 91.38 73 TYR B O 1
ATOM 2966 N N . ARG B 1 74 ? 9 25.672 21.188 1 93.19 74 ARG B N 1
ATOM 2967 C CA . ARG B 1 74 ? 8.477 27 20.906 1 93.19 74 ARG B CA 1
ATOM 2968 C C . ARG B 1 74 ? 8.469 27.297 19.406 1 93.19 74 ARG B C 1
ATOM 2970 O O . ARG B 1 74 ? 9.453 27.031 18.719 1 93.19 74 ARG B O 1
ATOM 2977 N N . GLU B 1 75 ? 7.293 27.703 19.016 1 93.88 75 GLU B N 1
ATOM 2978 C CA . GLU B 1 75 ? 7.18 28.016 17.594 1 93.88 75 GLU B CA 1
ATOM 2979 C C . GLU B 1 75 ? 6.207 29.172 17.359 1 93.88 75 GLU B C 1
ATOM 2981 O O . GLU B 1 75 ? 5.191 29.281 18.047 1 93.88 75 GLU B O 1
ATOM 2986 N N . ALA B 1 76 ? 6.559 30.109 16.484 1 95.94 76 ALA B N 1
ATOM 2987 C CA . ALA B 1 76 ? 5.672 31.172 16.031 1 95.94 76 ALA B CA 1
ATOM 2988 C C . ALA B 1 76 ? 5.254 30.938 14.57 1 95.94 76 ALA B C 1
ATOM 2990 O O . ALA B 1 76 ? 6.102 30.891 13.68 1 95.94 76 ALA B O 1
ATOM 2991 N N . ARG B 1 77 ? 3.988 30.797 14.375 1 95.94 77 ARG B N 1
ATOM 2992 C CA . ARG B 1 77 ? 3.461 30.578 13.031 1 95.94 77 ARG B CA 1
ATOM 2993 C C . ARG B 1 77 ? 2.73 31.828 12.531 1 95.94 77 ARG B C 1
ATOM 2995 O O . ARG B 1 77 ? 1.729 32.25 13.117 1 95.94 77 ARG B O 1
ATOM 3002 N N . GLU B 1 78 ? 3.217 32.344 11.43 1 96.94 78 GLU B N 1
ATOM 3003 C CA . GLU B 1 78 ? 2.607 33.562 10.852 1 96.94 78 GLU B CA 1
ATOM 3004 C C . GLU B 1 78 ? 1.594 33.188 9.773 1 96.94 78 GLU B C 1
ATOM 3006 O O . GLU B 1 78 ? 1.799 32.219 9.016 1 96.94 78 GLU B O 1
ATOM 3011 N N . THR B 1 79 ? 0.517 33.906 9.758 1 96.69 79 THR B N 1
ATOM 3012 C CA . THR B 1 79 ? -0.463 33.688 8.695 1 96.69 79 THR B CA 1
ATOM 3013 C C . THR B 1 79 ? -1.292 34.938 8.461 1 96.69 79 THR B C 1
ATOM 3015 O O . THR B 1 79 ? -1.337 35.844 9.305 1 96.69 79 THR B O 1
ATOM 3018 N N . ASP B 1 80 ? -1.81 35.094 7.289 1 96.31 80 ASP B N 1
ATOM 3019 C CA . ASP B 1 80 ? -2.764 36.156 6.969 1 96.31 80 ASP B CA 1
ATOM 3020 C C . ASP B 1 80 ? -4.164 35.594 6.758 1 96.31 80 ASP B C 1
ATOM 3022 O O . ASP B 1 80 ? -5.098 36.312 6.441 1 96.31 80 ASP B O 1
ATOM 3026 N N . LYS B 1 81 ? -4.242 34.25 7.035 1 94.81 81 LYS B N 1
ATOM 3027 C CA . LYS B 1 81 ? -5.516 33.562 6.816 1 94.81 81 LYS B CA 1
ATOM 3028 C C . LYS B 1 81 ? -6.352 33.531 8.094 1 94.81 81 LYS B C 1
ATOM 3030 O O . LYS B 1 81 ? -5.816 33.344 9.188 1 94.81 81 LYS B O 1
ATOM 3035 N N . LEU B 1 82 ? -7.664 33.719 7.91 1 96 82 LEU B N 1
ATOM 3036 C CA . LEU B 1 82 ? -8.57 33.75 9.047 1 96 82 LEU B CA 1
ATOM 3037 C C . LEU B 1 82 ? -9 32.344 9.445 1 96 82 LEU B C 1
ATOM 3039 O O . LEU B 1 82 ? -9.539 32.125 10.539 1 96 82 LEU B O 1
ATOM 3043 N N . ASN B 1 83 ? -8.852 31.469 8.547 1 96.81 83 ASN B N 1
ATOM 3044 C CA . ASN B 1 83 ? -9.102 30.047 8.812 1 96.81 83 ASN B CA 1
ATOM 3045 C C . ASN B 1 83 ? -7.961 29.172 8.297 1 96.81 83 ASN B C 1
ATOM 3047 O O . ASN B 1 83 ? -7.328 29.5 7.293 1 96.81 83 ASN B O 1
ATOM 3051 N N . GLY B 1 84 ? -7.711 28.125 9.07 1 95.69 84 GLY B N 1
ATOM 3052 C CA . GLY B 1 84 ? -6.66 27.234 8.602 1 95.69 84 GLY B CA 1
ATOM 3053 C C . GLY B 1 84 ? -6.324 26.125 9.594 1 95.69 84 GLY B C 1
ATOM 3054 O O . GLY B 1 84 ? -7.137 25.797 10.453 1 95.69 84 GLY B O 1
ATOM 3055 N N . LYS B 1 85 ? -5.156 25.484 9.25 1 95.5 85 LYS B N 1
ATOM 3056 C CA . LYS B 1 85 ? -4.715 24.328 10.031 1 95.5 85 LYS B CA 1
ATOM 3057 C C . LYS B 1 85 ? -3.211 24.391 10.297 1 95.5 85 LYS B C 1
ATOM 3059 O O . LYS B 1 85 ? -2.436 24.766 9.414 1 95.5 85 LYS B O 1
ATOM 3064 N N . ILE B 1 86 ? -2.857 24.094 11.57 1 94.69 86 ILE B N 1
ATOM 3065 C CA . ILE B 1 86 ? -1.458 23.969 11.961 1 94.69 86 ILE B CA 1
ATOM 3066 C C . ILE B 1 86 ? -1.16 22.516 12.359 1 94.69 86 ILE B C 1
ATOM 3068 O O . ILE B 1 86 ? -1.896 21.922 13.141 1 94.69 86 ILE B O 1
ATOM 3072 N N . VAL B 1 87 ? -0.13 21.984 11.766 1 93.38 87 VAL B N 1
ATOM 3073 C CA . VAL B 1 87 ? 0.24 20.609 12.078 1 93.38 87 VAL B CA 1
ATOM 3074 C C . VAL B 1 87 ? 1.603 20.594 12.766 1 93.38 87 VAL B C 1
ATOM 3076 O O . VAL B 1 87 ? 2.559 21.203 12.289 1 93.38 87 VAL B O 1
ATOM 3079 N N . ILE B 1 88 ? 1.659 19.953 13.914 1 91.06 88 ILE B N 1
ATOM 3080 C CA . ILE B 1 88 ? 2.895 19.766 14.664 1 91.06 88 ILE B CA 1
ATOM 3081 C C . ILE B 1 88 ? 3.262 18.297 14.719 1 91.06 88 ILE B C 1
ATOM 3083 O O . ILE B 1 88 ? 2.443 17.453 15.109 1 91.06 88 ILE B O 1
ATOM 3087 N N . LYS B 1 89 ? 4.477 17.984 14.359 1 82.38 89 LYS B N 1
ATOM 3088 C CA . LYS B 1 89 ? 4.934 16.594 14.406 1 82.38 89 LYS B CA 1
ATOM 3089 C C . LYS B 1 89 ? 5.164 16.141 15.844 1 82.38 89 LYS B C 1
ATOM 3091 O O . LYS B 1 89 ? 5.609 16.922 16.688 1 82.38 89 LYS B O 1
ATOM 3096 N N . ASP B 1 90 ? 4.625 15 16.281 1 68.62 90 ASP B N 1
ATOM 3097 C CA . ASP B 1 90 ? 4.543 14.477 17.641 1 68.62 90 ASP B CA 1
ATOM 3098 C C . ASP B 1 90 ? 5.918 14.445 18.312 1 68.62 90 ASP B C 1
ATOM 3100 O O . ASP B 1 90 ? 6.039 14.703 19.5 1 68.62 90 ASP B O 1
ATOM 3104 N N . SER B 1 91 ? 6.82 14.352 17.641 1 65 91 SER B N 1
ATOM 3105 C CA . SER B 1 91 ? 8.078 14.055 18.312 1 65 91 SER B CA 1
ATOM 3106 C C . SER B 1 91 ? 8.477 15.18 19.266 1 65 91 SER B C 1
ATOM 3108 O O . SER B 1 91 ? 9.258 14.969 20.203 1 65 91 SER B O 1
ATOM 3110 N N . VAL B 1 92 ? 7.695 16.156 19.297 1 69.12 92 VAL B N 1
ATOM 3111 C CA . VAL B 1 92 ? 8.312 17.281 19.969 1 69.12 92 VAL B CA 1
ATOM 3112 C C . VAL B 1 92 ? 7.422 17.766 21.109 1 69.12 92 VAL B C 1
ATOM 3114 O O . VAL B 1 92 ? 7.762 18.703 21.828 1 69.12 92 VAL B O 1
ATOM 3117 N N . LEU B 1 93 ? 6.324 17.062 21.344 1 81.56 93 LEU B N 1
ATOM 3118 C CA . LEU B 1 93 ? 5.395 17.641 22.312 1 81.56 93 LEU B CA 1
ATOM 3119 C C . LEU B 1 93 ? 5.066 16.656 23.406 1 81.56 93 LEU B C 1
ATOM 3121 O O . LEU B 1 93 ? 4.84 15.469 23.141 1 81.56 93 LEU B O 1
ATOM 3125 N N . ASN B 1 94 ? 5.258 17.047 24.594 1 83.38 94 ASN B N 1
ATOM 3126 C CA . ASN B 1 94 ? 4.797 16.344 25.781 1 83.38 94 ASN B CA 1
ATOM 3127 C C . ASN B 1 94 ? 4.359 17.328 26.875 1 83.38 94 ASN B C 1
ATOM 3129 O O . ASN B 1 94 ? 5.07 18.281 27.172 1 83.38 94 ASN B O 1
ATOM 3133 N N . GLY B 1 95 ? 3.137 17.094 27.375 1 87.69 95 GLY B N 1
ATOM 3134 C CA . GLY B 1 95 ? 2.602 18.016 28.359 1 87.69 95 GLY B CA 1
ATOM 3135 C C . GLY B 1 95 ? 1.672 19.047 27.766 1 87.69 95 GLY B C 1
ATOM 3136 O O . GLY B 1 95 ? 1.072 18.828 26.719 1 87.69 95 GLY B O 1
ATOM 3137 N N . ASP B 1 96 ? 1.653 20.172 28.453 1 92.31 96 ASP B N 1
ATOM 3138 C CA . ASP B 1 96 ? 0.708 21.219 28.062 1 92.31 96 ASP B CA 1
ATOM 3139 C C . ASP B 1 96 ? 1.208 21.984 26.844 1 92.31 96 ASP B C 1
ATOM 3141 O O . ASP B 1 96 ? 2.381 22.359 26.781 1 92.31 96 ASP B O 1
ATOM 3145 N N . LEU B 1 97 ? 0.388 22.109 25.875 1 93.69 97 LEU B N 1
ATOM 3146 C CA . LEU B 1 97 ? 0.646 22.969 24.719 1 93.69 97 LEU B CA 1
ATOM 3147 C C . LEU B 1 97 ? -0.134 24.266 24.828 1 93.69 97 LEU B C 1
ATOM 3149 O O . LEU B 1 97 ? -1.367 24.266 24.828 1 93.69 97 LEU B O 1
ATOM 3153 N N . SER B 1 98 ? 0.581 25.312 24.953 1 95.12 98 SER B N 1
ATOM 3154 C CA . SER B 1 98 ? -0.024 26.641 25 1 95.12 98 SER B CA 1
ATOM 3155 C C . SER B 1 98 ? -0.151 27.25 23.609 1 95.12 98 SER B C 1
ATOM 3157 O O . SER B 1 98 ? 0.789 27.188 22.812 1 95.12 98 SER B O 1
ATOM 3159 N N . PHE B 1 99 ? -1.299 27.734 23.328 1 96.25 99 PHE B N 1
ATOM 3160 C CA . PHE B 1 99 ? -1.632 28.391 22.078 1 96.25 99 PHE B CA 1
ATOM 3161 C C . PHE B 1 99 ? -2.064 29.828 22.312 1 96.25 99 PHE B C 1
ATOM 3163 O O . PHE B 1 99 ? -3.105 30.078 22.922 1 96.25 99 PHE B O 1
ATOM 3170 N N . CYS B 1 100 ? -1.219 30.781 21.812 1 96 100 CYS B N 1
ATOM 3171 C CA . CYS B 1 100 ? -1.477 32.188 22.062 1 96 100 CYS B CA 1
ATOM 3172 C C . CYS B 1 100 ? -1.513 32.969 20.766 1 96 100 CYS B C 1
ATOM 3174 O O . CYS B 1 100 ? -0.466 33.281 20.172 1 96 100 CYS B O 1
ATOM 3176 N N . PRO B 1 101 ? -2.654 33.406 20.359 1 97.56 101 PRO B N 1
ATOM 3177 C CA . PRO B 1 101 ? -2.773 34.188 19.125 1 97.56 101 PRO B CA 1
ATOM 3178 C C . PRO B 1 101 ? -2.416 35.656 19.328 1 97.56 101 PRO B C 1
ATOM 3180 O O . PRO B 1 101 ? -2.787 36.25 20.359 1 97.56 101 PRO B O 1
ATOM 3183 N N . PHE B 1 102 ? -1.721 36.25 18.328 1 97.31 102 PHE B N 1
ATOM 3184 C CA . PHE B 1 102 ? -1.377 37.656 18.312 1 97.31 102 PHE B CA 1
ATOM 3185 C C . PHE B 1 102 ? -1.595 38.25 16.922 1 97.31 102 PHE B C 1
ATOM 3187 O O . PHE B 1 102 ? -1.705 37.5 15.938 1 97.31 102 PHE B O 1
ATOM 3194 N N . ILE B 1 103 ? -1.778 39.5 16.891 1 97.94 103 ILE B N 1
ATOM 3195 C CA . ILE B 1 103 ? -1.579 40.281 15.672 1 97.94 103 ILE B CA 1
ATOM 3196 C C . ILE B 1 103 ? -0.404 41.219 15.859 1 97.94 103 ILE B C 1
ATOM 3198 O O . ILE B 1 103 ? -0.375 42 16.812 1 97.94 103 ILE B O 1
ATOM 3202 N N . ILE B 1 104 ? 0.545 41.156 14.906 1 97.56 104 ILE B N 1
ATOM 3203 C CA . ILE B 1 104 ? 1.763 41.938 15.07 1 97.56 104 ILE B CA 1
ATOM 3204 C C . ILE B 1 104 ? 1.995 42.781 13.836 1 97.56 104 ILE B C 1
ATOM 3206 O O . ILE B 1 104 ? 1.562 42.438 12.734 1 97.56 104 ILE B O 1
ATOM 3210 N N . ALA B 1 105 ? 2.697 43.938 14.062 1 97.56 105 ALA B N 1
ATOM 3211 C CA . ALA B 1 105 ? 3.105 44.781 12.953 1 97.56 105 ALA B CA 1
ATOM 3212 C C . ALA B 1 105 ? 4.285 44.188 12.195 1 97.56 105 ALA B C 1
ATOM 3214 O O . ALA B 1 105 ? 5.305 43.844 12.797 1 97.56 105 ALA B O 1
ATOM 3215 N N . LYS B 1 106 ? 4.145 44.031 10.914 1 97.56 106 LYS B N 1
ATOM 3216 C CA . LYS B 1 106 ? 5.207 43.469 10.086 1 97.56 106 LYS B CA 1
ATOM 3217 C C . LYS B 1 106 ? 6.191 44.531 9.641 1 97.56 106 LYS B C 1
ATOM 3219 O O . LYS B 1 106 ? 7.305 44.25 9.211 1 97.56 106 LYS B O 1
ATOM 3224 N N . GLU B 1 107 ? 5.793 45.75 9.695 1 97.62 107 GLU B N 1
ATOM 3225 C CA . GLU B 1 107 ? 6.605 46.938 9.398 1 97.62 107 GLU B CA 1
ATOM 3226 C C . GLU B 1 107 ? 6.207 48.125 10.273 1 97.62 107 GLU B C 1
ATOM 3228 O O . GLU B 1 107 ? 5.25 48.031 11.047 1 97.62 107 GLU B O 1
ATOM 3233 N N . ASN B 1 108 ? 6.984 49.188 10.188 1 97.25 108 ASN B N 1
ATOM 3234 C CA . ASN B 1 108 ? 6.59 50.406 10.875 1 97.25 108 ASN B CA 1
ATOM 3235 C C . ASN B 1 108 ? 5.309 51 10.289 1 97.25 108 ASN B C 1
ATOM 3237 O O . ASN B 1 108 ? 5.18 51.094 9.07 1 97.25 108 ASN B O 1
ATOM 3241 N N . ILE B 1 109 ? 4.355 51.312 11.156 1 96.5 109 ILE B N 1
ATOM 3242 C CA . ILE B 1 109 ? 3.084 51.906 10.766 1 96.5 109 ILE B CA 1
ATOM 3243 C C . ILE B 1 109 ? 2.938 53.281 11.422 1 96.5 109 ILE B C 1
ATOM 3245 O O . ILE B 1 109 ? 2.398 53.375 12.523 1 96.5 109 ILE B O 1
ATOM 3249 N N . PRO B 1 110 ? 3.348 54.25 10.68 1 95.19 110 PRO B N 1
ATOM 3250 C CA . PRO B 1 110 ? 3.285 55.594 11.258 1 95.19 110 PRO B CA 1
ATOM 3251 C C . PRO B 1 110 ? 1.87 56.156 11.266 1 95.19 110 PRO B C 1
ATOM 3253 O O . PRO B 1 110 ? 1.105 55.938 10.328 1 95.19 110 PRO B O 1
ATOM 3256 N N . GLY B 1 111 ? 1.595 56.938 12.289 1 94.12 111 GLY B N 1
ATOM 3257 C CA . GLY B 1 111 ? 0.369 57.719 12.367 1 94.12 111 GLY B CA 1
ATOM 3258 C C . GLY B 1 111 ? -0.884 56.875 12.367 1 94.12 111 GLY B C 1
ATOM 3259 O O . GLY B 1 111 ? -1.875 57.219 11.719 1 94.12 111 GLY B O 1
ATOM 3260 N N . TYR B 1 112 ? -0.836 55.75 13.047 1 95 112 TYR B N 1
ATOM 3261 C CA . TYR B 1 112 ? -1.984 54.844 13.07 1 95 112 TYR B CA 1
ATOM 3262 C C . TYR B 1 112 ? -3.057 55.375 14.023 1 95 112 TYR B C 1
ATOM 3264 O O . TYR B 1 112 ? -2.756 55.75 15.156 1 95 112 TYR B O 1
ATOM 3272 N N . PHE B 1 113 ? -4.211 55.5 13.516 1 94.5 113 PHE B N 1
ATOM 3273 C CA . PHE B 1 113 ? -5.367 55.812 14.344 1 94.5 113 PHE B CA 1
ATOM 3274 C C . PHE B 1 113 ? -6.523 54.875 14.055 1 94.5 113 PHE B C 1
ATOM 3276 O O . PHE B 1 113 ? -6.73 54.469 12.906 1 94.5 113 PHE B O 1
ATOM 3283 N N . ASN B 1 114 ? -7.191 54.469 15.102 1 95.69 114 ASN B N 1
ATOM 3284 C CA . ASN B 1 114 ? -8.344 53.594 14.984 1 95.69 114 ASN B CA 1
ATOM 3285 C C . ASN B 1 114 ? -9.609 54.25 15.523 1 95.69 114 ASN B C 1
ATOM 3287 O O . ASN B 1 114 ? -9.617 54.75 16.641 1 95.69 114 ASN B O 1
ATOM 3291 N N . ASN B 1 115 ? -10.578 54.156 14.75 1 94.12 115 ASN B N 1
ATOM 3292 C CA . ASN B 1 115 ? -11.828 54.844 15.094 1 94.12 115 ASN B CA 1
ATOM 3293 C C . ASN B 1 115 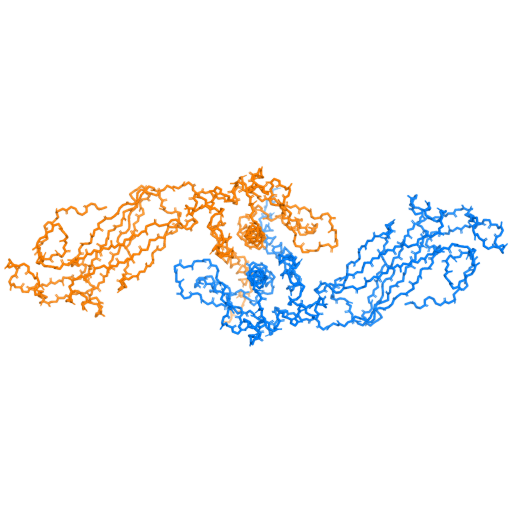? -12.453 54.25 16.359 1 94.12 115 ASN B C 1
ATOM 3295 O O . ASN B 1 115 ? -13.289 54.906 17 1 94.12 115 ASN B O 1
ATOM 3299 N N . ASP B 1 116 ? -11.977 53.062 16.703 1 95.81 116 ASP B N 1
ATOM 3300 C CA . ASP B 1 116 ? -12.602 52.375 17.828 1 95.81 116 ASP B CA 1
ATOM 3301 C C . ASP B 1 116 ? -11.758 52.5 19.109 1 95.81 116 ASP B C 1
ATOM 3303 O O . ASP B 1 116 ? -12.023 51.844 20.109 1 95.81 116 ASP B O 1
ATOM 3307 N N . PHE B 1 117 ? -10.781 53.375 19 1 94.12 117 PHE B N 1
ATOM 3308 C CA . PHE B 1 117 ? -9.961 53.594 20.188 1 94.12 117 PHE B CA 1
ATOM 3309 C C . PHE B 1 117 ? -10.805 54.156 21.328 1 94.12 117 PHE B C 1
ATOM 3311 O O . PHE B 1 117 ? -11.75 54.906 21.094 1 94.12 117 PHE B O 1
ATOM 3318 N N . ASN B 1 118 ? -10.391 53.688 22.484 1 92.69 118 ASN B N 1
ATOM 3319 C CA . ASN B 1 118 ? -10.93 54.344 23.672 1 92.69 118 ASN B CA 1
ATOM 3320 C C . ASN B 1 118 ? -10.664 55.844 23.672 1 92.69 118 ASN B C 1
ATOM 3322 O O . ASN B 1 118 ? -9.695 56.312 23.062 1 92.69 118 ASN B O 1
ATOM 3326 N N . GLU B 1 119 ? -11.469 56.625 24.391 1 90.12 119 GLU B N 1
ATOM 3327 C CA . GLU B 1 119 ? -11.414 58.094 24.391 1 90.12 119 GLU B CA 1
ATOM 3328 C C . GLU B 1 119 ? -10.078 58.594 24.953 1 90.12 119 GLU B C 1
ATOM 3330 O O . GLU B 1 119 ? -9.664 59.719 24.656 1 90.12 119 GLU B O 1
ATOM 3335 N N . ASP B 1 120 ? -9.453 57.688 25.688 1 87.88 120 ASP B N 1
ATOM 3336 C CA . ASP B 1 120 ? -8.172 58.062 26.281 1 87.88 120 ASP B CA 1
ATOM 3337 C C . ASP B 1 120 ? -7.09 58.188 25.219 1 87.88 120 ASP B C 1
ATOM 3339 O O . ASP B 1 120 ? -6.059 58.844 25.438 1 87.88 120 ASP B O 1
ATOM 3343 N N . TYR B 1 121 ? -7.426 57.656 24.078 1 89.19 121 TYR B N 1
ATOM 3344 C CA . TYR B 1 121 ? -6.473 57.688 22.969 1 89.19 121 TYR B CA 1
ATOM 3345 C C . TYR B 1 121 ? -6.949 58.656 21.891 1 89.19 121 TYR B C 1
ATOM 3347 O O . TYR B 1 121 ? -7.727 58.281 21 1 89.19 121 TYR B O 1
ATOM 3355 N N . THR B 1 122 ? -6.414 59.844 21.875 1 85.94 122 THR B N 1
ATOM 3356 C CA . THR B 1 122 ? -6.934 60.906 21.016 1 85.94 122 THR B CA 1
ATOM 3357 C C . THR B 1 122 ? -5.969 61.188 19.859 1 85.94 122 THR B C 1
ATOM 3359 O O . THR B 1 122 ? -6.348 61.781 18.844 1 85.94 122 THR B O 1
ATOM 3362 N N . GLU B 1 123 ? -4.766 60.688 20.016 1 88.62 123 GLU B N 1
ATOM 3363 C CA . GLU B 1 123 ? -3.756 60.938 19 1 88.62 123 GLU B CA 1
ATOM 3364 C C . GLU B 1 123 ? -3.314 59.656 18.312 1 88.62 123 GLU B C 1
ATOM 3366 O O . GLU B 1 123 ? -3.381 58.562 18.922 1 88.62 123 GLU B O 1
ATOM 3371 N N . PRO B 1 124 ? -2.914 59.875 17.094 1 92.5 124 PRO B N 1
ATOM 3372 C CA . PRO B 1 124 ? -2.373 58.719 16.406 1 92.5 124 PRO B CA 1
ATOM 3373 C C . PRO B 1 124 ? -1.104 58.188 17.062 1 92.5 124 PRO B C 1
ATOM 3375 O O . PRO B 1 124 ? -0.431 58.906 17.797 1 92.5 124 PRO B O 1
ATOM 3378 N N . PHE B 1 125 ? -0.856 56.875 16.797 1 91.94 125 PHE B N 1
ATOM 3379 C CA . PHE B 1 125 ? 0.325 56.219 17.344 1 91.94 125 PHE B CA 1
ATOM 3380 C C . PHE B 1 125 ? 1.186 55.656 16.219 1 91.94 125 PHE B C 1
ATOM 3382 O O . PHE B 1 125 ? 0.688 55.375 15.125 1 91.94 125 PHE B O 1
ATOM 3389 N N . ASN B 1 126 ? 2.473 55.531 16.562 1 93.38 126 ASN B N 1
ATOM 3390 C CA . ASN B 1 126 ? 3.398 54.844 15.656 1 93.38 126 ASN B CA 1
ATOM 3391 C C . ASN B 1 126 ? 3.695 53.438 16.125 1 93.38 126 ASN B C 1
ATOM 3393 O O . ASN B 1 126 ? 4.375 53.219 17.125 1 93.38 126 ASN B O 1
ATOM 3397 N N . PHE B 1 127 ? 3.131 52.5 15.305 1 93.88 127 PHE B N 1
ATOM 3398 C CA . PHE B 1 127 ? 3.512 51.125 15.594 1 93.88 127 PHE B CA 1
ATOM 3399 C C . PHE B 1 127 ? 4.875 50.781 14.992 1 93.88 127 PHE B C 1
ATOM 3401 O O . PHE B 1 127 ? 5.094 51 13.797 1 93.88 127 PHE B O 1
ATOM 3408 N N . GLU B 1 128 ? 5.789 50.281 15.828 1 95.12 128 GLU B N 1
ATOM 3409 C CA . GLU B 1 128 ? 7.047 49.781 15.297 1 95.12 128 GLU B CA 1
ATOM 3410 C C . GLU B 1 128 ? 6.914 48.312 14.875 1 95.12 128 GLU B C 1
ATOM 3412 O O . GLU B 1 128 ? 6.039 47.594 15.367 1 95.12 128 GLU B O 1
ATOM 3417 N N . LYS B 1 129 ? 7.812 47.938 13.938 1 96.38 129 LYS B N 1
ATOM 3418 C CA . LYS B 1 129 ? 7.844 46.531 13.547 1 96.38 129 LYS B CA 1
ATOM 3419 C C . LYS B 1 129 ? 7.965 45.625 14.766 1 96.38 129 LYS B C 1
ATOM 3421 O O . LYS B 1 129 ? 8.781 45.875 15.656 1 96.38 129 LYS B O 1
ATOM 3426 N N . GLY B 1 130 ? 7.117 44.594 14.789 1 95 130 GLY B N 1
ATOM 3427 C CA . GLY B 1 130 ? 7.164 43.656 15.891 1 95 130 GLY B CA 1
ATOM 3428 C C . GLY B 1 130 ? 6.223 44 17.031 1 95 130 GLY B C 1
ATOM 3429 O O . GLY B 1 130 ? 5.969 43.156 17.906 1 95 130 GLY B O 1
ATOM 3430 N N . TYR B 1 131 ? 5.633 45.25 17.047 1 94.88 131 TYR B N 1
ATOM 3431 C CA . TYR B 1 131 ? 4.711 45.625 18.094 1 94.88 131 TYR B CA 1
ATOM 3432 C C . TYR B 1 131 ? 3.426 44.812 18.047 1 94.88 131 TYR B C 1
ATOM 3434 O O . TYR B 1 131 ? 2.951 44.469 16.969 1 94.88 131 TYR B O 1
ATOM 3442 N N . LEU B 1 132 ? 2.805 44.594 19.234 1 95.5 132 LEU B N 1
ATOM 3443 C CA . LEU B 1 132 ? 1.529 43.906 19.344 1 95.5 132 LEU B CA 1
ATOM 3444 C C . LEU B 1 132 ? 0.365 44.844 19.047 1 95.5 132 LEU B C 1
ATOM 3446 O O . LEU B 1 132 ? 0.221 45.875 19.672 1 95.5 132 LEU B O 1
ATOM 3450 N N . ILE B 1 133 ? -0.345 44.375 18.094 1 96.38 133 ILE B N 1
ATOM 3451 C CA . ILE B 1 133 ? -1.541 45.156 17.75 1 96.38 133 ILE B CA 1
ATOM 3452 C C . ILE B 1 133 ? -2.75 44.562 18.484 1 96.38 133 ILE B C 1
ATOM 3454 O O . ILE B 1 133 ? -3.615 45.312 18.953 1 96.38 133 ILE B O 1
ATOM 3458 N N . ALA B 1 134 ? -2.779 43.281 18.562 1 96.69 134 ALA B N 1
ATOM 3459 C CA . ALA B 1 134 ? -3.873 42.625 19.25 1 96.69 134 ALA B CA 1
ATOM 3460 C C . ALA B 1 134 ? -3.389 41.344 19.922 1 96.69 134 ALA B C 1
ATOM 3462 O O . ALA B 1 134 ? -2.412 40.719 19.469 1 96.69 134 ALA B O 1
ATOM 3463 N N . ILE B 1 135 ? -4.02 40.969 20.969 1 95.75 135 ILE B N 1
ATOM 3464 C CA . ILE B 1 135 ? -3.783 39.75 21.703 1 95.75 135 ILE B CA 1
ATOM 3465 C C . ILE B 1 135 ? -5.086 38.938 21.812 1 95.75 135 ILE B C 1
ATOM 3467 O O . ILE B 1 135 ? -6.086 39.469 22.328 1 95.75 135 ILE B O 1
ATOM 3471 N N . GLY B 1 136 ? -5.008 37.688 21.297 1 95.31 136 GLY B N 1
ATOM 3472 C CA . GLY B 1 136 ? -6.188 36.844 21.344 1 95.31 136 GLY B CA 1
ATOM 3473 C C . GLY B 1 136 ? -6.277 36 22.594 1 95.31 136 GLY B C 1
ATOM 3474 O O . GLY B 1 136 ? -5.453 36.156 23.5 1 95.31 136 GLY B O 1
ATOM 3475 N N . ASN B 1 137 ? -7.426 35.25 22.703 1 95.25 137 ASN B N 1
ATOM 3476 C CA . ASN B 1 137 ? -7.613 34.375 23.844 1 95.25 137 ASN B CA 1
ATOM 3477 C C . ASN B 1 137 ? -6.586 33.25 23.859 1 95.25 137 ASN B C 1
ATOM 3479 O O . ASN B 1 137 ? -6.281 32.656 22.812 1 95.25 137 ASN B O 1
ATOM 3483 N N . GLN B 1 138 ? -6.09 33 24.969 1 94.44 138 GLN B N 1
ATOM 3484 C CA . GLN B 1 138 ? -5.121 31.906 25.141 1 94.44 138 GLN B CA 1
ATOM 3485 C C . GLN B 1 138 ? -5.82 30.578 25.391 1 94.44 138 GLN B C 1
ATOM 3487 O O . GLN B 1 138 ? -6.871 30.531 26.031 1 94.44 138 GLN B O 1
ATOM 3492 N N . MET B 1 139 ? -5.254 29.562 24.828 1 95.88 139 MET B N 1
ATOM 3493 C CA . MET B 1 139 ? -5.738 28.203 25.062 1 95.88 139 MET B CA 1
ATOM 3494 C C . MET B 1 139 ? -4.594 27.281 25.469 1 95.88 139 MET B C 1
ATOM 3496 O O . MET B 1 139 ? -3.449 27.5 25.062 1 95.88 139 MET B O 1
ATOM 3500 N N . VAL B 1 140 ? -4.945 26.344 26.297 1 95.12 140 VAL B N 1
ATOM 3501 C CA . VAL B 1 140 ? -3.977 25.328 26.703 1 95.12 140 VAL B CA 1
ATOM 3502 C C . VAL B 1 140 ? -4.59 23.938 26.562 1 95.12 140 VAL B C 1
ATOM 3504 O O . VAL B 1 140 ? -5.723 23.703 27 1 95.12 140 VAL B O 1
ATOM 3507 N N . TRP B 1 141 ? -3.854 23.078 25.875 1 94.12 141 TRP B N 1
ATOM 3508 C CA . TRP B 1 141 ? -4.305 21.703 25.719 1 94.12 141 TRP B CA 1
ATOM 3509 C C . TRP B 1 141 ? -3.305 20.719 26.328 1 94.12 141 TRP B C 1
ATOM 3511 O O . TRP B 1 141 ? -2.096 20.859 26.125 1 94.12 141 TRP B O 1
ATOM 3521 N N . PRO B 1 142 ? -3.834 19.812 27.109 1 92.25 142 PRO B N 1
ATOM 3522 C CA . PRO B 1 142 ? -2.941 18.75 27.578 1 92.25 142 PRO B CA 1
ATOM 3523 C C . PRO B 1 142 ? -2.607 17.719 26.5 1 92.25 142 PRO B C 1
ATOM 3525 O O . PRO B 1 142 ? -3.512 17.156 25.891 1 92.25 142 PRO B O 1
ATOM 3528 N N . ILE B 1 143 ? -1.319 17.578 26.25 1 89 143 ILE B N 1
ATOM 3529 C CA . ILE B 1 143 ? -0.846 16.594 25.281 1 89 143 ILE B CA 1
ATOM 3530 C C . ILE B 1 143 ? -0.15 15.445 26 1 89 143 ILE B C 1
ATOM 3532 O O . ILE B 1 143 ? 0.779 15.672 26.781 1 89 143 ILE B O 1
ATOM 3536 N N . THR B 1 144 ? -0.675 14.273 25.859 1 81.69 144 THR B N 1
ATOM 3537 C CA . THR B 1 144 ? -0.046 13.094 26.438 1 81.69 144 THR B CA 1
ATOM 3538 C C . THR B 1 144 ? 0.586 12.227 25.359 1 81.69 144 THR B C 1
ATOM 3540 O O . THR B 1 144 ? -0.035 11.961 24.328 1 81.69 144 THR B O 1
ATOM 3543 N N . LYS B 1 145 ? 1.852 11.906 25.516 1 76.44 145 LYS B N 1
ATOM 3544 C CA . LYS B 1 145 ? 2.557 11.039 24.578 1 76.44 145 LYS B CA 1
ATOM 3545 C C . LYS B 1 145 ? 2.26 9.57 24.859 1 76.44 145 LYS B C 1
ATOM 3547 O O . LYS B 1 145 ? 3.068 8.875 25.484 1 76.44 145 LYS B O 1
ATOM 3552 N N . ASN B 1 146 ? 1.153 9.07 24.656 1 79.31 146 ASN B N 1
ATOM 3553 C CA . ASN B 1 146 ? 0.819 7.664 24.859 1 79.31 146 ASN B CA 1
ATOM 3554 C C . ASN B 1 146 ? 0.372 7 23.562 1 79.31 146 ASN B C 1
ATOM 3556 O O . ASN B 1 146 ? -0.525 6.156 23.578 1 79.31 146 ASN B O 1
ATOM 3560 N N . ASN B 1 147 ? 1.071 7.484 22.562 1 83.56 147 ASN B N 1
ATOM 3561 C CA . ASN B 1 147 ? 0.725 6.91 21.266 1 83.56 147 ASN B CA 1
ATOM 3562 C C . ASN B 1 147 ? 1.188 5.457 21.156 1 83.56 147 ASN B C 1
ATOM 3564 O O . ASN B 1 147 ? 2.184 5.07 21.766 1 83.56 147 ASN B O 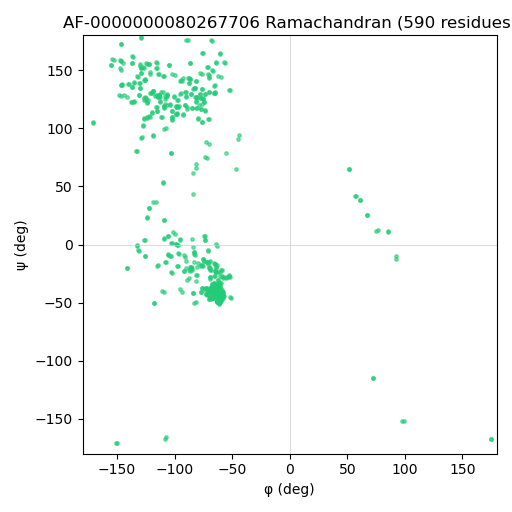1
ATOM 3568 N N . ILE B 1 148 ? 0.433 4.773 20.484 1 86.88 148 ILE B N 1
ATOM 3569 C CA . ILE B 1 148 ? 0.793 3.391 20.203 1 86.88 148 ILE B CA 1
ATOM 3570 C C . ILE B 1 148 ? 1.459 3.297 18.844 1 86.88 148 ILE B C 1
ATOM 3572 O O . ILE B 1 148 ? 0.877 3.701 17.828 1 86.88 148 ILE B O 1
ATOM 3576 N N . ASP B 1 149 ? 2.646 2.865 18.859 1 90.56 149 ASP B N 1
ATOM 3577 C CA . ASP B 1 149 ? 3.406 2.602 17.656 1 90.56 149 ASP B CA 1
ATOM 3578 C C . ASP B 1 149 ? 3.275 1.142 17.219 1 90.56 149 ASP B C 1
ATOM 3580 O O . ASP B 1 149 ? 3.879 0.256 17.828 1 90.56 149 ASP B O 1
ATOM 3584 N N . LEU B 1 150 ? 2.633 0.899 16.109 1 94.81 150 LEU B N 1
ATOM 3585 C CA . LEU B 1 150 ? 2.32 -0.456 15.664 1 94.81 150 LEU B CA 1
ATOM 3586 C C . LEU B 1 150 ? 3.562 -1.146 15.109 1 94.81 150 LEU B C 1
ATOM 3588 O O . LEU B 1 150 ? 3.574 -2.367 14.938 1 94.81 150 LEU B O 1
ATOM 3592 N N . LEU B 1 151 ? 4.633 -0.484 14.859 1 91.06 151 LEU B N 1
ATOM 3593 C CA . LEU B 1 151 ? 5.82 -1.057 14.234 1 91.06 151 LEU B CA 1
ATOM 3594 C C . LEU B 1 151 ? 6.832 -1.488 15.289 1 91.06 151 LEU B C 1
ATOM 3596 O O . LEU B 1 151 ? 7.855 -2.096 14.969 1 91.06 151 LEU B O 1
ATOM 3600 N N . ASN B 1 152 ? 6.586 -1.417 16.5 1 83.88 152 ASN B N 1
ATOM 3601 C CA . ASN B 1 152 ? 7.543 -1.724 17.562 1 83.88 152 ASN B CA 1
ATOM 3602 C C . ASN B 1 152 ? 7.199 -3.033 18.266 1 83.88 152 ASN B C 1
ATOM 3604 O O . ASN B 1 152 ? 6.488 -3.873 17.703 1 83.88 152 ASN B O 1
ATOM 3608 N N . SER B 1 153 ? 7.719 -3.4 19.359 1 68.81 153 SER B N 1
ATOM 3609 C CA . SER B 1 153 ? 7.82 -4.688 20.047 1 68.81 153 SER B CA 1
ATOM 3610 C C . SER B 1 153 ? 6.457 -5.352 20.172 1 68.81 153 SER B C 1
ATOM 3612 O O . SER B 1 153 ? 6.348 -6.578 20.125 1 68.81 153 SER B O 1
ATOM 3614 N N . SER B 1 154 ? 5.449 -4.781 20.219 1 83.62 154 SER B N 1
ATOM 3615 C CA . SER B 1 154 ? 4.141 -5.43 20.234 1 83.62 154 SER B CA 1
ATOM 3616 C C . SER B 1 154 ? 3.391 -5.184 18.922 1 83.62 154 SER B C 1
ATOM 3618 O O . SER B 1 154 ? 2.203 -4.855 18.938 1 83.62 154 SER B O 1
ATOM 3620 N N . SER B 1 155 ? 4.215 -5.559 17.984 1 91.19 155 SER B N 1
ATOM 3621 C CA . SER B 1 155 ? 3.678 -5.277 16.656 1 91.19 155 SER B CA 1
ATOM 3622 C C . SER B 1 155 ? 2.594 -6.277 16.266 1 91.19 155 SER B C 1
ATOM 3624 O O . SER B 1 155 ? 2.746 -7.48 16.5 1 91.19 155 SER B O 1
ATOM 3626 N N . PRO B 1 156 ? 1.515 -5.859 15.758 1 97.31 156 PRO B N 1
ATOM 3627 C CA . PRO B 1 156 ? 0.46 -6.766 15.305 1 97.31 156 PRO B CA 1
ATOM 3628 C C . PRO B 1 156 ? 0.82 -7.48 14 1 97.31 156 PRO B C 1
ATOM 3630 O O . PRO B 1 156 ? 0.028 -8.281 13.492 1 97.31 156 PRO B O 1
ATOM 3633 N N . PHE B 1 157 ? 2.025 -7.289 13.469 1 97.75 157 PHE B N 1
ATOM 3634 C CA . PHE B 1 157 ? 2.408 -7.848 12.18 1 97.75 157 PHE B CA 1
ATOM 3635 C C . PHE B 1 157 ? 3.436 -8.961 12.359 1 97.75 157 PHE B C 1
ATOM 3637 O O . PHE B 1 157 ? 4.273 -8.906 13.258 1 97.75 157 PHE B O 1
ATOM 3644 N N . LYS B 1 158 ? 3.346 -9.891 11.57 1 96.75 158 LYS B N 1
ATOM 3645 C CA . LYS B 1 158 ? 4.348 -10.953 11.477 1 96.75 158 LYS B CA 1
ATOM 3646 C C . LYS B 1 158 ? 4.641 -11.297 10.016 1 96.75 158 LYS B C 1
ATOM 3648 O O . LYS B 1 158 ? 3.725 -11.57 9.242 1 96.75 158 LYS B O 1
ATOM 3653 N N . ILE B 1 159 ? 5.855 -11.188 9.625 1 97.69 159 ILE B N 1
ATOM 3654 C CA . ILE B 1 159 ? 6.27 -11.539 8.273 1 97.69 159 ILE B CA 1
ATOM 3655 C C . ILE B 1 159 ? 6.789 -12.969 8.242 1 97.69 159 ILE B C 1
ATOM 3657 O O . ILE B 1 159 ? 7.57 -13.375 9.109 1 97.69 159 ILE B O 1
ATOM 3661 N N . GLY B 1 160 ? 6.305 -13.758 7.32 1 97.75 160 GLY B N 1
ATOM 3662 C CA . GLY B 1 160 ? 6.703 -15.156 7.277 1 97.75 160 GLY B CA 1
ATOM 3663 C C . GLY B 1 160 ? 6.668 -15.742 5.879 1 97.75 160 GLY B C 1
ATOM 3664 O O . GLY B 1 160 ? 6.508 -15.016 4.895 1 97.75 160 GLY B O 1
ATOM 3665 N N . LEU B 1 161 ? 6.836 -17.047 5.844 1 98.31 161 LEU B N 1
ATOM 3666 C CA . LEU B 1 161 ? 6.945 -17.781 4.59 1 98.31 161 LEU B CA 1
ATOM 3667 C C . LEU B 1 161 ? 5.57 -18.156 4.051 1 98.31 161 LEU B C 1
ATOM 3669 O O . LEU B 1 161 ? 4.699 -18.594 4.805 1 98.31 161 LEU B O 1
ATOM 3673 N N . ASN B 1 162 ? 5.305 -17.859 2.803 1 97.94 162 ASN B N 1
ATOM 3674 C CA . ASN B 1 162 ? 4.176 -18.469 2.104 1 97.94 162 ASN B CA 1
ATOM 3675 C C . ASN B 1 162 ? 4.488 -19.906 1.686 1 97.94 162 ASN B C 1
ATOM 3677 O O . ASN B 1 162 ? 5.383 -20.141 0.874 1 97.94 162 ASN B O 1
ATOM 3681 N N . PRO B 1 163 ? 3.773 -20.812 2.215 1 95 163 PRO B N 1
ATOM 3682 C CA . PRO B 1 163 ? 4.074 -22.203 1.882 1 95 163 PRO B CA 1
ATOM 3683 C C . PRO B 1 163 ? 3.748 -22.547 0.43 1 95 163 PRO B C 1
ATOM 3685 O O . PRO B 1 163 ? 4.262 -23.547 -0.105 1 95 163 PRO B O 1
ATOM 3688 N N . ASP B 1 164 ? 2.875 -21.781 -0.181 1 93.88 164 ASP B N 1
ATOM 3689 C CA . ASP B 1 164 ? 2.537 -22.016 -1.582 1 93.88 164 ASP B CA 1
ATOM 3690 C C . ASP B 1 164 ? 3.609 -21.438 -2.506 1 93.88 164 ASP B C 1
ATOM 3692 O O . ASP B 1 164 ? 3.629 -20.234 -2.773 1 93.88 164 ASP B O 1
ATOM 3696 N N . GLU B 1 165 ? 4.383 -22.266 -3.117 1 90.69 165 GLU B N 1
ATOM 3697 C CA . GLU B 1 165 ? 5.535 -21.875 -3.918 1 90.69 165 GLU B CA 1
ATOM 3698 C C . GLU B 1 165 ? 5.102 -21.281 -5.254 1 90.69 165 GLU B C 1
ATOM 3700 O O . GLU B 1 165 ? 5.902 -20.656 -5.953 1 90.69 165 GLU B O 1
ATOM 3705 N N . THR B 1 166 ? 3.871 -21.469 -5.586 1 89.94 166 THR B N 1
ATOM 3706 C CA . THR B 1 166 ? 3.389 -20.984 -6.875 1 89.94 166 THR B CA 1
ATOM 3707 C C . THR B 1 166 ? 3.012 -19.516 -6.789 1 89.94 166 THR B C 1
ATOM 3709 O O . THR B 1 166 ? 2.771 -18.875 -7.809 1 89.94 166 THR B O 1
ATOM 3712 N N . ILE B 1 167 ? 3.012 -18.969 -5.57 1 94.06 167 ILE B N 1
ATOM 3713 C CA . ILE B 1 167 ? 2.613 -17.578 -5.344 1 94.06 167 ILE B CA 1
ATOM 3714 C C . ILE B 1 167 ? 3.852 -16.719 -5.098 1 94.06 167 ILE B C 1
ATOM 3716 O O . ILE B 1 167 ? 4.629 -17 -4.18 1 94.06 167 ILE B O 1
ATOM 3720 N N . SER B 1 168 ? 4.004 -15.719 -5.961 1 93.56 168 SER B N 1
ATOM 3721 C CA . SER B 1 168 ? 5.195 -14.891 -5.832 1 93.56 168 SER B CA 1
ATOM 3722 C C . SER B 1 168 ? 4.871 -13.555 -5.172 1 93.56 168 SER B C 1
ATOM 3724 O O . SER B 1 168 ? 5.762 -12.883 -4.645 1 93.56 168 SER B O 1
ATOM 3726 N N . ASN B 1 169 ? 3.615 -13.148 -5.277 1 97.31 169 ASN B N 1
ATOM 3727 C CA . ASN B 1 169 ? 3.217 -11.891 -4.645 1 97.31 169 ASN B CA 1
ATOM 3728 C C . ASN B 1 169 ? 3.068 -12.055 -3.133 1 97.31 169 ASN B C 1
ATOM 3730 O O . ASN B 1 169 ? 3.008 -13.18 -2.627 1 97.31 169 ASN B O 1
ATOM 3734 N N . MET B 1 170 ? 3.014 -10.953 -2.406 1 98.56 170 MET B N 1
ATOM 3735 C CA . MET B 1 170 ? 2.725 -11 -0.975 1 98.56 170 MET B CA 1
ATOM 3736 C C . MET B 1 170 ? 1.27 -11.391 -0.727 1 98.56 170 MET B C 1
ATOM 3738 O O . MET B 1 170 ? 0.378 -10.977 -1.471 1 98.56 170 MET B O 1
ATOM 3742 N N . VAL B 1 171 ? 1.082 -12.125 0.293 1 98.56 171 VAL B N 1
ATOM 3743 C CA . VAL B 1 171 ? -0.249 -12.531 0.735 1 98.56 171 VAL B CA 1
ATOM 3744 C C . VAL B 1 171 ? -0.441 -12.156 2.203 1 98.56 171 VAL B C 1
ATOM 3746 O O . VAL B 1 171 ? 0.497 -12.242 3 1 98.56 171 VAL B O 1
ATOM 3749 N N . VAL B 1 172 ? -1.653 -11.703 2.533 1 98.69 172 VAL B N 1
ATOM 3750 C CA . VAL B 1 172 ? -1.949 -11.344 3.914 1 98.69 172 VAL B CA 1
ATOM 3751 C C . VAL B 1 172 ? -2.969 -12.32 4.5 1 98.69 172 VAL B C 1
ATOM 3753 O O . VAL B 1 172 ? -4.012 -12.57 3.893 1 98.69 172 VAL B O 1
ATOM 3756 N N . ASP B 1 173 ? -2.596 -12.914 5.547 1 97.88 173 ASP B N 1
ATOM 3757 C CA . ASP B 1 173 ? -3.455 -13.812 6.316 1 97.88 173 ASP B CA 1
ATOM 3758 C C . ASP B 1 173 ? -3.723 -13.25 7.711 1 97.88 173 ASP B C 1
ATOM 3760 O O . ASP B 1 173 ? -2.814 -13.172 8.539 1 97.88 173 ASP B O 1
ATOM 3764 N N . PHE B 1 174 ? -5.086 -12.906 7.984 1 97.62 174 PHE B N 1
ATOM 3765 C CA . PHE B 1 174 ? -5.309 -12.227 9.258 1 97.62 174 PHE B CA 1
ATOM 3766 C C . PHE B 1 174 ? -6.605 -12.711 9.906 1 97.62 174 PHE B C 1
ATOM 3768 O O . PHE B 1 174 ? -6.801 -12.547 11.109 1 97.62 174 PHE B O 1
ATOM 3775 N N . GLU B 1 175 ? -7.539 -13.281 9.227 1 94.81 175 GLU B N 1
ATOM 3776 C CA . GLU B 1 175 ? -8.906 -13.523 9.664 1 94.81 175 GLU B CA 1
ATOM 3777 C C . GLU B 1 175 ? -8.938 -14.445 10.883 1 94.81 175 GLU B C 1
ATOM 3779 O O . GLU B 1 175 ? -9.781 -14.281 11.773 1 94.81 175 GLU B O 1
ATOM 3784 N N . SER B 1 176 ? -8.062 -15.43 10.922 1 93.56 176 SER B N 1
ATOM 3785 C CA . SER B 1 176 ? -8.086 -16.375 12.031 1 93.56 176 SER B CA 1
ATOM 3786 C C . SER B 1 176 ? -6.734 -16.438 12.734 1 93.56 176 SER B C 1
ATOM 3788 O O . SER B 1 176 ? -6.414 -17.438 13.383 1 93.56 176 SER B O 1
ATOM 3790 N N . GLN B 1 177 ? -5.957 -15.422 12.602 1 93.81 177 GLN B N 1
ATOM 3791 C CA . GLN B 1 177 ? -4.613 -15.391 13.172 1 93.81 177 GLN B CA 1
ATOM 3792 C C . GLN B 1 177 ? -4.508 -14.344 14.281 1 93.81 177 GLN B C 1
ATOM 3794 O O . GLN B 1 177 ? -5.191 -13.32 14.234 1 93.81 177 GLN B O 1
ATOM 3799 N N . PRO B 1 178 ? -3.701 -14.625 15.273 1 96.38 178 PRO B N 1
ATOM 3800 C CA . PRO B 1 178 ? -3.508 -13.617 16.312 1 96.38 178 PRO B CA 1
ATOM 3801 C C . PRO B 1 178 ? -2.82 -12.359 15.805 1 96.38 178 PRO B C 1
ATOM 3803 O O . PRO B 1 178 ? -3.01 -11.273 16.359 1 96.38 178 PRO B O 1
ATOM 3806 N N . LYS B 1 179 ? -2.023 -12.523 14.766 1 97.69 179 LYS B N 1
ATOM 3807 C CA . LYS B 1 179 ? -1.331 -11.406 14.133 1 97.69 179 LYS B CA 1
ATOM 3808 C C . LYS B 1 179 ? -1.65 -11.336 12.641 1 97.69 179 LYS B C 1
ATOM 3810 O O . LYS B 1 179 ? -2.111 -12.312 12.055 1 97.69 179 LYS B O 1
ATOM 3815 N N . ILE B 1 180 ? -1.509 -10.156 12.102 1 98.5 180 ILE B N 1
ATOM 3816 C CA . ILE B 1 180 ? -1.569 -10 10.648 1 98.5 180 ILE B CA 1
ATOM 3817 C C . ILE B 1 180 ? -0.326 -10.617 10.016 1 98.5 180 ILE B C 1
ATOM 3819 O O . ILE B 1 180 ? 0.769 -10.062 10.109 1 98.5 180 ILE B O 1
ATOM 3823 N N . ARG B 1 181 ? -0.484 -11.703 9.375 1 98.38 181 ARG B N 1
ATOM 3824 C CA . ARG B 1 181 ? 0.648 -12.391 8.758 1 98.38 181 ARG B CA 1
ATOM 3825 C C . ARG B 1 181 ? 0.846 -11.93 7.316 1 98.38 181 ARG B C 1
ATOM 3827 O O . ARG B 1 181 ? -0.066 -12.039 6.496 1 98.38 181 ARG B O 1
ATOM 3834 N N . ILE B 1 182 ? 1.978 -11.398 7.055 1 98.69 182 ILE B N 1
ATOM 3835 C CA . ILE B 1 182 ? 2.385 -11.062 5.695 1 98.69 182 ILE B CA 1
ATOM 3836 C C . ILE B 1 182 ? 3.299 -12.156 5.145 1 98.69 182 ILE B C 1
ATOM 3838 O O . ILE B 1 182 ? 4.434 -12.312 5.602 1 98.69 182 ILE B O 1
ATOM 3842 N N . LEU B 1 183 ? 2.84 -12.859 4.188 1 98.81 183 LEU B N 1
ATOM 3843 C CA . LEU B 1 183 ? 3.529 -14.047 3.686 1 98.81 183 LEU B CA 1
ATOM 3844 C C . LEU B 1 183 ? 4.289 -13.727 2.402 1 98.81 183 LEU B C 1
ATOM 3846 O O . LEU B 1 183 ? 3.723 -13.172 1.461 1 98.81 183 LEU B O 1
ATOM 3850 N N . LEU B 1 184 ? 5.523 -14.07 2.422 1 98.56 184 LEU B N 1
ATOM 3851 C CA . LEU B 1 184 ? 6.422 -13.828 1.3 1 98.56 184 LEU B CA 1
ATOM 3852 C C . LEU B 1 184 ? 6.914 -15.141 0.703 1 98.56 184 LEU B C 1
ATOM 3854 O O . LEU B 1 184 ? 6.863 -16.188 1.36 1 98.56 184 LEU B O 1
ATOM 3858 N N . SER B 1 185 ? 7.328 -15.078 -0.589 1 97.38 185 SER B N 1
ATOM 3859 C CA . SER B 1 185 ? 8.023 -16.219 -1.168 1 97.38 185 SER B CA 1
ATOM 3860 C C . SER B 1 185 ? 9.312 -16.531 -0.414 1 97.38 185 SER B C 1
ATOM 3862 O O . SER B 1 185 ? 9.828 -15.68 0.311 1 97.38 185 SER B O 1
ATOM 3864 N N . ALA B 1 186 ? 9.859 -17.672 -0.61 1 97.06 186 ALA B N 1
ATOM 3865 C CA . ALA B 1 186 ? 11.078 -18.078 0.085 1 97.06 186 ALA B CA 1
ATOM 3866 C C . ALA B 1 186 ? 12.234 -17.125 -0.228 1 97.06 186 ALA B C 1
ATOM 3868 O O . ALA B 1 186 ? 12.969 -16.703 0.673 1 97.06 186 ALA B O 1
ATOM 3869 N N . LYS B 1 187 ? 12.328 -16.828 -1.421 1 96.44 187 LYS B N 1
ATOM 3870 C CA . LYS B 1 187 ? 13.398 -15.93 -1.848 1 96.44 187 LYS B CA 1
ATOM 3871 C C . LYS B 1 187 ? 13.242 -14.547 -1.214 1 96.44 187 LYS B C 1
ATOM 3873 O O . LYS B 1 187 ? 14.195 -13.992 -0.666 1 96.44 187 LYS B O 1
ATOM 3878 N N . ASP B 1 188 ? 12.102 -14.023 -1.277 1 97.81 188 ASP B N 1
ATOM 3879 C CA . ASP B 1 188 ? 11.828 -12.688 -0.74 1 97.81 188 ASP B CA 1
ATOM 3880 C C . ASP B 1 188 ? 12.008 -12.664 0.775 1 97.81 188 ASP B C 1
ATOM 3882 O O . ASP B 1 188 ? 12.523 -11.688 1.326 1 97.81 188 ASP B O 1
ATOM 3886 N N . LEU B 1 189 ? 11.531 -13.711 1.391 1 98.12 189 LEU B N 1
ATOM 3887 C CA . LEU B 1 189 ? 11.672 -13.781 2.842 1 98.12 189 LEU B CA 1
ATOM 3888 C C . LEU B 1 189 ? 13.148 -13.789 3.242 1 98.12 189 LEU B C 1
ATOM 3890 O O . LEU B 1 189 ? 13.531 -13.148 4.219 1 98.12 189 LEU B O 1
ATOM 3894 N N . SER B 1 190 ? 13.922 -14.547 2.521 1 97.19 190 SER B N 1
ATOM 3895 C CA . SER B 1 190 ? 15.359 -14.578 2.783 1 97.19 190 SER B CA 1
ATOM 3896 C C . SER B 1 190 ? 15.961 -13.18 2.672 1 97.19 190 SER B C 1
ATOM 3898 O O . SER B 1 190 ? 16.766 -12.773 3.521 1 97.19 190 SER B O 1
ATOM 3900 N N . CYS B 1 191 ? 15.594 -12.453 1.678 1 96.31 191 CYS B N 1
ATOM 3901 C CA . CYS B 1 191 ? 16.047 -11.078 1.511 1 96.31 191 CYS B CA 1
ATOM 3902 C C . CYS B 1 191 ? 15.602 -10.211 2.674 1 96.31 191 CYS B C 1
ATOM 3904 O O . CYS B 1 191 ? 16.406 -9.469 3.248 1 96.31 191 CYS B O 1
ATOM 3906 N N . TYR B 1 192 ? 14.391 -10.352 3.035 1 96.94 192 TYR B N 1
ATOM 3907 C CA . TYR B 1 192 ? 13.805 -9.555 4.109 1 96.94 192 TYR B CA 1
ATOM 3908 C C . TYR B 1 192 ? 14.547 -9.781 5.422 1 96.94 192 TYR B C 1
ATOM 3910 O O . TYR B 1 192 ? 14.891 -8.828 6.117 1 96.94 192 TYR B O 1
ATOM 3918 N N . ILE B 1 193 ? 14.758 -11.039 5.742 1 95.25 193 ILE B N 1
ATOM 3919 C CA . ILE B 1 193 ? 15.398 -11.406 7 1 95.25 193 ILE B CA 1
ATOM 3920 C C . ILE B 1 193 ? 16.797 -10.797 7.062 1 95.25 193 ILE B C 1
ATOM 3922 O O . ILE B 1 193 ? 17.234 -10.32 8.117 1 95.25 193 ILE B O 1
ATOM 3926 N N . ASN B 1 194 ? 17.422 -10.688 5.969 1 92.81 194 ASN B N 1
ATOM 3927 C CA . ASN B 1 194 ? 18.781 -10.172 5.914 1 92.81 194 ASN B CA 1
ATOM 3928 C C . ASN B 1 194 ? 18.812 -8.656 6.07 1 92.81 194 ASN B C 1
ATOM 3930 O O . ASN B 1 194 ? 19.844 -8.086 6.438 1 92.81 194 ASN B O 1
ATOM 3934 N N . MET B 1 195 ? 17.625 -8.07 5.848 1 93.62 195 MET B N 1
ATOM 3935 C CA . MET B 1 195 ? 17.641 -6.613 5.777 1 93.62 195 MET B CA 1
ATOM 3936 C C . MET B 1 195 ? 16.844 -6.012 6.934 1 93.62 195 MET B C 1
ATOM 3938 O O . MET B 1 195 ? 17.016 -4.832 7.254 1 93.62 195 MET B O 1
ATOM 3942 N N . LYS B 1 196 ? 16.016 -6.715 7.574 1 90.06 196 LYS B N 1
ATOM 3943 C CA . LYS B 1 196 ? 15 -6.199 8.484 1 90.06 196 LYS B CA 1
ATOM 3944 C C . LYS B 1 196 ? 15.633 -5.445 9.648 1 90.06 196 LYS B C 1
ATOM 3946 O O . LYS B 1 196 ? 15.008 -4.555 10.234 1 90.06 196 LYS B O 1
ATOM 3951 N N . ASN B 1 197 ? 16.891 -5.73 9.984 1 89.44 197 ASN B N 1
ATOM 3952 C CA . ASN B 1 197 ? 17.531 -5.102 11.141 1 89.44 197 ASN B CA 1
ATOM 3953 C C . ASN B 1 197 ? 18.422 -3.934 10.719 1 89.44 197 ASN B C 1
ATOM 3955 O O . ASN B 1 197 ? 19.047 -3.297 11.555 1 89.44 197 ASN B O 1
ATOM 3959 N N . THR B 1 198 ? 18.484 -3.643 9.43 1 90 198 THR B N 1
ATOM 3960 C CA . THR B 1 198 ? 19.203 -2.475 8.938 1 90 198 THR B CA 1
ATOM 3961 C C . THR B 1 198 ? 18.344 -1.215 9.078 1 90 198 THR B C 1
ATOM 3963 O O . THR B 1 198 ? 17.312 -1.079 8.422 1 90 198 THR B O 1
ATOM 3966 N N . PRO B 1 199 ? 18.766 -0.278 9.844 1 89.62 199 PRO B N 1
ATOM 3967 C CA . PRO B 1 199 ? 17.953 0.887 10.172 1 89.62 199 PRO B CA 1
ATOM 3968 C C . PRO B 1 199 ? 17.531 1.68 8.938 1 89.62 199 PRO B C 1
ATOM 3970 O O . PRO B 1 199 ? 16.375 2.096 8.828 1 89.62 199 PRO B O 1
ATOM 3973 N N . GLU B 1 200 ? 18.422 1.814 7.965 1 89.06 200 GLU B N 1
ATOM 3974 C CA . GLU B 1 200 ? 18.156 2.629 6.781 1 89.06 200 GLU B CA 1
ATOM 3975 C C . GLU B 1 200 ? 17.141 1.964 5.863 1 89.06 200 GLU B C 1
ATOM 3977 O O . GLU B 1 200 ? 16.578 2.613 4.98 1 89.06 200 GLU B O 1
ATOM 3982 N N . LEU B 1 201 ? 16.938 0.679 6.133 1 94.56 201 LEU B N 1
ATOM 3983 C CA . LEU B 1 201 ? 16.062 -0.051 5.23 1 94.56 201 LEU B CA 1
ATOM 3984 C C . LEU B 1 201 ? 14.688 -0.257 5.863 1 94.56 201 LEU B C 1
ATOM 3986 O O . LEU B 1 201 ? 13.727 -0.611 5.176 1 94.56 201 LEU B O 1
ATOM 3990 N N . LYS B 1 202 ? 14.555 0.037 7.125 1 94.56 202 LYS B N 1
ATOM 3991 C CA . LYS B 1 202 ? 13.32 -0.21 7.867 1 94.56 202 LYS B CA 1
ATOM 3992 C C . LYS B 1 202 ? 12.164 0.606 7.305 1 94.56 202 LYS B C 1
ATOM 3994 O O . LYS B 1 202 ? 11.07 0.078 7.094 1 94.56 202 LYS B O 1
ATOM 3999 N N . SER B 1 203 ? 12.422 1.894 7.098 1 96.62 203 SER B N 1
ATOM 4000 C CA . SER B 1 203 ? 11.375 2.768 6.582 1 96.62 203 SER B CA 1
ATOM 4001 C C . SER B 1 203 ? 10.914 2.324 5.195 1 96.62 203 SER B C 1
ATOM 4003 O O . SER B 1 203 ? 9.727 2.391 4.883 1 96.62 203 SER B O 1
ATOM 4005 N N . ILE B 1 204 ? 11.836 1.831 4.406 1 97.12 204 ILE B N 1
ATOM 4006 C CA . ILE B 1 204 ? 11.547 1.376 3.051 1 97.12 204 ILE B CA 1
ATOM 4007 C C . ILE B 1 204 ? 10.711 0.102 3.102 1 97.12 204 ILE B C 1
ATOM 4009 O O . ILE B 1 204 ? 9.68 0.004 2.434 1 97.12 204 ILE B O 1
ATOM 4013 N N . LEU B 1 205 ? 11.141 -0.831 3.951 1 97.44 205 LEU B N 1
ATOM 4014 C CA . LEU B 1 205 ? 10.43 -2.096 4.102 1 97.44 205 LEU B CA 1
ATOM 4015 C C . LEU B 1 205 ? 9.031 -1.867 4.668 1 97.44 205 LEU B C 1
ATOM 4017 O O . LEU B 1 205 ? 8.062 -2.469 4.199 1 97.44 205 LEU B O 1
ATOM 4021 N N . ASN B 1 206 ? 8.906 -1.023 5.625 1 97.81 206 ASN B N 1
ATOM 4022 C CA . ASN B 1 206 ? 7.594 -0.709 6.191 1 97.81 206 ASN B CA 1
ATOM 4023 C C . ASN B 1 206 ? 6.672 -0.084 5.148 1 97.81 206 ASN B C 1
ATOM 4025 O O . ASN B 1 206 ? 5.488 -0.417 5.082 1 97.81 206 ASN B O 1
ATOM 4029 N N . SER B 1 207 ? 7.199 0.81 4.309 1 98.25 207 SER B N 1
ATOM 4030 C CA . SER B 1 207 ? 6.406 1.494 3.293 1 98.25 207 SER B CA 1
ATOM 4031 C C . SER B 1 207 ? 5.945 0.527 2.207 1 98.25 207 SER B C 1
ATOM 4033 O O . SER B 1 207 ? 4.812 0.617 1.729 1 98.25 207 SER B O 1
ATOM 4035 N N . ALA B 1 208 ? 6.824 -0.436 1.869 1 98.31 208 ALA B N 1
ATOM 4036 C CA . ALA B 1 208 ? 6.566 -1.294 0.715 1 98.31 208 ALA B CA 1
ATOM 4037 C C . ALA B 1 208 ? 5.82 -2.559 1.129 1 98.31 208 ALA B C 1
ATOM 4039 O O . ALA B 1 208 ? 5.148 -3.188 0.307 1 98.31 208 ALA B O 1
ATOM 4040 N N . VAL B 1 209 ? 5.91 -2.957 2.387 1 98.44 209 VAL B N 1
ATOM 4041 C CA . VAL B 1 209 ? 5.395 -4.258 2.805 1 98.44 209 VAL B CA 1
ATOM 4042 C C . VAL B 1 209 ? 4.277 -4.066 3.824 1 98.44 209 VAL B C 1
ATOM 4044 O O . VAL B 1 209 ? 3.145 -4.508 3.604 1 98.44 209 VAL B O 1
ATOM 4047 N N . VAL B 1 210 ? 4.523 -3.281 4.836 1 98.44 210 VAL B N 1
ATOM 4048 C CA . VAL B 1 210 ? 3.623 -3.258 5.984 1 98.44 210 VAL B CA 1
ATOM 4049 C C . VAL B 1 210 ? 2.457 -2.312 5.707 1 98.44 210 VAL B C 1
ATOM 4051 O O . VAL B 1 210 ? 1.305 -2.631 6.016 1 98.44 210 VAL B O 1
ATOM 4054 N N . VAL B 1 211 ? 2.723 -1.145 5.098 1 98.69 211 VAL B N 1
ATOM 4055 C CA . VAL B 1 211 ? 1.684 -0.149 4.852 1 98.69 211 VAL B CA 1
ATOM 4056 C C . VAL B 1 211 ? 0.609 -0.739 3.941 1 98.69 211 VAL B C 1
ATOM 4058 O O . VAL B 1 211 ? -0.576 -0.727 4.281 1 98.69 211 VAL B O 1
ATOM 4061 N N . PRO B 1 212 ? 0.99 -1.347 2.807 1 98.62 212 PRO B N 1
ATOM 4062 C CA . PRO B 1 212 ? -0.069 -1.918 1.971 1 98.62 212 PRO B CA 1
ATOM 4063 C C . PRO B 1 212 ? -0.798 -3.074 2.652 1 98.62 212 PRO B C 1
ATOM 4065 O O . PRO B 1 212 ? -1.997 -3.268 2.432 1 98.62 212 PRO B O 1
ATOM 4068 N N . ALA B 1 213 ? -0.116 -3.867 3.451 1 98.62 213 ALA B N 1
ATOM 4069 C CA . ALA B 1 213 ? -0.771 -4.945 4.184 1 98.62 213 ALA B CA 1
ATOM 4070 C C . ALA B 1 213 ? -1.819 -4.398 5.148 1 98.62 213 ALA B C 1
ATOM 4072 O O . ALA B 1 213 ? -2.947 -4.895 5.199 1 98.62 213 ALA B O 1
ATOM 4073 N N . LEU B 1 214 ? -1.42 -3.377 5.914 1 98.62 214 LEU B N 1
ATOM 4074 C CA . LEU B 1 214 ? -2.367 -2.758 6.836 1 98.62 214 LEU B CA 1
ATOM 4075 C C . LEU B 1 214 ? -3.539 -2.145 6.078 1 98.62 214 LEU B C 1
ATOM 4077 O O . LEU B 1 214 ? -4.688 -2.246 6.516 1 98.62 214 LEU B O 1
ATOM 4081 N N . MET B 1 215 ? -3.248 -1.439 5.004 1 98.5 215 MET B N 1
ATOM 4082 C CA . MET B 1 215 ? -4.293 -0.867 4.16 1 98.5 215 MET B CA 1
ATOM 4083 C C . MET B 1 215 ? -5.316 -1.927 3.77 1 98.5 215 MET B C 1
ATOM 4085 O O . MET B 1 215 ? -6.523 -1.675 3.807 1 98.5 215 MET B O 1
ATOM 4089 N N . TYR B 1 216 ? -4.828 -3.084 3.361 1 98.38 216 TYR B N 1
ATOM 4090 C CA . TYR B 1 216 ? -5.707 -4.176 2.959 1 98.38 216 TYR B CA 1
ATOM 4091 C C . TYR B 1 216 ? -6.598 -4.613 4.113 1 98.38 216 TYR B C 1
ATOM 4093 O O . TYR B 1 216 ? -7.812 -4.75 3.951 1 98.38 216 TYR B O 1
ATOM 4101 N N . VAL B 1 217 ? -6.012 -4.848 5.27 1 98.25 217 VAL B N 1
ATOM 4102 C CA . VAL B 1 217 ? -6.754 -5.293 6.441 1 98.25 217 VAL B CA 1
ATOM 4103 C C . VAL B 1 217 ? -7.816 -4.262 6.809 1 98.25 217 VAL B C 1
ATOM 4105 O O . VAL B 1 217 ? -8.969 -4.613 7.078 1 98.25 217 VAL B O 1
ATOM 4108 N N . LEU B 1 218 ? -7.441 -2.945 6.793 1 97.88 218 LEU B N 1
ATOM 4109 C CA . LEU B 1 218 ? -8.391 -1.882 7.105 1 97.88 218 LEU B CA 1
ATOM 4110 C C . LEU B 1 218 ? -9.531 -1.858 6.098 1 97.88 218 LEU B C 1
ATOM 4112 O O . LEU B 1 218 ? -10.688 -1.619 6.461 1 97.88 218 LEU B O 1
ATOM 4116 N N . SER B 1 219 ? -9.211 -2.084 4.828 1 96.62 219 SER B N 1
ATOM 4117 C CA . SER B 1 219 ? -10.242 -2.133 3.795 1 96.62 219 SER B CA 1
ATOM 4118 C C . SER B 1 219 ? -11.219 -3.279 4.039 1 96.62 219 SER B C 1
ATOM 4120 O O . SER B 1 219 ? -12.422 -3.131 3.834 1 96.62 219 SER B O 1
ATOM 4122 N N . GLU B 1 220 ? -10.695 -4.445 4.441 1 95 220 GLU B N 1
ATOM 4123 C CA . GLU B 1 220 ? -11.539 -5.594 4.754 1 95 220 GLU B CA 1
ATOM 4124 C C . GLU B 1 220 ? -12.414 -5.324 5.98 1 95 220 GLU B C 1
ATOM 4126 O O . GLU B 1 220 ? -13.578 -5.715 6.016 1 95 220 GLU B O 1
ATOM 4131 N N . LEU B 1 221 ? -11.828 -4.66 6.969 1 96.06 221 LEU B N 1
ATOM 4132 C CA . LEU B 1 221 ? -12.586 -4.297 8.164 1 96.06 221 LEU B CA 1
ATOM 4133 C C . LEU B 1 221 ? -13.742 -3.369 7.812 1 96.06 221 LEU B C 1
ATOM 4135 O O . LEU B 1 221 ? -14.844 -3.504 8.359 1 96.06 221 LEU B O 1
ATOM 4139 N N . LYS B 1 222 ? -13.445 -2.426 6.91 1 93.25 222 LYS B N 1
ATOM 4140 C CA . LYS B 1 222 ? -14.453 -1.463 6.48 1 93.25 222 LYS B CA 1
ATOM 4141 C C . LYS B 1 222 ? -15.672 -2.17 5.883 1 93.25 222 LYS B C 1
ATOM 4143 O O . LYS B 1 222 ? -16.797 -1.675 5.98 1 93.25 222 LYS B O 1
ATOM 4148 N N . GLN B 1 223 ? -15.469 -3.334 5.312 1 89.31 223 GLN B N 1
ATOM 4149 C CA . GLN B 1 223 ? -16.531 -4.086 4.648 1 89.31 223 GLN B CA 1
ATOM 4150 C C . GLN B 1 223 ? -17.203 -5.051 5.617 1 89.31 223 GLN B C 1
ATOM 4152 O O . GLN B 1 223 ? -18.25 -5.629 5.301 1 89.31 223 GLN B O 1
ATOM 4157 N N . CYS B 1 224 ? -16.609 -5.176 6.785 1 91 224 CYS B N 1
ATOM 4158 C CA . CYS B 1 224 ? -17.141 -6.113 7.773 1 91 224 CYS B CA 1
ATOM 4159 C C . CYS B 1 224 ? -18.297 -5.492 8.547 1 91 224 CYS B C 1
ATOM 4161 O O . CYS B 1 224 ? -18.172 -4.391 9.078 1 91 224 CYS B O 1
ATOM 4163 N N . GLU B 1 225 ? -19.422 -6.113 8.625 1 87.88 225 GLU B N 1
ATOM 4164 C CA . GLU B 1 225 ? -20.594 -5.59 9.305 1 87.88 225 GLU B CA 1
ATOM 4165 C C . GLU B 1 225 ? -20.406 -5.539 10.812 1 87.88 225 GLU B C 1
ATOM 4167 O O . GLU B 1 225 ? -20.75 -4.551 11.461 1 87.88 225 GLU B O 1
ATOM 4172 N N . ASP B 1 226 ? -19.875 -6.617 11.391 1 93.25 226 ASP B N 1
ATOM 4173 C CA . ASP B 1 226 ? -19.625 -6.684 12.828 1 93.25 226 ASP B CA 1
ATOM 4174 C C . ASP B 1 226 ? -18.188 -7.098 13.117 1 93.25 226 ASP B C 1
ATOM 4176 O O . ASP B 1 226 ? -17.922 -8.266 13.406 1 93.25 226 ASP B O 1
ATOM 4180 N N . MET B 1 227 ? -17.359 -6.113 13.258 1 94 227 MET B N 1
ATOM 4181 C CA . MET B 1 227 ? -15.938 -6.34 13.43 1 94 227 MET B CA 1
ATOM 4182 C C . MET B 1 227 ? -15.648 -6.996 14.781 1 94 227 MET B C 1
ATOM 4184 O O . MET B 1 227 ? -14.773 -7.855 14.883 1 94 227 MET B O 1
ATOM 4188 N N . GLU B 1 228 ? -16.391 -6.602 15.812 1 94.38 228 GLU B N 1
ATOM 4189 C CA . GLU B 1 228 ? -16.141 -7.105 17.156 1 94.38 228 GLU B CA 1
ATOM 4190 C C . GLU B 1 228 ? -16.422 -8.602 17.25 1 94.38 228 GLU B C 1
ATOM 4192 O O . GLU B 1 228 ? -15.672 -9.344 17.891 1 94.38 228 GLU B O 1
ATOM 4197 N N . THR B 1 229 ? -17.469 -9.008 16.609 1 95.25 229 THR B N 1
ATOM 4198 C CA . THR B 1 229 ? -17.828 -10.422 16.609 1 95.25 229 THR B CA 1
ATOM 4199 C C . THR B 1 229 ? -16.828 -11.219 15.758 1 95.25 229 THR B C 1
ATOM 4201 O O . THR B 1 229 ? -16.438 -12.32 16.141 1 95.25 229 THR B O 1
ATOM 4204 N N . ALA B 1 230 ? -16.422 -10.656 14.641 1 95.56 230 ALA B N 1
ATOM 4205 C CA . ALA B 1 230 ? -15.562 -11.367 13.695 1 95.56 230 ALA B CA 1
ATOM 4206 C C . ALA B 1 230 ? -14.125 -11.43 14.188 1 95.56 230 ALA B C 1
ATOM 4208 O O . ALA B 1 230 ? -13.461 -12.461 14.047 1 95.56 230 ALA B O 1
ATOM 4209 N N . PHE B 1 231 ? -13.656 -10.281 14.852 1 96.81 231 PHE B N 1
ATOM 4210 C CA . PHE B 1 231 ? -12.219 -10.195 15.086 1 96.81 231 PHE B CA 1
ATOM 4211 C C . PHE B 1 231 ? -11.922 -9.789 16.516 1 96.81 231 PHE B C 1
ATOM 4213 O O . PHE B 1 231 ? -10.766 -9.727 16.938 1 96.81 231 PHE B O 1
ATOM 4220 N N . GLY B 1 232 ? -12.867 -9.531 17.375 1 95.69 232 GLY B N 1
ATOM 4221 C CA . GLY B 1 232 ? -12.742 -8.914 18.688 1 95.69 232 GLY B CA 1
ATOM 4222 C C . GLY B 1 232 ? -11.82 -9.672 19.625 1 95.69 232 GLY B C 1
ATOM 4223 O O . GLY B 1 232 ? -11.305 -9.109 20.594 1 95.69 232 GLY B O 1
ATOM 4224 N N . SER B 1 233 ? -11.57 -10.945 19.422 1 95.75 233 SER B N 1
ATOM 4225 C CA . SER B 1 233 ? -10.734 -11.758 20.297 1 95.75 233 SER B CA 1
ATOM 4226 C C . SER B 1 233 ? -9.305 -11.844 19.781 1 95.75 233 SER B C 1
ATOM 4228 O O . SER B 1 233 ? -8.43 -12.414 20.438 1 95.75 233 SER B O 1
ATOM 4230 N N . LEU B 1 234 ? -9.047 -11.344 18.594 1 96.81 234 LEU B N 1
ATOM 4231 C CA . LEU B 1 234 ? -7.73 -11.453 17.984 1 96.81 234 LEU B CA 1
ATOM 4232 C C . LEU B 1 234 ? -6.828 -10.305 18.406 1 96.81 234 LEU B C 1
ATOM 4234 O O . LEU B 1 234 ? -7.262 -9.156 18.453 1 96.81 234 LEU B O 1
ATOM 4238 N N . SER B 1 235 ? -5.586 -10.594 18.672 1 97.06 235 SER B N 1
ATOM 4239 C CA . SER B 1 235 ? -4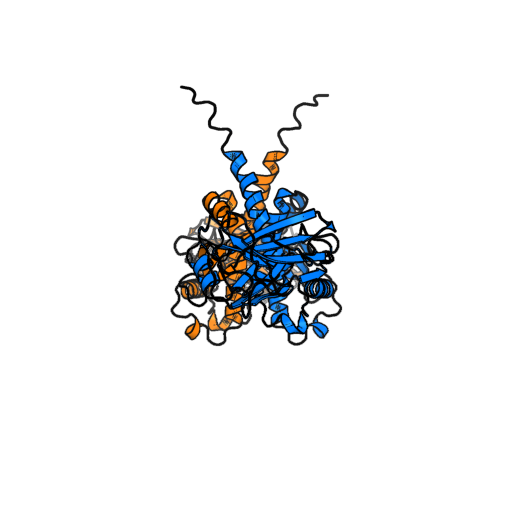.637 -9.633 19.219 1 97.06 235 SER B CA 1
ATOM 4240 C C . SER B 1 235 ? -4.379 -8.492 18.25 1 97.06 235 SER B C 1
ATOM 4242 O O . SER B 1 235 ? -4.258 -7.336 18.656 1 97.06 235 SER B O 1
ATOM 4244 N N . TRP B 1 236 ? -4.27 -8.836 16.984 1 97.88 236 TRP B N 1
ATOM 4245 C CA . TRP B 1 236 ? -3.979 -7.777 16.016 1 97.88 236 TRP B CA 1
ATOM 4246 C C . TRP B 1 236 ? -5.105 -6.75 15.984 1 97.88 236 TRP B C 1
ATOM 4248 O O . TRP B 1 236 ? -4.852 -5.547 15.875 1 97.88 236 TRP B O 1
ATOM 4258 N N . TYR B 1 237 ? -6.352 -7.18 16.109 1 97.75 237 TYR B N 1
ATOM 4259 C CA . TYR B 1 237 ? -7.504 -6.289 16.078 1 97.75 237 TYR B CA 1
ATOM 4260 C C . TYR B 1 237 ? -7.516 -5.371 17.297 1 97.75 237 TYR B C 1
ATOM 4262 O O . TYR B 1 237 ? -7.754 -4.168 17.156 1 97.75 237 TYR B O 1
ATOM 4270 N N . LEU B 1 238 ? -7.211 -5.945 18.391 1 96.94 238 LEU B N 1
ATOM 4271 C CA . LEU B 1 238 ? -7.164 -5.172 19.625 1 96.94 238 LEU B CA 1
ATOM 4272 C C . LEU B 1 238 ? -6.078 -4.105 19.547 1 96.94 238 LEU B C 1
ATOM 4274 O O . LEU B 1 238 ? -6.277 -2.979 20.016 1 96.94 238 LEU B O 1
ATOM 4278 N N . SER B 1 239 ? -4.98 -4.457 18.984 1 96.69 239 SER B N 1
ATOM 4279 C CA . SER B 1 239 ? -3.885 -3.51 18.828 1 96.69 239 SER B CA 1
ATOM 4280 C C . SER B 1 239 ? -4.277 -2.35 17.922 1 96.69 239 SER B C 1
ATOM 4282 O O . SER B 1 239 ? -3.996 -1.19 18.219 1 96.69 239 SER B O 1
ATOM 4284 N N . ILE B 1 240 ? -4.906 -2.639 16.797 1 97.06 240 ILE B N 1
ATOM 4285 C CA . ILE B 1 240 ? -5.332 -1.623 15.844 1 97.06 240 ILE B CA 1
ATOM 4286 C C . ILE B 1 240 ? -6.395 -0.729 16.484 1 97.06 240 ILE B C 1
ATOM 4288 O O . ILE B 1 240 ? -6.332 0.497 16.359 1 97.06 240 ILE B O 1
ATOM 4292 N N . LYS B 1 241 ? -7.344 -1.387 17.156 1 96.75 241 LYS B N 1
ATOM 4293 C CA . LYS B 1 241 ? -8.414 -0.669 17.844 1 96.75 241 LYS B CA 1
ATOM 4294 C C . LYS B 1 241 ? -7.848 0.3 18.875 1 96.75 241 LYS B C 1
ATOM 4296 O O . LYS B 1 241 ? -8.25 1.465 18.922 1 96.75 241 LYS B O 1
ATOM 4301 N N . GLU B 1 242 ? -6.922 -0.177 19.641 1 95.69 242 GLU B N 1
ATOM 4302 C CA . GLU B 1 242 ? -6.309 0.651 20.672 1 95.69 242 GLU B CA 1
ATOM 4303 C C . GLU B 1 242 ? -5.504 1.795 20.062 1 95.69 242 GLU B C 1
ATOM 4305 O O . GLU B 1 242 ? -5.562 2.93 20.547 1 95.69 242 GLU B O 1
ATOM 4310 N N . SER B 1 243 ? -4.715 1.504 19.078 1 95.56 243 SER B N 1
ATOM 4311 C CA . SER B 1 243 ? -3.939 2.533 18.391 1 95.56 243 SER B CA 1
ATOM 4312 C C . SER B 1 243 ? -4.844 3.613 17.812 1 95.56 243 SER B C 1
ATOM 4314 O O . SER B 1 243 ? -4.551 4.805 17.922 1 95.56 243 SER B O 1
ATOM 4316 N N . TYR B 1 244 ? -5.941 3.184 17.188 1 96.38 244 TYR B N 1
ATOM 4317 C CA . TYR B 1 244 ? -6.898 4.109 16.594 1 96.38 244 TYR B CA 1
ATOM 4318 C C . TYR B 1 244 ? -7.52 5.012 17.656 1 96.38 244 TYR B C 1
ATOM 4320 O O . TYR B 1 244 ? -7.656 6.219 17.438 1 96.38 244 TYR B O 1
ATOM 4328 N N . LEU B 1 245 ? -7.84 4.441 18.766 1 95.44 245 LEU B N 1
ATOM 4329 C CA . LEU B 1 245 ? -8.445 5.172 19.875 1 95.44 245 LEU B CA 1
ATOM 4330 C C . LEU B 1 245 ? -7.445 6.145 20.484 1 95.44 245 LEU B C 1
ATOM 4332 O O . LEU B 1 245 ? -7.762 7.32 20.688 1 95.44 245 LEU B O 1
ATOM 4336 N N . LYS B 1 246 ? -6.293 5.711 20.719 1 93.38 246 LYS B N 1
ATOM 4337 C CA . LYS B 1 246 ? -5.309 6.516 21.438 1 93.38 246 LYS B CA 1
ATOM 4338 C C . LYS B 1 246 ? -4.703 7.582 20.531 1 93.38 246 LYS B C 1
ATOM 4340 O O . LYS B 1 246 ? -4.477 8.711 20.969 1 93.38 246 LYS B O 1
ATOM 4345 N N . ASN B 1 247 ? -4.426 7.207 19.297 1 93.75 247 ASN B N 1
ATOM 4346 C CA . ASN B 1 247 ? -3.688 8.102 18.406 1 93.75 247 ASN B CA 1
ATOM 4347 C C . ASN B 1 247 ? -4.621 9.062 17.688 1 93.75 247 ASN B C 1
ATOM 4349 O O . ASN B 1 247 ? -4.188 10.117 17.219 1 93.75 247 ASN B O 1
ATOM 4353 N N . PHE B 1 248 ? -5.891 8.703 17.578 1 94.06 248 PHE B N 1
ATOM 4354 C CA . PHE B 1 248 ? -6.805 9.523 16.781 1 94.06 248 PHE B CA 1
ATOM 4355 C C . PHE B 1 248 ? -8.023 9.922 17.609 1 94.06 248 PHE B C 1
ATOM 4357 O O . PHE B 1 248 ? -8.836 10.742 17.172 1 94.06 248 PHE B O 1
ATOM 4364 N N . LYS B 1 249 ? -8.172 9.336 18.797 1 92.81 249 LYS B N 1
ATOM 4365 C CA . LYS B 1 249 ? -9.328 9.555 19.656 1 92.81 249 LYS B CA 1
ATOM 4366 C C . LYS B 1 249 ? -10.625 9.203 18.938 1 92.81 249 LYS B C 1
ATOM 4368 O O . LYS B 1 249 ? -11.609 9.945 19.031 1 92.81 249 LYS B O 1
ATOM 4373 N N . LYS B 1 250 ? -10.555 8.109 18.219 1 95.38 250 LYS B N 1
ATOM 4374 C CA . LYS B 1 250 ? -11.695 7.633 17.453 1 95.38 250 LYS B CA 1
ATOM 4375 C C . LYS B 1 250 ? -11.969 6.156 17.719 1 95.38 250 LYS B C 1
ATOM 4377 O O . LYS B 1 250 ? -11.086 5.43 18.172 1 95.38 250 LYS B O 1
ATOM 4382 N N . ASP B 1 251 ? -13.18 5.809 17.531 1 96.44 251 ASP B N 1
ATOM 4383 C CA . ASP B 1 251 ? -13.609 4.418 17.672 1 96.44 251 ASP B CA 1
ATOM 4384 C C . ASP B 1 251 ? -13.68 3.725 16.312 1 96.44 251 ASP B C 1
ATOM 4386 O O . ASP B 1 251 ? -14.484 4.109 15.453 1 96.44 251 ASP B O 1
ATOM 4390 N N . ILE B 1 252 ? -12.953 2.725 16.109 1 96.06 252 ILE B N 1
ATOM 4391 C CA . ILE B 1 252 ? -12.797 2.078 14.812 1 96.06 252 ILE B CA 1
ATOM 4392 C C . ILE B 1 252 ? -14.133 1.517 14.344 1 96.06 252 ILE B C 1
ATOM 4394 O O . ILE B 1 252 ? -14.43 1.496 13.148 1 96.06 252 ILE B O 1
ATOM 4398 N N . THR B 1 253 ? -15.023 1.041 15.266 1 94.88 253 THR B N 1
ATOM 4399 C CA . THR B 1 253 ? -16.297 0.431 14.922 1 94.88 253 THR B CA 1
ATOM 4400 C C . THR B 1 253 ? -17.266 1.479 14.375 1 94.88 253 THR B C 1
ATOM 4402 O O . THR B 1 253 ? -18.203 1.146 13.648 1 94.88 253 THR B O 1
ATOM 4405 N N . VAL B 1 254 ? -17 2.73 14.68 1 94.62 254 VAL B N 1
ATOM 4406 C CA . VAL B 1 254 ? -17.906 3.805 14.305 1 94.62 254 VAL B CA 1
ATOM 4407 C C . VAL B 1 254 ? -17.281 4.66 13.203 1 94.62 254 VAL B C 1
ATOM 4409 O O . VAL B 1 254 ? -17.938 4.973 12.211 1 94.62 254 VAL B O 1
ATOM 4412 N N . ASP B 1 255 ? -16 4.93 13.305 1 95.81 255 ASP B N 1
ATOM 4413 C CA . ASP B 1 255 ? -15.391 6.004 12.531 1 95.81 255 ASP B CA 1
ATOM 4414 C C . ASP B 1 255 ? -14.719 5.457 11.273 1 95.81 255 ASP B C 1
ATOM 4416 O O . ASP B 1 255 ? -14.484 6.195 10.312 1 95.81 255 ASP B O 1
ATOM 4420 N N . LEU B 1 256 ? -14.422 4.152 11.211 1 96.56 256 LEU B N 1
ATOM 4421 C CA . LEU B 1 256 ? -13.633 3.598 10.117 1 96.56 256 LEU B CA 1
ATOM 4422 C C . LEU B 1 256 ? -14.383 3.711 8.797 1 96.56 256 LEU B C 1
ATOM 4424 O O . LEU B 1 256 ? -13.773 3.9 7.746 1 96.56 256 LEU B O 1
ATOM 4428 N N . ALA B 1 257 ? -15.719 3.604 8.82 1 92.69 257 ALA B N 1
ATOM 4429 C CA . ALA B 1 257 ? -16.547 3.611 7.621 1 92.69 257 ALA B CA 1
ATOM 4430 C C . ALA B 1 257 ? -16.297 4.859 6.781 1 92.69 257 ALA B C 1
ATOM 4432 O O . ALA B 1 257 ? -16.391 4.82 5.551 1 92.69 257 ALA B O 1
ATOM 4433 N N . ASN B 1 258 ? -15.914 5.93 7.379 1 92.81 258 ASN B N 1
ATOM 4434 C CA . ASN B 1 258 ? -15.75 7.199 6.68 1 92.81 258 ASN B CA 1
ATOM 4435 C C . ASN B 1 258 ? -14.281 7.539 6.469 1 92.81 258 ASN B C 1
ATOM 4437 O O . ASN B 1 258 ? -13.953 8.609 5.945 1 92.81 258 ASN B O 1
ATOM 4441 N N . GLU B 1 259 ? -13.43 6.633 6.785 1 95.81 259 GLU B N 1
ATOM 4442 C CA . GLU B 1 259 ? -11.992 6.914 6.707 1 95.81 259 GLU B CA 1
ATOM 4443 C C . GLU B 1 259 ? -11.453 6.605 5.316 1 95.81 259 GLU B C 1
ATOM 4445 O O . GLU B 1 259 ? -11.945 5.707 4.633 1 95.81 259 GLU B O 1
ATOM 4450 N N . ASN B 1 260 ? -10.547 7.387 4.879 1 96.88 260 ASN B N 1
ATOM 4451 C CA . ASN B 1 260 ? -9.656 7.023 3.779 1 96.88 260 ASN B CA 1
ATOM 4452 C C . ASN B 1 260 ? -8.57 6.051 4.23 1 96.88 260 ASN B C 1
ATOM 4454 O O . ASN B 1 260 ? -7.602 6.453 4.875 1 96.88 260 ASN B O 1
ATOM 4458 N N . VAL B 1 261 ? -8.695 4.797 3.855 1 97 261 VAL B N 1
ATOM 4459 C CA . VAL B 1 261 ? -7.855 3.746 4.418 1 97 261 VAL B CA 1
ATOM 4460 C C . VAL B 1 261 ? -6.418 3.922 3.936 1 97 261 VAL B C 1
ATOM 4462 O O . VAL B 1 261 ? -5.473 3.51 4.613 1 97 261 VAL B O 1
ATOM 4465 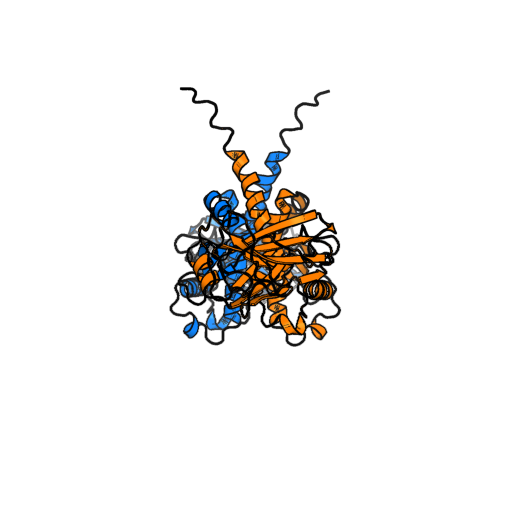N N . PHE B 1 262 ? -6.258 4.523 2.744 1 98.38 262 PHE B N 1
ATOM 4466 C CA . PHE B 1 262 ? -4.922 4.781 2.219 1 98.38 262 PHE B CA 1
ATOM 4467 C C . PHE B 1 262 ? -4.16 5.742 3.123 1 98.38 262 PHE B C 1
ATOM 4469 O O . PHE B 1 262 ? -3.018 5.473 3.498 1 98.38 262 PHE B O 1
ATOM 4476 N N . GLU B 1 263 ? -4.727 6.809 3.49 1 98.06 263 GLU B N 1
ATOM 4477 C CA . GLU B 1 263 ? -4.109 7.809 4.359 1 98.06 263 GLU B CA 1
ATOM 4478 C C . GLU B 1 263 ? -3.998 7.301 5.793 1 98.06 263 GLU B C 1
ATOM 4480 O O . GLU B 1 263 ? -2.973 7.496 6.445 1 98.06 263 GLU B O 1
ATOM 4485 N N . LEU B 1 264 ? -5.062 6.656 6.266 1 98.12 264 LEU B N 1
ATOM 4486 C CA . LEU B 1 264 ? -5.109 6.168 7.637 1 98.12 264 LEU B CA 1
ATOM 4487 C C . LEU B 1 264 ? -3.98 5.18 7.902 1 98.12 264 LEU B C 1
ATOM 4489 O O . LEU B 1 264 ? -3.293 5.273 8.922 1 98.12 264 LEU B O 1
ATOM 4493 N N . ALA B 1 265 ? -3.773 4.199 6.98 1 98.5 265 ALA B N 1
ATOM 4494 C CA . ALA B 1 265 ? -2.734 3.186 7.16 1 98.5 265 ALA B CA 1
ATOM 4495 C C . ALA B 1 265 ? -1.357 3.83 7.293 1 98.5 265 ALA B C 1
ATOM 4497 O O . ALA B 1 265 ? -0.543 3.404 8.117 1 98.5 265 ALA B O 1
ATOM 4498 N N . GLN B 1 266 ? -1.129 4.801 6.484 1 98.19 266 GLN B N 1
ATOM 4499 C CA . GLN B 1 266 ? 0.145 5.508 6.559 1 98.19 266 GLN B CA 1
ATOM 4500 C C . GLN B 1 266 ? 0.328 6.168 7.922 1 98.19 266 GLN B C 1
ATOM 4502 O O . GLN B 1 266 ? 1.354 5.977 8.578 1 98.19 266 GLN B O 1
ATOM 4507 N N . LYS B 1 267 ? -0.66 6.914 8.352 1 96.44 267 LYS B N 1
ATOM 4508 C CA . LYS B 1 267 ? -0.582 7.688 9.586 1 96.44 267 LYS B CA 1
ATOM 4509 C C . LYS B 1 267 ? -0.464 6.773 10.797 1 96.44 267 LYS B C 1
ATOM 4511 O O . LYS B 1 267 ? 0.249 7.09 11.75 1 96.44 267 LYS B O 1
ATOM 4516 N N . MET B 1 268 ? -1.16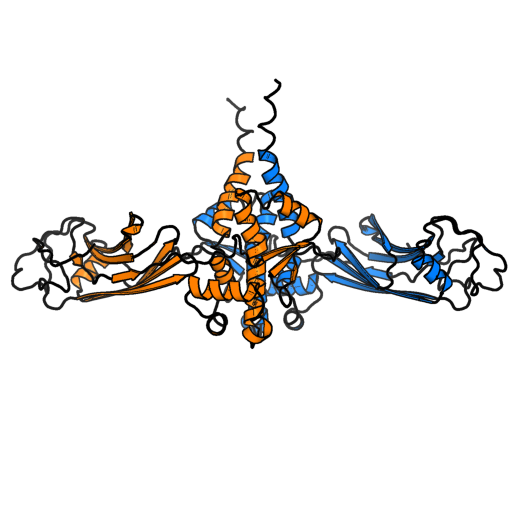6 5.641 10.75 1 96.75 268 MET B N 1
ATOM 4517 C CA . MET B 1 268 ? -1.119 4.691 11.859 1 96.75 268 MET B CA 1
ATOM 4518 C C . MET B 1 268 ? 0.286 4.125 12.031 1 96.75 268 MET B C 1
ATOM 4520 O O . MET B 1 268 ? 0.652 3.686 13.125 1 96.75 268 MET B O 1
ATOM 4524 N N . LEU B 1 269 ? 1.036 4.18 10.93 1 96.62 269 LEU B N 1
ATOM 4525 C CA . LEU B 1 269 ? 2.387 3.631 10.977 1 96.62 269 LEU B CA 1
ATOM 4526 C C . LEU B 1 269 ? 3.428 4.742 10.922 1 96.62 269 LEU B C 1
ATOM 4528 O O . LEU B 1 269 ? 4.547 4.527 10.445 1 96.62 269 LEU B O 1
ATOM 4532 N N . LYS B 1 270 ? 3.064 5.906 11.25 1 93.62 270 LYS B N 1
ATOM 4533 C CA . LYS B 1 270 ? 3.943 7.066 11.367 1 93.62 270 LYS B CA 1
ATOM 4534 C C . LYS B 1 270 ? 4.488 7.488 10.008 1 93.62 270 LYS B C 1
ATOM 4536 O O . LYS B 1 270 ? 5.633 7.93 9.898 1 93.62 270 LYS B O 1
ATOM 4541 N N . THR B 1 271 ? 3.77 7.172 8.922 1 96 271 THR B N 1
ATOM 4542 C CA . THR B 1 271 ? 4.039 7.598 7.551 1 96 271 THR B CA 1
ATOM 4543 C C . THR B 1 271 ? 5.484 7.297 7.164 1 96 271 THR B C 1
ATOM 4545 O O . THR B 1 271 ? 6.242 8.203 6.812 1 96 271 THR B O 1
ATOM 4548 N N . PRO B 1 272 ? 5.801 6.074 7.113 1 97 272 PRO B N 1
ATOM 4549 C CA . PRO B 1 272 ? 7.203 5.699 6.914 1 97 272 PRO B CA 1
ATOM 4550 C C . PRO B 1 272 ? 7.738 6.133 5.551 1 97 272 PRO B C 1
ATOM 4552 O O . PRO B 1 272 ? 8.953 6.191 5.352 1 97 272 PRO B O 1
ATOM 4555 N N . ILE B 1 273 ? 6.871 6.465 4.586 1 98 273 ILE B N 1
ATOM 4556 C CA . ILE B 1 273 ? 7.289 6.777 3.223 1 98 273 ILE B CA 1
ATOM 4557 C C . ILE B 1 273 ? 8.195 8.008 3.227 1 98 273 ILE B C 1
ATOM 4559 O O . ILE B 1 273 ? 9.094 8.125 2.395 1 98 273 ILE B O 1
ATOM 4563 N N . ASN B 1 274 ? 7.988 8.922 4.184 1 96.62 274 ASN B N 1
ATOM 4564 C CA . ASN B 1 274 ? 8.82 10.117 4.27 1 96.62 274 ASN B CA 1
ATOM 4565 C C . ASN B 1 274 ? 10.281 9.766 4.551 1 96.62 274 ASN B C 1
ATOM 4567 O O . ASN B 1 274 ? 11.18 10.227 3.848 1 96.62 274 ASN B O 1
ATOM 4571 N N . ASP B 1 275 ? 10.453 8.922 5.566 1 96.25 275 ASP B N 1
ATOM 4572 C CA . ASP B 1 275 ? 11.805 8.477 5.902 1 96.25 275 ASP B CA 1
ATOM 4573 C C . ASP B 1 275 ? 12.375 7.598 4.801 1 96.25 275 ASP B C 1
ATOM 4575 O O . ASP B 1 275 ? 13.586 7.621 4.547 1 96.25 275 ASP B O 1
ATOM 4579 N N . ALA B 1 276 ? 11.516 6.848 4.176 1 97.19 276 ALA B N 1
ATOM 4580 C CA . ALA B 1 276 ? 11.961 5.961 3.104 1 97.19 276 ALA B CA 1
ATOM 4581 C C . ALA B 1 276 ? 12.594 6.758 1.963 1 97.19 276 ALA B C 1
ATOM 4583 O O . ALA B 1 276 ? 13.641 6.383 1.441 1 97.19 276 ALA B O 1
ATOM 4584 N N . PHE B 1 277 ? 11.945 7.824 1.584 1 97.12 277 PHE B N 1
ATOM 4585 C CA . PHE B 1 277 ? 12.477 8.672 0.525 1 97.12 277 PHE B CA 1
ATOM 4586 C C . PHE B 1 277 ? 13.844 9.219 0.911 1 97.12 277 PHE B C 1
ATOM 4588 O O . PHE B 1 277 ? 14.773 9.227 0.094 1 97.12 277 PHE B O 1
ATOM 4595 N N . GLU B 1 278 ? 13.984 9.609 2.117 1 94.88 278 GLU B N 1
ATOM 4596 C CA . GLU B 1 278 ? 15.266 10.141 2.592 1 94.88 278 GLU B CA 1
ATOM 4597 C C . GLU B 1 278 ? 16.328 9.047 2.613 1 94.88 278 GLU B C 1
ATOM 4599 O O . GLU B 1 278 ? 17.469 9.273 2.168 1 94.88 278 GLU B O 1
ATOM 4604 N N . ASP B 1 279 ? 15.953 7.93 3.113 1 94.38 279 ASP B N 1
ATOM 4605 C CA . ASP B 1 279 ? 16.875 6.809 3.217 1 94.38 279 ASP B CA 1
ATOM 4606 C C . ASP B 1 279 ? 17.344 6.348 1.837 1 94.38 279 ASP B C 1
ATOM 4608 O O . ASP B 1 279 ? 18.516 6.035 1.643 1 94.38 279 ASP B O 1
ATOM 4612 N N . LEU B 1 280 ? 16.453 6.316 0.891 1 93.88 280 LEU B N 1
ATOM 4613 C CA . LEU B 1 280 ? 16.781 5.891 -0.465 1 93.88 280 LEU B CA 1
ATOM 4614 C C . LEU B 1 280 ? 17.75 6.867 -1.125 1 93.88 280 LEU B C 1
ATOM 4616 O O . LEU B 1 280 ? 18.625 6.461 -1.889 1 93.88 280 LEU B O 1
ATOM 4620 N N . THR B 1 281 ? 17.516 8.141 -0.864 1 89.94 281 THR B N 1
ATOM 4621 C CA . THR B 1 281 ? 18.422 9.156 -1.408 1 89.94 281 THR B CA 1
ATOM 4622 C C . THR B 1 281 ? 19.844 8.953 -0.883 1 89.94 281 THR B C 1
ATOM 4624 O O . THR B 1 281 ? 20.812 9.148 -1.616 1 89.94 281 THR B O 1
ATOM 4627 N N . THR B 1 282 ? 19.938 8.57 0.306 1 84.44 282 THR B N 1
ATOM 4628 C CA . THR B 1 282 ? 21.25 8.344 0.926 1 84.44 282 THR B CA 1
ATOM 4629 C C . THR B 1 282 ? 21.906 7.086 0.362 1 84.44 282 THR B C 1
ATOM 4631 O O . THR B 1 282 ? 23.109 7.055 0.152 1 84.44 282 THR B O 1
ATOM 4634 N N . LEU B 1 283 ? 21.125 6.094 0.104 1 81.12 283 LEU B N 1
ATOM 4635 C CA . LEU B 1 283 ? 21.625 4.832 -0.425 1 81.12 283 LEU B CA 1
ATOM 4636 C C . LEU B 1 283 ? 22.031 4.977 -1.885 1 81.12 283 LEU B C 1
ATOM 4638 O O . LEU B 1 283 ? 23.016 4.379 -2.316 1 81.12 283 LEU B O 1
ATOM 4642 N N . GLY B 1 284 ? 21.219 5.707 -2.756 1 67.69 284 GLY B N 1
ATOM 4643 C CA . GLY B 1 284 ? 21.484 5.895 -4.172 1 67.69 284 GLY B CA 1
ATOM 4644 C C . GLY B 1 284 ? 22.609 6.867 -4.438 1 67.69 284 GLY B C 1
ATOM 4645 O O . GLY B 1 284 ? 23.266 6.805 -5.488 1 67.69 284 GLY B O 1
ATOM 4646 N N . GLY B 1 285 ? 22.906 8.062 -3.771 1 59.38 285 GLY B N 1
ATOM 4647 C CA . GLY B 1 285 ? 24 9.008 -3.92 1 59.38 285 GLY B CA 1
ATOM 4648 C C . GLY B 1 285 ? 25.359 8.391 -3.693 1 59.38 285 GLY B C 1
ATOM 4649 O O . GLY B 1 285 ? 26.375 8.945 -4.102 1 59.38 285 GLY B O 1
ATOM 4650 N N . HIS B 1 286 ? 25.562 7.43 -3 1 50.84 286 HIS B N 1
ATOM 4651 C CA . HIS B 1 286 ? 26.875 6.852 -2.764 1 50.84 286 HIS B CA 1
ATOM 4652 C C . HIS B 1 286 ? 27.406 6.156 -4.016 1 50.84 286 HIS B C 1
ATOM 4654 O O . HIS B 1 286 ? 28.594 5.801 -4.078 1 50.84 286 HIS B O 1
ATOM 4660 N N . GLY B 1 287 ? 26.766 6.016 -5.07 1 44.03 287 GLY B N 1
ATOM 4661 C CA . GLY B 1 287 ? 27.359 5.402 -6.242 1 44.03 287 GLY B CA 1
ATOM 4662 C C . GLY B 1 287 ? 28.062 6.395 -7.148 1 44.03 287 GLY B C 1
ATOM 4663 O O . GLY B 1 287 ? 28.844 6.008 -8.016 1 44.03 287 GLY B O 1
ATOM 4664 N N . ASP B 1 288 ? 27.703 7.723 -7.301 1 42.06 288 ASP B N 1
ATOM 4665 C CA . ASP B 1 288 ? 28.297 8.602 -8.305 1 42.06 288 ASP B CA 1
ATOM 4666 C C . ASP B 1 288 ? 29.641 9.141 -7.832 1 42.06 288 ASP B C 1
ATOM 4668 O O . ASP B 1 288 ? 30.375 9.758 -8.602 1 42.06 288 ASP B O 1
ATOM 4672 N N . ASP B 1 289 ? 30.047 9.312 -6.613 1 40.75 289 ASP B N 1
ATOM 4673 C CA . ASP B 1 289 ? 31.266 10.047 -6.328 1 40.75 289 ASP B CA 1
ATOM 4674 C C . ASP B 1 289 ? 32.5 9.258 -6.797 1 40.75 289 ASP B C 1
ATOM 4676 O O . ASP B 1 289 ? 33.625 9.734 -6.68 1 40.75 289 ASP B O 1
ATOM 4680 N N . GLU B 1 290 ? 32.594 8.062 -7.129 1 36.47 290 GLU B N 1
ATOM 4681 C CA . GLU B 1 290 ? 33.938 7.57 -7.395 1 36.47 290 GLU B CA 1
ATOM 4682 C C . GLU B 1 290 ? 34.375 7.898 -8.82 1 36.47 290 GLU B C 1
ATOM 4684 O O . GLU B 1 290 ? 35.5 7.625 -9.211 1 36.47 290 GLU B O 1
ATOM 4689 N N . GLU B 1 291 ? 33.562 8.281 -9.797 1 37.22 291 GLU B N 1
ATOM 4690 C CA . GLU B 1 291 ? 34.219 8.305 -11.094 1 37.22 291 GLU B CA 1
ATOM 4691 C C . GLU B 1 291 ? 34.844 9.68 -11.375 1 37.22 291 GLU B C 1
ATOM 4693 O O . GLU B 1 291 ? 35.5 9.875 -12.391 1 37.22 291 GLU B O 1
ATOM 4698 N N . ASP B 1 292 ? 34.469 10.82 -10.742 1 33.97 292 ASP B N 1
ATOM 4699 C CA . ASP B 1 292 ? 34.875 12.055 -11.398 1 33.97 292 ASP B CA 1
ATOM 4700 C C . ASP B 1 292 ? 36.312 12.43 -10.992 1 33.97 292 ASP B C 1
ATOM 4702 O O . ASP B 1 292 ? 36.75 13.539 -11.258 1 33.97 292 ASP B O 1
ATOM 4706 N N . ASP B 1 293 ? 37.125 11.758 -10.273 1 30.78 293 ASP B N 1
ATOM 4707 C CA . ASP B 1 293 ? 38.375 12.438 -9.953 1 30.78 293 ASP B CA 1
ATOM 4708 C C . ASP B 1 293 ? 39.25 12.594 -11.195 1 30.78 293 ASP B C 1
ATOM 4710 O O . ASP B 1 293 ? 40.312 13.203 -11.141 1 30.78 293 ASP B O 1
ATOM 4714 N N . ASP B 1 294 ? 39.312 11.812 -12.242 1 31.42 294 ASP B N 1
ATOM 4715 C CA . ASP B 1 294 ? 40.562 11.852 -12.992 1 31.42 294 ASP B CA 1
ATOM 4716 C C . ASP B 1 294 ? 40.594 13.047 -13.945 1 31.42 294 ASP B C 1
ATOM 4718 O O . ASP B 1 294 ? 41.562 13.242 -14.68 1 31.42 294 ASP B O 1
ATOM 4722 N N . ASN B 1 295 ? 39.562 13.609 -14.562 1 26.69 295 ASN B N 1
ATOM 4723 C CA . ASN B 1 295 ? 39.938 14.453 -15.688 1 26.69 295 ASN B CA 1
ATOM 4724 C C . ASN B 1 295 ? 40.312 15.867 -15.242 1 26.69 295 ASN B C 1
ATOM 4726 O O . ASN B 1 295 ? 39.438 16.688 -15 1 26.69 295 ASN B O 1
ATOM 4730 N N . GLU B 1 296 ? 41.438 16.141 -14.336 1 22.58 296 GLU B N 1
ATOM 4731 C CA . GLU B 1 296 ? 42.219 17.359 -14.281 1 22.58 296 GLU B CA 1
ATOM 4732 C C . GLU B 1 296 ? 42.625 17.812 -15.68 1 22.58 296 GLU B C 1
ATOM 4734 O O . GLU B 1 296 ? 43.344 17.094 -16.391 1 22.58 296 GLU B O 1
ATOM 4739 N N . ILE B 1 297 ? 41.812 18.219 -16.656 1 19 297 ILE B N 1
ATOM 4740 C CA . ILE B 1 297 ? 42.344 19.328 -17.438 1 19 297 ILE B CA 1
ATOM 4741 C C . ILE B 1 297 ? 42.188 20.641 -16.672 1 19 297 ILE B C 1
ATOM 4743 O O . ILE B 1 297 ? 41.156 20.875 -16.016 1 19 297 ILE B O 1
#

Solvent-accessible surface area (backbone atoms only — not comparable to full-atom values): 32484 Å² total; per-residue (Å²): 130,84,84,58,98,69,90,62,100,56,74,38,44,38,87,88,54,62,39,36,69,77,58,46,56,43,59,50,69,46,82,44,52,57,37,55,30,39,33,37,40,38,41,54,44,72,50,48,70,68,60,51,48,34,33,74,71,58,44,24,34,37,32,40,37,35,36,19,78,78,59,66,38,72,47,76,46,76,40,82,65,52,59,52,74,46,66,42,70,39,93,55,62,41,41,50,38,34,41,39,38,33,28,30,25,67,37,72,38,72,67,43,72,60,94,47,42,23,84,90,56,82,64,60,40,69,44,46,56,67,37,65,46,29,42,36,59,71,46,76,44,84,40,77,80,67,64,53,64,50,84,45,95,80,34,36,63,40,79,44,72,38,85,56,80,77,45,71,56,64,42,80,50,45,83,88,38,56,34,39,31,40,22,25,25,66,68,49,38,55,44,43,68,74,38,65,82,40,74,70,44,37,30,41,48,39,25,40,51,49,32,43,51,46,24,43,52,50,50,53,50,55,71,41,90,56,53,60,80,68,36,57,85,28,54,27,50,51,50,51,43,49,28,39,30,59,14,42,70,40,52,58,94,71,51,42,75,78,52,59,44,65,47,49,30,32,35,55,54,65,33,31,52,58,54,19,42,53,34,48,53,59,61,62,59,68,69,67,71,75,71,70,71,70,80,77,124,130,84,86,57,97,68,90,62,101,57,74,40,43,38,88,88,55,62,41,38,69,77,58,46,55,43,58,52,68,46,82,42,54,57,37,54,29,38,35,37,41,39,38,53,44,72,49,47,70,69,61,49,48,34,32,74,71,59,42,24,33,37,32,38,37,38,35,18,79,76,60,65,38,72,47,76,47,75,40,81,65,53,59,54,77,46,66,43,69,39,91,54,60,40,40,49,38,33,40,40,38,33,28,31,26,66,37,69,38,74,68,42,71,59,96,47,43,23,84,90,56,82,65,59,40,70,43,46,56,70,36,66,46,28,41,35,58,71,46,75,43,83,40,76,80,67,63,53,63,50,84,45,95,79,35,36,64,42,78,42,72,37,87,56,81,74,46,71,57,63,42,78,49,47,83,91,38,57,36,39,30,40,22,23,24,66,70,50,38,55,42,44,69,74,39,65,81,38,73,70,44,38,30,39,47,40,25,40,50,48,32,43,50,47,25,44,53,49,51,53,51,56,71,42,90,54,53,60,81,68,38,57,88,26,54,26,49,48,50,52,44,48,29,41,30,59,14,42,70,40,52,58,93,72,51,44,74,77,50,57,44,66,50,47,32,31,35,55,54,65,31,30,54,59,54,18,42,54,35,47,52,59,62,61,59,71,68,65,72,76,71,72,76,71,79,82,123

Sequence (594 aa):
MDIKYRLYPYPVLASFNDDYNSSKFHVNAECVLDGFDICINYSVELENDQIRELIAKGKACIVFHLESARTGYREARETDKLNGKIVIKDSVLNGDLSFCPFIIAKENIPGYFNNDFNEDYTEPFNFEKGYLIAIGNQMVWPITKNNIDLLNSSSPFKIGLNPDETISNMVVDFESQPKIRILLSAKDLSCYINMKNTPELKSILNSAVVVPALMYVLSELKQCEDMETAFGSLSWYLSIKESYLKNFKKDITVDLANENVFELAQKMLKTPINDAFEDLTTLGGHGDDEEDDDNEIMDIKYRLYPYPVLASFNDDYNSSKFHVNAECVLDGFDICINYSVELENDQIRELIAKGKACIVFHLESARTGYREARETDKLNGKIVIKDSVLNGDLSFCPFIIAKENIPGYFNNDFNEDYTEPFNFEKGYLIAIGNQMVWPITKNNIDLLNSSSPFKIGLNPDETISNMVVDFESQPKIRILLSAKDLSCYINMKNTPELKSILNSAVVVPALMYVLSELKQCEDMETAFGSLSWYLSIKESYLKNFKKDITVDLANENVFELAQKMLKTPINDAFEDLTTLGGHGDDEEDDDNEI

Foldseek 3Di:
DPPPDDDDPDQAAEPRDPQFPDWDWAKDWDWFFQQQKIKIWIAIDTGAVVLLVCLVVVQKWKWKWKDDPVQGDTDIDTDSDRTDMDMGGNVGDAFKIKIKMFMFGQAKDPFDDGPRGDPVDDGGDIGHGGDTRYTYDMDMDTDHPPADALLDDLHLEDEEADPPQVDADWDWDDQPALGTYIHHHPVVVVVCVVPCPPPLCVLVCCVVGVLVSQLVVLVVCLVDLDCCVRPVPRNSVVSLQVNCCVRGVDGCNPCSNPDDSNVSSCSSNVNSVVSNVVSVVVVVVVPPPPPPPDPPD/DPPPDDDDPDQAAEPRDPQFPDWDWAKDWDWFFQQQKIKIWIAIDTGAVVLLVCLVVVQKWKWKWKDDPVQRDTDIDTDSDRTDMDMGGNVRDAFKIKIKMFMFGQAKDPFDDGPRGDPVDDGGDIGHGGDTRYTYDMDMDTDHPPADACLDDLHLEDEEADPPQVDADWDWDDQPALGTYIHHHPVVVVVCVVPCPPPLCVLVCCVVGVLVSQLVVLVVCLVDLDCCVRPVPRNSVVSLQVNCCVRGVDGCNPCSNPDDSNVSSCSSNVNSVVSNVVSVVVVVVVPPPPPPPPPPD

Secondary structure (DSSP, 8-state):
----S---SS--B-TTS-SBSS-EEEEEEEEEEETTEEEEEEEEEEE-HHHHHHHHTTSEEEEEEEEETTTTEEEEEEE--SEEEEEEEGGG--EEEEEEEEEEESS-EEEE--TTB-TT--S-EEEPTT-EEEE---EEEEE------TTSTT-SEEEEE-S-TT--S-EEE-TTSSSEEEEE-HHHHHHHHHHTT-HHHHHHHIIIIIHHHHHHHHHHHHH-S-HHHHHTT-HHHHHHHHHHHHHH---HHHHGGGS-HHHHHHHHTT-HHHHHHHHHHHHHHTTTTTSTTS---/----S---SS--B-TTS-SBSS-EEEEEEEEEEETTEEEEEEEEEEE-HHHHHHHHTTSEEEEEEEEETTTTEEEEEEE--SEEEEEEEGGG--EEEEEEEEEEESS-EEEE--TTB-TT--S-EEEPTT-EEEE---EEEEE------TTSTT-SEEEEE-S-TT--S-EEE-TTSSSEEEEE-HHHHHHHHHHTT-HHHHHHHIIIIIHHHHHHHHHHHHH-S-HHHHHTTSHHHHHHHHHHHHHHS--HHHHGGGS-HHHHHHHHTT-HHHHHHHHHHHHHGGGTTTSTTS---